Protein AF-A0A1Q5E796-F1 (afdb_monomer)

Nearest PDB structures (foldseek):
  4hss-assembly2_B  TM=2.682E-01  e=1.772E-12  Corynebacterium diphtheriae NCTC 13129
  4hss-assembly1_A  TM=2.476E-01  e=9.350E-13  Corynebacterium diphtheriae NCTC 13129
  5xcc-assembly2_B  TM=2.492E-01  e=1.006E-09  Clostridium perfringens str. 13
  6ixy-assembly3_C  TM=2.506E-01  e=1.444E-08  Clostridium perfringens SM101
  2ww8-assembly1_A  TM=3.774E-01  e=2.028E-05  Streptococcus pneumoniae

Mean predicted aligned error: 14.8 Å

Sequence (402 aa):
MGTYYWRETAAPDGYELPDPNVFGPLVLTEDNADQGVQVEAVNSQTPVPPVTGEVRVRKTDSDTGDPLAGAYFELWRETNGVDGLQTDGTDPDTHVSDCTTPANGVCTATTVPGTYYWRETEAPDGYDLPDPNVFGPLTLTEDNAEDGVQAEAVNTKTPVPPVTGEVRVHKTDAETGDPLAGADFELWRETNNTPGLQTIGINPDTHVSDCTTPANGVCTATTVPGTYYWRETAAPDGYDLPDPNVFGPLTLTEANAEDGVQAEAVNSKTPVPPVTGSLTLDKTDAKNGEPLPGAVFELWRESNDVPGLQTGGANPDTLADAGCSTDQDGQCTFDDLPLGEYYLREIAVPEGYVLPANPVSGPYEVTEENSEEGVTVELANDRGEPCKGKDCKDDTHKAARG

Radius of gyration: 58.86 Å; Cα contacts (8 Å, |Δi|>4): 903; chains: 1; bounding box: 142×46×171 Å

Foldseek 3Di:
DAWDKDADPDDPPQWDQDVVRIDDRWDDDPVCVVPGTDDDDDTHGNDDDAQKAKEKEAEAAPPPRAADFFWKKWKWFADQPDPDAACDDPDGTDTDDMDTQDNRRMDMDIGHFGWMKIFTPGDPPQWDQDVVRIWDRWTGDSVCRHVYTYTYHYTYGHDDPAQKAKEKEAEAAPPPRAGDFFWKKWKWFPDPPDPDAACDDPDGTHTDDIDTQPNRRMDMDIGHFGWMKMFTPGDGPQWDQDVVRIWDRWTDDSVCRHVYTYTYHYTYGDDDDAQFAKEKEFEAAPPPRQAFWFWKKWKWFDDQPDPDAACDDPDGTHGPGDIFTQHNRNMTMDTRHHW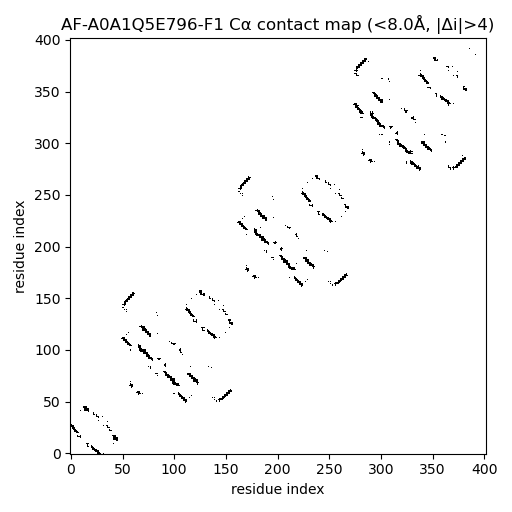GWMKIFTDDGDPQWDQDPGRIDDRDTDDPVCRVVHHYHYDHIYGDDPDPDDPPDPPDDDDDDD

pLDDT: mean 92.55, std 11.53, range [35.56, 98.81]

Secondary structure (DSSP, 8-state):
-EEEEEE---PPTTBPPPSS-EEEEEEE-TTTTTT--------PBPPPPPP-EEEEEEEEETTT--B----EEEEEE--SS-SS---SSSSPPEEEEEEE--TT-EEEEEE-SEEEEEEEEEPPTTBPPPSS-EEEEEEE-STTTTT-EEEEEEEPBPPPPPP-EEEEEEEEETTT--B----EEEEEE--SS-SS---SSSSPPEEEEEEE--TT-EEEEEE-SEEEEEEEEEPPTTBPPPSS-EEEEEEE-GGGTTT-EEEEEEEPBPPPPPPEEEEEEEEEETTT--B-TT-EEEEEE--SS-SS---SSSSPPEEEEEEEE--TTSEEEEEEEESEEEEEEEEE--TTB---SS-EEEEEEE-TTTTTT-EEEEEEEPBPPP--SS------------

Structure (mmCIF, N/CA/C/O backbone):
data_AF-A0A1Q5E796-F1
#
_entry.id   AF-A0A1Q5E796-F1
#
loop_
_atom_site.group_PDB
_atom_site.id
_atom_site.type_symbol
_atom_site.label_atom_id
_atom_site.label_alt_id
_atom_site.label_comp_id
_atom_site.label_asym_id
_atom_site.label_entity_id
_atom_site.label_seq_id
_atom_site.pdbx_PDB_ins_code
_atom_site.Cartn_x
_atom_site.Cartn_y
_atom_site.Cartn_z
_atom_site.occupancy
_atom_site.B_iso_or_equiv
_atom_site.auth_seq_id
_atom_site.auth_comp_id
_atom_site.auth_asym_id
_atom_site.auth_atom_id
_atom_site.pdbx_PDB_model_num
ATOM 1 N N . MET A 1 1 ? 80.281 -8.893 -83.104 1.00 75.94 1 MET A N 1
ATOM 2 C CA . MET A 1 1 ? 79.629 -10.006 -82.379 1.00 75.94 1 MET A CA 1
ATOM 3 C C . MET A 1 1 ? 80.026 -9.962 -80.936 1.00 75.94 1 MET A C 1
ATOM 5 O O . MET A 1 1 ? 81.141 -9.541 -80.646 1.00 75.94 1 MET A O 1
ATOM 9 N N . GLY A 1 2 ? 79.104 -10.323 -80.054 1.00 89.50 2 GLY A N 1
ATOM 10 C CA . GLY A 1 2 ? 79.264 -10.140 -78.619 1.00 89.50 2 GLY A CA 1
ATOM 11 C C . GLY A 1 2 ? 78.002 -10.501 -77.846 1.00 89.50 2 GLY A C 1
ATOM 12 O O . GLY A 1 2 ? 76.974 -10.833 -78.438 1.00 89.50 2 GLY A O 1
ATOM 13 N N . THR A 1 3 ? 78.112 -10.428 -76.522 1.00 93.50 3 THR A N 1
ATOM 14 C CA . THR A 1 3 ? 77.018 -10.668 -75.579 1.00 93.50 3 THR A CA 1
ATOM 15 C C . THR A 1 3 ? 76.477 -9.338 -75.072 1.00 93.50 3 THR A C 1
ATOM 17 O O . THR A 1 3 ? 77.240 -8.512 -74.573 1.00 93.50 3 THR A O 1
ATOM 20 N N . TYR A 1 4 ? 75.167 -9.146 -75.181 1.00 91.50 4 TYR A N 1
ATOM 21 C CA . TYR A 1 4 ? 74.469 -7.914 -74.831 1.00 91.50 4 TYR A CA 1
ATOM 22 C C . TYR A 1 4 ? 73.387 -8.176 -73.782 1.00 91.50 4 TYR A C 1
ATOM 24 O O . TYR A 1 4 ? 72.880 -9.290 -73.655 1.00 91.50 4 TYR A O 1
ATOM 32 N N . TYR A 1 5 ? 73.025 -7.125 -73.054 1.00 92.94 5 TYR A N 1
ATOM 33 C CA . TYR A 1 5 ? 71.915 -7.107 -72.108 1.00 92.94 5 TYR A CA 1
ATOM 34 C C . TYR A 1 5 ? 71.093 -5.845 -72.356 1.00 92.94 5 TYR A C 1
ATOM 36 O O . TYR A 1 5 ? 71.661 -4.783 -72.620 1.00 92.94 5 TYR A O 1
ATOM 44 N N . TRP A 1 6 ? 69.777 -5.958 -72.239 1.00 91.31 6 TRP A N 1
ATOM 45 C CA . TRP A 1 6 ? 68.871 -4.818 -72.166 1.00 91.31 6 TRP A CA 1
ATOM 46 C C . TRP A 1 6 ? 68.541 -4.534 -70.712 1.00 91.31 6 TRP A C 1
ATOM 48 O O . TRP A 1 6 ? 68.345 -5.466 -69.943 1.00 91.31 6 TRP A O 1
ATOM 58 N N . ARG A 1 7 ? 68.475 -3.261 -70.327 1.00 92.81 7 ARG A N 1
ATOM 59 C CA . ARG A 1 7 ? 67.978 -2.862 -69.011 1.00 92.81 7 ARG A CA 1
ATOM 60 C C . ARG A 1 7 ? 66.798 -1.932 -69.193 1.00 92.81 7 ARG A C 1
ATOM 62 O O . ARG A 1 7 ? 66.948 -0.879 -69.808 1.00 92.81 7 ARG A O 1
ATOM 69 N N . GLU A 1 8 ? 65.663 -2.301 -68.628 1.00 92.56 8 GLU A N 1
ATOM 70 C CA . GLU A 1 8 ? 64.517 -1.412 -68.557 1.00 92.56 8 GLU A CA 1
ATOM 71 C C . GLU A 1 8 ? 64.730 -0.402 -67.426 1.00 92.56 8 GLU A C 1
ATOM 73 O O . GLU A 1 8 ? 65.040 -0.753 -66.284 1.00 92.56 8 GLU A O 1
ATOM 78 N N . THR A 1 9 ? 64.649 0.884 -67.763 1.00 92.12 9 THR A N 1
ATOM 79 C CA . THR A 1 9 ? 64.925 1.982 -66.823 1.00 92.12 9 THR A CA 1
ATOM 80 C C . THR A 1 9 ? 63.663 2.662 -66.303 1.00 92.12 9 THR A C 1
ATOM 82 O O . THR A 1 9 ? 63.762 3.425 -65.347 1.00 92.12 9 THR A O 1
ATOM 85 N N . ALA A 1 10 ? 62.507 2.402 -66.919 1.00 90.44 10 ALA A N 1
ATOM 86 C CA . ALA A 1 10 ? 61.193 2.883 -66.503 1.00 90.44 10 ALA A CA 1
ATOM 87 C C . ALA A 1 10 ? 60.102 1.986 -67.108 1.00 90.44 10 ALA A C 1
ATOM 89 O O . ALA A 1 10 ? 60.212 1.625 -68.278 1.00 90.44 10 ALA A O 1
ATOM 90 N N . ALA A 1 11 ? 59.069 1.678 -66.323 1.00 88.75 11 ALA A N 1
ATOM 91 C CA . ALA A 1 11 ? 57.860 1.020 -66.805 1.00 88.75 11 ALA A CA 1
ATOM 92 C C . ALA A 1 11 ? 56.864 2.048 -67.387 1.00 88.75 11 ALA A C 1
ATOM 94 O O . ALA A 1 11 ? 56.947 3.232 -67.043 1.00 88.75 11 ALA A O 1
ATOM 95 N N . PRO A 1 12 ? 55.919 1.626 -68.250 1.00 89.62 12 PRO A N 1
ATOM 96 C CA . PRO A 1 12 ? 54.784 2.453 -68.668 1.00 89.62 12 PRO A CA 1
ATOM 97 C C . PRO A 1 12 ? 53.904 2.899 -67.489 1.00 89.62 12 PRO A C 1
ATOM 99 O O . PRO A 1 12 ? 53.878 2.243 -66.449 1.00 89.62 12 PRO A O 1
ATOM 102 N N . ASP A 1 13 ? 53.131 3.974 -67.672 1.00 83.19 13 ASP A N 1
ATOM 103 C CA . ASP A 1 13 ? 52.173 4.444 -66.663 1.00 83.19 13 ASP A CA 1
ATOM 104 C C . ASP A 1 13 ? 51.210 3.318 -66.245 1.00 83.19 13 ASP A C 1
ATOM 106 O O . ASP A 1 13 ? 50.587 2.669 -67.089 1.00 83.19 13 ASP A O 1
ATOM 110 N N . GLY A 1 14 ? 51.094 3.084 -64.934 1.00 79.69 14 GLY A N 1
ATOM 111 C CA . GLY A 1 14 ? 50.258 2.020 -64.369 1.00 79.69 14 GLY A CA 1
ATOM 112 C C . GLY A 1 14 ? 50.881 0.620 -64.398 1.00 79.69 14 GLY A C 1
ATOM 113 O O . GLY A 1 14 ? 50.163 -0.350 -64.169 1.00 79.69 14 GLY A O 1
ATOM 114 N N . TYR A 1 15 ? 52.184 0.496 -64.671 1.00 89.50 15 TYR A N 1
ATOM 115 C CA . TYR A 1 15 ? 52.931 -0.760 -64.600 1.00 89.50 15 TYR A CA 1
ATOM 116 C C . TYR A 1 15 ? 54.144 -0.644 -63.668 1.00 89.50 15 TYR A C 1
ATOM 118 O O . TYR A 1 15 ? 54.783 0.401 -63.561 1.00 89.50 15 TYR A O 1
ATOM 126 N N . GLU A 1 16 ? 54.486 -1.743 -63.004 1.00 89.75 16 GLU A N 1
ATOM 127 C CA . GLU A 1 16 ? 55.670 -1.863 -62.158 1.00 89.75 16 GLU A CA 1
ATOM 128 C C . GLU A 1 16 ? 56.909 -2.195 -63.001 1.00 89.75 16 GLU A C 1
ATOM 130 O O . GLU A 1 16 ? 56.845 -2.996 -63.937 1.00 89.75 16 GLU A O 1
ATOM 135 N N . LEU A 1 17 ? 58.053 -1.587 -62.662 1.00 90.94 17 LEU A N 1
ATOM 136 C CA . LEU A 1 17 ? 59.339 -1.932 -63.268 1.00 90.94 17 LEU A CA 1
ATOM 137 C C . LEU A 1 17 ? 59.740 -3.350 -62.816 1.00 90.94 17 LEU A C 1
ATOM 139 O O . LEU A 1 17 ? 59.846 -3.564 -61.607 1.00 90.94 17 LEU A O 1
ATOM 143 N N . PRO A 1 18 ? 59.976 -4.306 -63.734 1.00 88.88 18 PRO A N 1
ATOM 144 C CA . PRO A 1 18 ? 60.285 -5.685 -63.363 1.00 88.88 18 PRO A CA 1
ATOM 145 C C . PRO A 1 18 ? 61.603 -5.778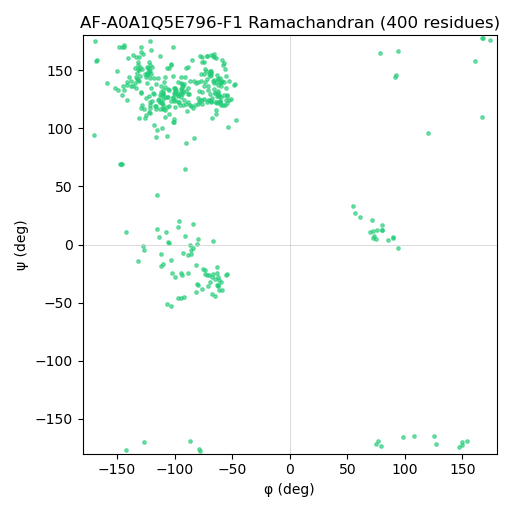 -62.581 1.00 88.88 18 PRO A C 1
ATOM 147 O O . PRO A 1 18 ? 62.543 -5.043 -62.862 1.00 88.88 18 PRO A O 1
ATOM 150 N N . ASP A 1 19 ? 61.706 -6.703 -61.624 1.00 89.06 19 ASP A N 1
ATOM 151 C CA . ASP A 1 19 ? 62.955 -7.027 -60.915 1.00 89.06 19 ASP A CA 1
ATOM 152 C C . ASP A 1 19 ? 63.238 -8.539 -61.050 1.00 89.06 19 ASP A C 1
ATOM 154 O O . ASP A 1 19 ? 62.466 -9.347 -60.526 1.00 89.06 19 ASP A O 1
ATOM 158 N N . PRO A 1 20 ? 64.286 -8.965 -61.785 1.00 89.56 20 PRO A N 1
ATOM 159 C CA . PRO A 1 20 ? 65.337 -8.140 -62.384 1.00 89.56 20 PRO A CA 1
ATOM 160 C C . PRO A 1 20 ? 64.875 -7.361 -63.625 1.00 89.56 20 PRO A C 1
ATOM 162 O O . PRO A 1 20 ? 64.289 -7.926 -64.544 1.00 89.56 20 PRO A O 1
ATOM 165 N N . ASN A 1 21 ? 65.255 -6.081 -63.717 1.00 91.12 21 ASN A N 1
ATOM 166 C CA . ASN A 1 21 ? 65.001 -5.220 -64.886 1.00 91.12 21 ASN A CA 1
ATOM 167 C C . ASN A 1 21 ? 66.042 -5.381 -66.002 1.00 91.12 21 ASN A C 1
ATOM 169 O O . ASN A 1 21 ? 66.209 -4.483 -66.830 1.00 91.12 21 ASN A O 1
ATOM 173 N N . VAL A 1 22 ? 66.807 -6.473 -65.993 1.00 93.31 22 VAL A N 1
ATOM 174 C CA . VAL A 1 22 ? 67.879 -6.740 -66.954 1.00 93.31 22 VAL A CA 1
ATOM 175 C C . VAL A 1 22 ? 67.571 -8.026 -67.706 1.00 93.31 22 VAL A C 1
ATOM 177 O O . VAL A 1 22 ? 67.451 -9.091 -67.110 1.00 93.31 22 VAL A O 1
ATOM 180 N N . PHE A 1 23 ? 67.517 -7.929 -69.029 1.00 92.56 23 PHE A N 1
ATOM 181 C CA . PHE A 1 23 ? 67.139 -9.002 -69.933 1.00 92.56 23 PHE A CA 1
ATOM 182 C C . PHE A 1 23 ? 68.326 -9.418 -70.803 1.00 92.56 23 PHE A C 1
ATOM 184 O O . PHE A 1 23 ? 68.940 -8.602 -71.496 1.00 92.56 23 PHE A O 1
ATOM 191 N N . GLY A 1 24 ? 68.667 -10.702 -70.759 1.00 89.12 24 GLY A N 1
ATOM 192 C CA . GLY A 1 24 ? 69.800 -11.284 -71.470 1.00 89.12 24 GLY A CA 1
ATOM 193 C C . GLY A 1 24 ? 70.389 -12.474 -70.706 1.00 89.12 24 GLY A C 1
ATOM 194 O O . GLY A 1 24 ? 69.832 -12.890 -69.691 1.00 89.12 24 GLY A O 1
ATOM 195 N N . PRO A 1 25 ? 71.529 -13.021 -71.153 1.00 89.50 25 PRO A N 1
ATOM 196 C CA . PRO A 1 25 ? 72.357 -12.538 -72.259 1.00 89.50 25 PRO A CA 1
ATOM 197 C C . PRO A 1 25 ? 71.733 -12.759 -73.644 1.00 89.50 25 PRO A C 1
ATOM 199 O O . PRO A 1 25 ? 71.171 -13.814 -73.922 1.00 89.50 25 PRO A O 1
ATOM 202 N N . LEU A 1 26 ? 71.920 -11.793 -74.542 1.00 90.19 26 LEU A N 1
ATOM 203 C CA . LEU A 1 26 ? 71.644 -11.916 -75.974 1.00 90.19 26 LEU A CA 1
ATOM 204 C C . LEU A 1 26 ? 72.963 -12.012 -76.738 1.00 90.19 26 LEU A C 1
ATOM 206 O O . LEU A 1 26 ? 73.775 -11.087 -76.693 1.00 90.19 26 LEU A O 1
ATOM 210 N N . VAL A 1 27 ? 73.194 -13.127 -77.430 1.00 91.69 27 VAL A N 1
ATOM 211 C CA . VAL A 1 27 ? 74.466 -13.393 -78.117 1.00 91.69 27 VAL A CA 1
ATOM 212 C C . VAL A 1 27 ? 74.299 -13.196 -79.624 1.00 91.69 27 VAL A C 1
ATOM 214 O O . VAL A 1 27 ? 73.608 -13.969 -80.287 1.00 91.69 27 VAL A O 1
ATOM 217 N N . LEU A 1 28 ? 74.949 -12.165 -80.168 1.00 90.81 28 LEU A N 1
ATOM 218 C CA . LEU A 1 28 ? 75.000 -11.896 -81.608 1.00 90.81 28 LEU A CA 1
ATOM 219 C C . LEU A 1 28 ? 76.252 -12.564 -82.197 1.00 90.81 28 LEU A C 1
ATOM 221 O O . LEU A 1 28 ? 77.362 -12.214 -81.781 1.00 90.81 28 LEU A O 1
ATOM 225 N N . THR A 1 29 ? 76.082 -13.481 -83.153 1.00 92.19 29 THR A N 1
ATOM 226 C CA . THR A 1 29 ? 77.112 -14.278 -83.859 1.00 92.19 29 THR A CA 1
ATOM 227 C C . THR A 1 29 ? 77.057 -14.044 -85.381 1.00 92.19 29 THR A C 1
ATOM 229 O O . THR A 1 29 ? 76.194 -13.308 -85.852 1.00 92.19 29 THR A O 1
ATOM 232 N N . GLU A 1 30 ? 77.986 -14.623 -86.165 1.00 91.12 30 GLU A N 1
ATOM 233 C CA . GLU A 1 30 ? 78.006 -14.490 -87.644 1.00 91.12 30 GLU A CA 1
ATOM 234 C C . GLU A 1 30 ? 76.732 -15.069 -88.243 1.00 91.12 30 GLU A C 1
ATOM 236 O O . GLU A 1 30 ? 76.122 -14.452 -89.111 1.00 91.12 30 GLU A O 1
ATOM 241 N N . ASP A 1 31 ? 76.273 -16.180 -87.677 1.00 89.88 31 ASP A N 1
ATOM 242 C CA . ASP A 1 31 ? 75.129 -16.934 -88.173 1.00 89.88 31 ASP A CA 1
ATOM 243 C C . ASP A 1 31 ? 73.781 -16.218 -87.986 1.00 89.88 31 ASP A C 1
ATOM 245 O O . ASP A 1 31 ? 72.847 -16.482 -88.741 1.00 89.88 31 ASP A O 1
ATOM 249 N N . ASN A 1 32 ? 73.649 -15.324 -86.996 1.00 87.94 32 ASN A N 1
ATOM 250 C CA . ASN A 1 32 ? 72.400 -14.598 -86.721 1.00 87.94 32 ASN A CA 1
ATOM 251 C C . ASN A 1 32 ? 72.495 -13.084 -86.976 1.00 87.94 32 ASN A C 1
ATOM 253 O O . ASN A 1 32 ? 71.535 -12.366 -86.705 1.00 87.94 32 ASN A O 1
ATOM 257 N N . ALA A 1 33 ? 73.610 -12.595 -87.533 1.00 86.50 33 ALA A N 1
ATOM 258 C CA . ALA A 1 33 ? 73.842 -11.167 -87.763 1.00 86.50 33 ALA A CA 1
ATOM 259 C C . ALA A 1 33 ? 72.771 -10.519 -88.656 1.00 86.50 33 ALA A C 1
ATOM 261 O O . ALA A 1 33 ? 72.332 -9.408 -88.363 1.00 86.50 33 ALA A O 1
ATOM 262 N N . ASP A 1 34 ? 72.320 -11.232 -89.693 1.00 89.81 34 ASP A N 1
ATOM 263 C CA . ASP A 1 34 ? 71.304 -10.744 -90.634 1.00 89.81 34 ASP A CA 1
ATOM 264 C C . ASP A 1 34 ? 69.883 -10.724 -90.034 1.00 89.81 34 ASP A C 1
ATOM 266 O O . ASP A 1 34 ? 69.021 -9.992 -90.519 1.00 89.81 34 ASP A O 1
ATOM 270 N N . GLN A 1 35 ? 69.623 -11.512 -88.982 1.00 90.75 35 GLN A N 1
ATOM 271 C CA . GLN A 1 35 ? 68.314 -11.611 -88.311 1.00 90.75 35 GLN A CA 1
ATOM 272 C C . GLN A 1 35 ? 68.243 -10.781 -87.020 1.00 90.75 35 GLN A C 1
ATOM 274 O O . GLN A 1 35 ? 67.168 -10.328 -86.631 1.00 90.75 35 GLN A O 1
ATOM 279 N N . GLY A 1 36 ? 69.385 -10.565 -86.363 1.00 89.25 36 GLY A N 1
ATOM 280 C CA . GLY A 1 36 ? 69.481 -9.913 -85.063 1.00 89.25 36 GLY A CA 1
ATOM 281 C C . GLY A 1 36 ? 69.134 -10.832 -83.887 1.00 89.25 36 GLY A C 1
ATOM 282 O O . GLY A 1 36 ? 68.944 -12.040 -84.021 1.00 89.25 36 GLY A O 1
ATOM 283 N N . VAL A 1 37 ? 69.075 -10.236 -82.696 1.00 90.56 37 VAL A N 1
ATOM 284 C CA . VAL A 1 37 ? 68.665 -10.881 -81.441 1.00 90.56 37 VAL A CA 1
ATOM 285 C C . VAL A 1 37 ? 67.521 -10.083 -80.828 1.00 90.56 37 VAL A C 1
ATOM 287 O O . VAL A 1 37 ? 67.515 -8.855 -80.907 1.00 90.56 37 VAL A O 1
ATOM 290 N N . GLN A 1 38 ? 66.570 -10.769 -80.202 1.00 90.19 38 GLN A N 1
ATOM 291 C CA . GLN A 1 38 ? 65.394 -10.156 -79.584 1.00 90.19 38 GLN A CA 1
ATOM 292 C C . GLN A 1 38 ? 65.213 -10.651 -78.151 1.00 90.19 38 GLN A C 1
ATOM 294 O O . GLN A 1 38 ? 65.618 -11.766 -77.820 1.00 90.19 38 GLN A O 1
ATOM 299 N N . VAL A 1 39 ? 64.593 -9.823 -77.314 1.00 89.75 39 VAL A N 1
ATOM 300 C CA . VAL A 1 39 ? 64.176 -10.189 -75.961 1.00 89.75 39 VAL A CA 1
ATOM 301 C C . VAL A 1 39 ? 62.813 -9.590 -75.667 1.00 89.75 39 VAL A C 1
ATOM 303 O O . VAL A 1 39 ? 62.515 -8.489 -76.124 1.00 89.75 39 VAL A O 1
ATOM 306 N N . GLU A 1 40 ? 62.000 -10.324 -74.920 1.00 88.38 40 GLU A N 1
ATOM 307 C CA . GLU A 1 40 ? 60.696 -9.868 -74.452 1.00 88.38 40 GLU A CA 1
ATOM 308 C C . GLU A 1 40 ? 60.820 -9.426 -72.990 1.00 88.38 40 GLU A C 1
ATOM 310 O O . GLU A 1 40 ? 61.384 -10.145 -72.163 1.00 88.38 40 GLU A O 1
ATOM 315 N N . ALA A 1 41 ? 60.309 -8.233 -72.695 1.00 87.56 41 ALA A N 1
ATOM 316 C CA . ALA A 1 41 ? 60.148 -7.704 -71.347 1.00 87.56 41 ALA A CA 1
ATOM 317 C C . ALA A 1 41 ? 58.652 -7.699 -71.009 1.00 87.56 41 ALA A C 1
ATOM 319 O O . ALA A 1 41 ? 57.830 -7.334 -71.852 1.00 87.56 41 ALA A O 1
ATOM 320 N N . VAL A 1 42 ? 58.299 -8.135 -69.799 1.00 87.44 42 VAL A N 1
ATOM 321 C CA . VAL A 1 42 ? 56.912 -8.200 -69.321 1.00 87.44 42 VAL A CA 1
ATOM 322 C C . VAL A 1 42 ? 56.820 -7.422 -68.018 1.00 87.44 42 VAL A C 1
ATOM 324 O O . VAL A 1 42 ? 57.542 -7.732 -67.071 1.00 87.44 42 VAL A O 1
ATOM 327 N N . ASN A 1 43 ? 55.896 -6.462 -67.966 1.00 86.88 43 ASN A N 1
ATOM 328 C CA . ASN A 1 43 ? 55.631 -5.665 -66.772 1.00 86.88 43 ASN A CA 1
ATOM 329 C C . ASN A 1 43 ? 54.288 -6.072 -66.171 1.00 86.88 43 ASN A C 1
ATOM 331 O O . ASN A 1 43 ? 53.330 -6.358 -66.894 1.00 86.88 43 ASN A O 1
ATOM 335 N N . SER A 1 44 ? 54.207 -6.049 -64.845 1.00 86.75 44 SER A N 1
ATOM 336 C CA . SER A 1 44 ? 52.955 -6.247 -64.112 1.00 86.75 44 SER A CA 1
ATOM 337 C C . SER A 1 44 ? 52.231 -4.913 -63.967 1.00 86.75 44 SER A C 1
ATOM 339 O O . SER A 1 44 ? 52.880 -3.897 -63.735 1.00 86.75 44 SER A O 1
ATOM 341 N N . GLN A 1 45 ? 50.903 -4.887 -64.095 1.00 83.12 45 GLN A N 1
ATOM 342 C CA . GLN A 1 45 ? 50.139 -3.676 -63.774 1.00 83.12 45 GLN A CA 1
ATOM 343 C C . GLN A 1 45 ? 50.276 -3.347 -62.286 1.00 83.12 45 GLN A C 1
ATOM 345 O O . GLN A 1 45 ? 50.230 -4.245 -61.446 1.00 83.12 45 GLN A O 1
ATOM 350 N N . THR A 1 46 ? 50.404 -2.062 -61.969 1.00 78.38 46 THR A N 1
ATOM 351 C CA . THR A 1 46 ? 50.334 -1.558 -60.599 1.00 78.38 46 THR A CA 1
ATOM 352 C C . THR A 1 46 ? 48.921 -1.808 -60.060 1.00 78.38 46 THR A C 1
ATOM 354 O O . THR A 1 46 ? 47.959 -1.337 -60.672 1.00 78.38 46 THR A O 1
ATOM 357 N N . PRO A 1 47 ? 48.752 -2.531 -58.937 1.00 74.75 47 PRO A N 1
ATOM 358 C CA . PRO A 1 47 ? 47.432 -2.768 -58.364 1.00 74.75 47 PRO A CA 1
ATOM 359 C C . PRO A 1 47 ? 46.759 -1.442 -57.987 1.00 74.75 47 PRO A C 1
ATOM 361 O O . PRO A 1 47 ? 47.307 -0.667 -57.202 1.00 74.75 47 PRO A O 1
ATOM 364 N N . VAL A 1 48 ? 45.564 -1.179 -58.524 1.00 72.06 48 VAL A N 1
ATOM 365 C CA . VAL A 1 48 ? 44.729 -0.063 -58.058 1.00 72.06 48 VAL A CA 1
ATOM 366 C C . VAL A 1 48 ? 44.055 -0.514 -56.760 1.00 72.06 48 VAL A C 1
ATOM 368 O O . VAL A 1 48 ? 43.395 -1.557 -56.769 1.00 72.06 48 VAL A O 1
ATOM 371 N N . PRO A 1 49 ? 44.229 0.206 -55.636 1.00 73.75 49 PRO A N 1
ATOM 372 C CA . PRO A 1 49 ? 43.540 -0.146 -54.404 1.00 73.75 49 PRO A CA 1
ATOM 373 C C . PRO A 1 49 ? 42.021 -0.086 -54.631 1.00 73.75 49 PRO A C 1
ATOM 375 O O . PRO A 1 49 ? 41.550 0.815 -55.330 1.00 73.75 49 PRO A O 1
ATOM 378 N N . PRO A 1 50 ? 41.246 -1.033 -54.076 1.00 79.50 50 PRO A N 1
ATOM 379 C CA . PRO A 1 50 ? 39.798 -1.006 -54.221 1.00 79.50 50 PRO A CA 1
ATOM 380 C C . PRO A 1 50 ? 39.228 0.266 -53.584 1.00 79.50 50 PRO A C 1
ATOM 382 O O . PRO A 1 50 ? 39.698 0.698 -52.531 1.00 79.50 50 PRO A O 1
ATOM 385 N N . VAL A 1 51 ? 38.199 0.846 -54.207 1.00 89.50 51 VAL A N 1
ATOM 386 C CA . VAL A 1 51 ? 37.414 1.921 -53.587 1.00 89.50 51 VAL A CA 1
ATOM 387 C C . VAL A 1 51 ? 36.745 1.356 -52.333 1.00 89.50 51 VAL A C 1
ATOM 389 O O . VAL A 1 51 ? 36.122 0.293 -52.378 1.00 89.50 51 VAL A O 1
ATOM 392 N N . THR A 1 52 ? 36.886 2.058 -51.213 1.00 94.38 52 THR A N 1
ATOM 393 C CA . THR A 1 52 ? 36.266 1.705 -49.931 1.00 94.38 52 THR A CA 1
ATOM 394 C C . THR A 1 52 ? 35.581 2.919 -49.326 1.00 94.38 52 THR A C 1
ATOM 396 O O . THR A 1 52 ? 36.060 4.034 -49.515 1.00 94.38 52 THR A O 1
ATOM 399 N N . GLY A 1 53 ? 34.527 2.696 -48.547 1.00 96.88 53 GLY A N 1
ATOM 400 C CA . GLY A 1 53 ? 33.833 3.733 -47.787 1.00 96.88 53 GLY A CA 1
ATOM 401 C C . GLY A 1 53 ? 33.341 3.226 -46.434 1.00 96.88 53 GLY A C 1
ATOM 402 O O . GLY A 1 53 ? 33.442 2.036 -46.125 1.00 96.88 53 GLY A O 1
ATOM 403 N N . GLU A 1 54 ? 32.846 4.142 -45.604 1.00 98.25 54 GLU A N 1
ATOM 404 C CA . GLU A 1 54 ? 32.391 3.829 -44.247 1.00 98.25 54 GLU A CA 1
ATOM 405 C C . GLU A 1 54 ? 30.905 3.450 -44.209 1.00 98.25 54 GLU A C 1
ATOM 407 O O . GLU A 1 54 ? 30.052 4.157 -44.742 1.00 98.25 54 GLU A O 1
ATOM 412 N N . VAL A 1 55 ? 30.587 2.355 -43.521 1.00 98.56 55 VAL A N 1
ATOM 413 C CA . VAL A 1 55 ? 29.225 1.951 -43.157 1.00 98.56 55 VAL A CA 1
ATOM 414 C C . VAL A 1 55 ? 29.092 2.107 -41.647 1.00 98.56 55 VAL A C 1
ATOM 416 O O . VAL A 1 55 ? 29.880 1.537 -40.888 1.00 98.56 55 VAL A O 1
ATOM 419 N N . ARG A 1 56 ? 28.125 2.914 -41.206 1.00 98.69 56 ARG A N 1
ATOM 420 C CA . ARG A 1 56 ? 27.977 3.334 -39.807 1.00 98.69 56 ARG A CA 1
ATOM 421 C C . ARG A 1 56 ? 26.608 2.964 -39.242 1.00 98.69 56 ARG A C 1
ATOM 423 O O . ARG A 1 56 ? 25.621 2.926 -39.976 1.00 98.69 56 ARG A O 1
ATOM 430 N N . VAL A 1 57 ? 26.538 2.750 -37.934 1.00 98.69 57 VAL A N 1
ATOM 431 C CA . VAL A 1 57 ? 25.280 2.760 -37.175 1.00 98.69 57 VAL A CA 1
ATOM 432 C C . VAL A 1 57 ? 25.436 3.672 -35.972 1.00 98.69 57 VAL A C 1
ATOM 434 O O . VAL A 1 57 ? 26.427 3.589 -35.241 1.00 98.69 57 VAL A O 1
ATOM 437 N N . ARG A 1 58 ? 24.470 4.571 -35.791 1.00 98.50 58 ARG A N 1
ATOM 438 C CA . ARG A 1 58 ? 24.395 5.481 -34.654 1.00 98.50 58 ARG A CA 1
ATOM 439 C C . ARG A 1 58 ? 23.320 5.000 -33.690 1.00 98.50 58 ARG A C 1
ATOM 441 O O . ARG A 1 58 ? 22.153 4.902 -34.054 1.00 98.50 58 ARG A O 1
ATOM 448 N N . LYS A 1 59 ? 23.734 4.702 -32.463 1.00 98.56 59 LYS A N 1
ATOM 449 C CA . LYS A 1 59 ? 22.900 4.191 -31.384 1.00 98.56 59 LYS A CA 1
ATOM 450 C C . LYS A 1 59 ? 22.506 5.305 -30.424 1.00 98.56 59 LYS A C 1
ATOM 452 O O . LYS A 1 59 ? 23.385 5.951 -29.848 1.00 98.56 59 LYS A O 1
ATOM 457 N N . THR A 1 60 ? 21.208 5.486 -30.202 1.00 98.25 60 THR A N 1
ATOM 458 C CA . THR A 1 60 ? 20.681 6.499 -29.277 1.00 98.25 60 THR A CA 1
ATOM 459 C C . THR A 1 60 ? 19.558 5.981 -28.375 1.00 98.25 60 THR A C 1
ATOM 461 O O . THR A 1 60 ? 18.975 4.918 -28.618 1.00 98.25 60 THR A O 1
ATOM 464 N N . ASP A 1 61 ? 19.295 6.730 -27.305 1.00 97.75 61 ASP A N 1
ATOM 465 C CA . ASP A 1 61 ? 18.115 6.611 -26.442 1.00 97.75 61 ASP A CA 1
ATOM 466 C C . ASP A 1 61 ? 16.867 7.114 -27.191 1.00 97.75 61 ASP A C 1
ATOM 468 O O . ASP A 1 61 ? 16.926 8.142 -27.874 1.00 97.75 61 ASP A O 1
ATOM 472 N N . SER A 1 62 ? 15.748 6.386 -27.100 1.00 96.62 62 SER A N 1
ATOM 473 C CA . SER A 1 62 ? 14.506 6.733 -27.808 1.00 96.62 62 SER A CA 1
ATOM 474 C C . SER A 1 62 ? 13.841 8.020 -27.315 1.00 96.62 62 SER A C 1
ATOM 476 O O . SER A 1 62 ? 13.148 8.674 -28.095 1.00 96.62 62 SER A O 1
ATOM 478 N N . ASP A 1 63 ? 14.039 8.376 -26.047 1.00 94.50 63 ASP A N 1
ATOM 479 C CA . ASP A 1 63 ? 13.366 9.484 -25.372 1.00 94.50 63 ASP A CA 1
ATOM 480 C C . ASP A 1 63 ? 14.227 10.752 -25.383 1.00 94.50 63 ASP A C 1
ATOM 482 O O . ASP A 1 63 ? 13.731 11.842 -25.680 1.00 94.50 63 ASP A O 1
ATOM 486 N N . THR A 1 64 ? 15.520 10.631 -25.065 1.00 96.31 64 THR A N 1
ATOM 487 C CA . THR A 1 64 ? 16.433 11.782 -24.966 1.00 96.31 64 THR A CA 1
ATOM 488 C C . THR A 1 64 ? 17.204 12.052 -26.255 1.00 96.31 64 THR A C 1
ATOM 490 O O . THR A 1 64 ? 17.627 13.185 -26.489 1.00 96.31 64 THR A O 1
ATOM 493 N N . GLY A 1 65 ? 17.384 11.038 -27.110 1.00 95.94 65 GLY A N 1
ATOM 494 C CA . GLY A 1 65 ? 18.237 11.115 -28.298 1.00 95.94 65 GLY A CA 1
ATOM 495 C C . GLY A 1 65 ? 19.741 11.105 -27.995 1.00 95.94 65 GLY A C 1
ATOM 496 O O . GLY A 1 65 ? 20.548 11.308 -28.909 1.00 95.94 65 GLY A O 1
ATOM 497 N N . ASP A 1 66 ? 20.133 10.875 -26.738 1.00 97.50 66 ASP A N 1
ATOM 498 C CA . ASP A 1 66 ? 21.536 10.809 -26.330 1.00 97.50 66 ASP A CA 1
ATOM 499 C C . ASP A 1 66 ? 22.225 9.556 -26.895 1.00 97.50 66 ASP A C 1
ATOM 501 O O . ASP A 1 66 ? 21.582 8.515 -27.047 1.00 97.50 66 ASP A O 1
ATOM 505 N N . PRO A 1 67 ? 23.533 9.618 -27.214 1.00 98.06 67 PRO A N 1
ATOM 506 C CA . PRO A 1 67 ? 24.276 8.459 -27.699 1.00 98.06 67 PRO A CA 1
ATOM 507 C C . PRO A 1 67 ? 24.398 7.365 -26.631 1.00 98.06 67 PRO A C 1
ATOM 509 O O . PRO A 1 67 ? 24.692 7.654 -25.470 1.00 98.06 67 PRO A O 1
ATOM 512 N N . LEU A 1 68 ? 24.249 6.102 -27.042 1.00 98.12 68 LEU A N 1
ATOM 513 C CA . LEU A 1 68 ? 24.364 4.942 -26.153 1.00 98.12 68 LEU A CA 1
ATOM 514 C C . LEU A 1 68 ? 25.617 4.114 -26.445 1.00 98.12 68 LEU A C 1
ATOM 516 O O . LEU A 1 68 ? 25.814 3.629 -27.561 1.00 98.12 68 LEU A O 1
ATOM 520 N N . ALA A 1 69 ? 26.431 3.907 -25.411 1.00 98.19 69 ALA A N 1
ATOM 521 C CA . ALA A 1 69 ? 27.555 2.975 -25.421 1.00 98.19 69 ALA A CA 1
ATOM 522 C C . ALA A 1 69 ? 27.119 1.578 -24.960 1.00 98.19 69 ALA A C 1
ATOM 524 O O . ALA A 1 69 ? 26.216 1.464 -24.136 1.00 98.19 69 ALA A O 1
ATOM 525 N N . GLY A 1 70 ? 27.806 0.536 -25.426 1.00 97.94 70 GLY A N 1
ATOM 526 C CA . GLY A 1 70 ? 27.611 -0.839 -24.958 1.00 97.94 70 GLY A CA 1
ATOM 527 C C . GLY A 1 70 ? 26.633 -1.690 -25.771 1.00 97.94 70 GLY A C 1
ATOM 528 O O . GLY A 1 70 ? 26.522 -2.871 -25.478 1.00 97.94 70 GLY A O 1
ATOM 529 N N . ALA A 1 71 ? 25.978 -1.153 -26.805 1.00 98.44 71 ALA A N 1
ATOM 530 C CA . ALA A 1 71 ? 25.178 -1.972 -27.721 1.00 98.44 71 ALA A CA 1
ATOM 531 C C . ALA A 1 71 ? 26.109 -2.822 -28.593 1.00 98.44 71 ALA A C 1
ATOM 533 O O . ALA A 1 71 ? 27.069 -2.281 -29.146 1.00 98.44 71 ALA A O 1
ATOM 534 N N . TYR A 1 72 ? 25.837 -4.116 -28.744 1.00 98.62 72 TYR A N 1
ATOM 535 C CA . TYR A 1 72 ? 26.616 -5.018 -29.592 1.00 98.62 72 TYR A CA 1
ATOM 536 C C . TYR A 1 72 ? 25.905 -5.253 -30.926 1.00 98.62 72 TYR A C 1
ATOM 538 O O . TYR A 1 72 ? 24.752 -5.692 -30.976 1.00 98.62 72 TYR A O 1
ATOM 546 N N . PHE A 1 73 ? 26.622 -4.953 -32.003 1.00 98.69 73 PHE A N 1
ATOM 547 C CA . PHE A 1 73 ? 26.163 -5.031 -33.377 1.00 98.69 73 PHE A CA 1
ATOM 548 C C . PHE A 1 73 ? 27.020 -5.971 -34.218 1.00 98.69 73 PHE A C 1
ATOM 550 O O . PHE A 1 73 ? 28.248 -5.935 -34.150 1.00 98.69 73 PHE A O 1
ATOM 557 N N . GLU A 1 74 ? 26.363 -6.689 -35.119 1.00 98.56 74 GLU A N 1
ATOM 558 C CA . GLU A 1 74 ? 26.975 -7.403 -36.235 1.00 98.56 74 GLU A CA 1
ATOM 559 C C . GLU A 1 74 ? 26.717 -6.623 -37.536 1.00 98.56 74 GLU A C 1
ATOM 561 O O . GLU A 1 74 ? 25.583 -6.222 -37.817 1.00 98.56 74 GLU A O 1
ATOM 566 N N . LEU A 1 75 ? 27.749 -6.418 -38.354 1.00 98.56 75 LEU A N 1
ATOM 567 C CA . LEU A 1 75 ? 27.626 -5.892 -39.714 1.00 98.56 75 LEU A CA 1
ATOM 568 C C . LEU A 1 75 ? 27.617 -7.045 -40.713 1.00 98.56 75 LEU A C 1
ATOM 570 O O . LEU A 1 75 ? 28.544 -7.853 -40.749 1.00 98.56 75 LEU A O 1
ATOM 574 N N . TRP A 1 76 ? 26.619 -7.055 -41.585 1.00 98.50 76 TRP A N 1
ATOM 575 C CA . TRP A 1 76 ? 26.431 -8.065 -42.617 1.00 98.50 76 TRP A CA 1
ATOM 576 C C . TRP A 1 76 ? 26.361 -7.423 -43.998 1.00 98.50 76 TRP A C 1
ATOM 578 O O . TRP A 1 76 ? 25.843 -6.316 -44.153 1.00 98.50 76 TRP A O 1
ATOM 588 N N . ARG A 1 77 ? 26.875 -8.124 -45.008 1.00 98.12 77 ARG A N 1
ATOM 589 C CA . ARG A 1 77 ? 26.796 -7.752 -46.420 1.00 98.12 77 ARG A CA 1
ATOM 590 C C . ARG A 1 77 ? 25.869 -8.710 -47.152 1.00 98.12 77 ARG A C 1
ATOM 592 O O . ARG A 1 77 ? 26.092 -9.916 -47.095 1.00 98.12 77 ARG A O 1
ATOM 599 N N . GLU A 1 78 ? 24.922 -8.162 -47.903 1.00 97.38 78 GLU A N 1
ATOM 600 C CA . GLU A 1 78 ? 24.047 -8.944 -48.776 1.00 97.38 78 GLU A CA 1
ATOM 601 C C . GLU A 1 78 ? 24.873 -9.616 -49.882 1.00 97.38 78 GLU A C 1
ATOM 603 O O . GLU A 1 78 ? 25.513 -8.934 -50.695 1.00 97.38 78 GLU A O 1
ATOM 608 N N . THR A 1 79 ? 24.910 -10.949 -49.895 1.00 95.31 79 THR A N 1
ATOM 609 C CA . THR A 1 79 ? 25.734 -11.718 -50.851 1.00 95.31 79 THR A CA 1
ATOM 610 C C . THR A 1 79 ? 25.003 -12.854 -51.551 1.00 95.31 79 THR A C 1
ATOM 612 O O . THR A 1 79 ? 25.505 -13.346 -52.561 1.00 95.31 79 THR A O 1
ATOM 615 N N . ASN A 1 80 ? 23.823 -13.241 -51.067 1.00 92.31 80 ASN A N 1
ATOM 616 C CA . ASN A 1 80 ? 23.014 -14.321 -51.645 1.00 92.31 80 ASN A CA 1
ATOM 617 C C . ASN A 1 80 ? 21.975 -13.832 -52.681 1.00 92.31 80 ASN A C 1
ATOM 619 O O . ASN A 1 80 ? 21.335 -14.642 -53.353 1.00 92.31 80 ASN A O 1
ATOM 623 N N . GLY A 1 81 ? 21.814 -12.511 -52.838 1.00 88.94 81 GLY A N 1
ATOM 624 C CA . GLY A 1 81 ? 20.865 -11.901 -53.776 1.00 88.94 81 GLY A CA 1
ATOM 625 C C . GLY A 1 81 ? 19.393 -12.035 -53.370 1.00 88.94 81 GLY A C 1
ATOM 626 O O . GLY A 1 81 ? 18.520 -11.964 -54.238 1.00 88.94 81 GLY A O 1
ATOM 627 N N . VAL A 1 82 ? 19.120 -12.271 -52.084 1.00 92.31 82 VAL A N 1
ATOM 628 C CA . VAL A 1 82 ? 17.783 -12.271 -51.484 1.00 92.31 82 VAL A CA 1
ATOM 629 C C . VAL A 1 82 ? 17.616 -10.996 -50.660 1.00 92.31 82 VAL A C 1
ATOM 631 O O . VAL A 1 82 ? 18.426 -10.720 -49.783 1.00 92.31 82 VAL A O 1
ATOM 634 N N . ASP A 1 83 ? 16.545 -10.242 -50.919 1.00 91.56 83 ASP A N 1
ATOM 635 C CA . ASP A 1 83 ? 16.265 -9.003 -50.190 1.00 91.56 83 ASP A CA 1
ATOM 636 C C . ASP A 1 83 ? 16.097 -9.259 -48.679 1.00 91.56 83 ASP A C 1
ATOM 638 O O . ASP A 1 83 ? 15.233 -10.034 -48.253 1.00 91.56 83 ASP A O 1
ATOM 642 N N . GLY A 1 84 ? 16.855 -8.513 -47.871 1.00 92.69 84 GLY A N 1
ATOM 643 C CA . GLY A 1 84 ? 16.791 -8.556 -46.410 1.00 92.69 84 GLY A CA 1
ATOM 644 C C . GLY A 1 84 ? 17.782 -9.538 -45.788 1.00 92.69 84 GLY A C 1
ATOM 645 O O . GLY A 1 84 ? 18.029 -10.617 -46.312 1.00 92.69 84 GLY A O 1
ATOM 646 N N . LEU A 1 85 ? 18.298 -9.175 -44.612 1.00 96.19 85 LEU A N 1
ATOM 647 C CA . LEU A 1 85 ? 19.349 -9.927 -43.928 1.00 96.19 85 LEU A CA 1
ATOM 648 C C . LEU A 1 85 ? 18.979 -11.402 -43.678 1.00 96.19 85 LEU A C 1
ATOM 650 O O . LEU A 1 85 ? 18.044 -11.687 -42.927 1.00 96.19 85 LEU A O 1
ATOM 654 N N . GLN A 1 86 ? 19.770 -12.326 -44.230 1.00 96.12 86 GLN A N 1
ATOM 655 C CA . GLN A 1 86 ? 19.722 -13.765 -43.952 1.00 96.12 86 GLN A CA 1
ATOM 656 C C . GLN A 1 86 ? 20.980 -14.196 -43.181 1.00 96.12 86 GLN A C 1
ATOM 658 O O . GLN A 1 86 ? 22.041 -14.394 -43.767 1.00 96.12 86 GLN A O 1
ATOM 663 N N . THR A 1 87 ? 20.887 -14.364 -41.858 1.00 93.75 87 THR A N 1
ATOM 664 C CA . THR A 1 87 ? 22.047 -14.751 -41.023 1.00 93.75 87 THR A CA 1
ATOM 665 C C . THR A 1 87 ? 22.292 -16.262 -40.943 1.00 93.75 87 THR A C 1
ATOM 667 O O . THR A 1 87 ? 23.287 -16.696 -40.366 1.00 93.75 87 THR A O 1
ATOM 670 N N . ASP A 1 88 ? 21.377 -17.083 -41.461 1.00 91.69 88 ASP A N 1
ATOM 671 C CA . ASP A 1 88 ? 21.439 -18.545 -41.427 1.00 91.69 88 ASP A CA 1
ATOM 672 C C . ASP A 1 88 ? 20.916 -19.183 -42.734 1.00 91.69 88 ASP A C 1
ATOM 674 O O . ASP A 1 88 ? 20.623 -18.502 -43.716 1.00 91.69 88 ASP A O 1
ATOM 678 N N . GLY A 1 89 ? 20.870 -20.519 -42.786 1.00 90.75 89 GLY A N 1
ATOM 679 C CA . GLY A 1 89 ? 20.426 -21.274 -43.963 1.00 90.75 89 GLY A CA 1
ATOM 680 C C . GLY A 1 89 ? 21.563 -21.805 -44.843 1.00 90.75 89 GLY A C 1
ATOM 681 O O . GLY A 1 89 ? 22.711 -21.921 -44.417 1.00 90.75 89 GLY A O 1
ATOM 682 N N . THR A 1 90 ? 21.224 -22.228 -46.067 1.00 90.06 90 THR A N 1
ATOM 683 C CA . THR A 1 90 ? 22.175 -22.866 -47.001 1.00 90.06 90 THR A CA 1
ATOM 684 C C . THR A 1 90 ? 23.049 -21.877 -47.770 1.00 90.06 90 THR A C 1
ATOM 686 O O . THR A 1 90 ? 24.053 -22.301 -48.335 1.00 90.06 90 THR A O 1
ATOM 689 N N . ASP A 1 91 ? 22.650 -20.605 -47.814 1.00 92.44 91 ASP A N 1
ATOM 690 C CA . ASP A 1 91 ? 23.356 -19.512 -48.494 1.00 92.44 91 ASP A CA 1
ATOM 691 C C . ASP A 1 91 ? 23.136 -18.191 -47.722 1.00 92.44 91 ASP A C 1
ATOM 693 O O . ASP A 1 91 ? 22.345 -17.345 -48.148 1.00 92.44 91 ASP A O 1
ATOM 697 N N . PRO A 1 92 ? 23.713 -18.057 -46.509 1.00 94.88 92 PRO A N 1
ATOM 698 C CA . PRO A 1 92 ? 23.558 -16.858 -45.693 1.00 94.88 92 PRO A CA 1
ATOM 699 C C . PRO A 1 92 ? 24.340 -15.678 -46.278 1.00 94.88 92 PRO A C 1
ATOM 701 O O . PRO A 1 92 ? 25.279 -15.838 -47.062 1.00 94.88 92 PRO A O 1
ATOM 704 N N . ASP A 1 93 ? 23.981 -14.482 -45.835 1.00 97.88 93 ASP A N 1
ATOM 705 C CA . ASP A 1 93 ? 24.756 -13.277 -46.089 1.00 97.88 93 ASP A CA 1
ATOM 706 C C . ASP A 1 93 ? 26.136 -13.336 -45.429 1.00 97.88 93 ASP A C 1
ATOM 708 O O . ASP A 1 93 ? 26.398 -14.114 -44.509 1.00 97.88 93 ASP A O 1
ATOM 712 N N . THR A 1 94 ? 27.059 -12.506 -45.910 1.00 97.44 94 THR A N 1
ATOM 713 C CA . THR A 1 94 ? 28.436 -12.508 -45.412 1.00 97.44 94 THR A CA 1
ATOM 714 C C . THR A 1 94 ? 28.558 -11.614 -44.185 1.00 97.44 94 THR A C 1
ATOM 716 O O . THR A 1 94 ? 28.360 -10.402 -44.271 1.00 97.44 94 THR A O 1
ATOM 719 N N . HIS A 1 95 ? 28.951 -12.192 -43.051 1.00 97.38 95 HIS A N 1
ATOM 720 C CA . HIS A 1 95 ? 29.367 -11.430 -41.873 1.00 97.38 95 HIS A CA 1
ATOM 721 C C . HIS A 1 95 ? 30.650 -10.640 -42.171 1.00 97.38 95 HIS A C 1
ATOM 723 O O . HIS A 1 95 ? 31.610 -11.183 -42.722 1.00 97.38 95 HIS A O 1
ATOM 729 N N . VAL A 1 96 ? 30.651 -9.349 -41.844 1.00 97.38 96 VAL A N 1
ATOM 730 C CA . VAL A 1 96 ? 31.752 -8.420 -42.135 1.00 97.38 96 VAL A CA 1
ATOM 731 C C . VAL A 1 96 ? 32.574 -8.141 -40.883 1.00 97.38 96 VAL A C 1
ATOM 733 O O . VAL A 1 96 ? 33.801 -8.243 -40.912 1.00 97.38 96 VAL A O 1
ATOM 736 N N . SER A 1 97 ? 31.916 -7.737 -39.796 1.00 97.25 97 SER A N 1
ATOM 737 C CA . SER A 1 97 ? 32.575 -7.327 -38.554 1.00 97.25 97 SER A CA 1
ATOM 738 C C . SER A 1 97 ? 31.582 -7.198 -37.408 1.00 97.25 97 SER A C 1
ATOM 740 O O . SER A 1 97 ? 30.417 -6.893 -37.645 1.00 97.25 97 SER A O 1
ATOM 742 N N . ASP A 1 98 ? 32.083 -7.274 -36.180 1.00 98.00 98 ASP A N 1
ATOM 743 C CA . ASP A 1 98 ? 31.326 -6.928 -34.976 1.00 98.00 98 ASP A CA 1
ATOM 744 C C . ASP A 1 98 ? 31.744 -5.566 -34.432 1.00 98.00 98 ASP A C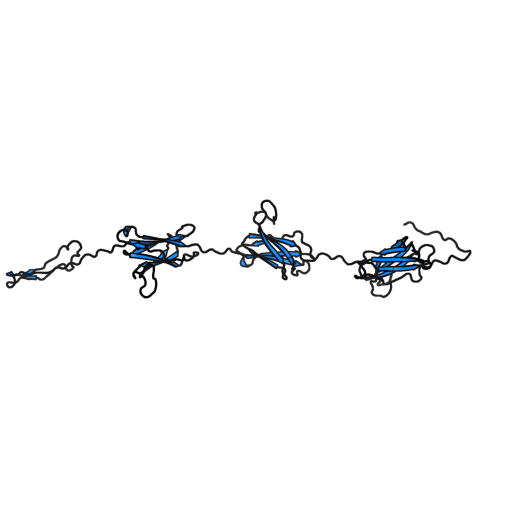 1
ATOM 746 O O . ASP A 1 98 ? 32.887 -5.130 -34.610 1.00 98.00 98 ASP A O 1
ATOM 750 N N . CYS A 1 99 ? 30.842 -4.910 -33.710 1.00 96.69 99 CYS A N 1
ATOM 751 C CA . CYS A 1 99 ? 31.136 -3.669 -33.017 1.00 96.69 99 CYS A CA 1
ATOM 752 C C . CYS A 1 99 ? 30.307 -3.514 -31.741 1.00 96.69 99 CYS A C 1
ATOM 754 O O . CYS A 1 99 ? 29.091 -3.665 -31.761 1.00 96.69 99 CYS A O 1
ATOM 756 N N . THR A 1 100 ? 30.960 -3.133 -30.642 1.00 98.44 100 THR A N 1
ATOM 757 C CA . THR A 1 100 ? 30.280 -2.599 -29.456 1.00 98.44 100 THR A CA 1
ATOM 758 C C . THR A 1 100 ? 30.320 -1.077 -29.510 1.00 98.44 100 THR A C 1
ATOM 760 O O . THR A 1 100 ? 31.402 -0.502 -29.669 1.00 98.44 100 THR A O 1
ATOM 763 N N . THR A 1 101 ? 29.176 -0.407 -29.365 1.00 98.25 101 THR A N 1
ATOM 764 C CA . THR A 1 101 ? 29.118 1.052 -29.494 1.00 98.25 101 THR A CA 1
ATOM 765 C C . THR A 1 101 ? 29.989 1.739 -28.433 1.00 98.25 101 THR A C 1
ATOM 767 O O . THR A 1 101 ? 29.855 1.457 -27.237 1.00 98.25 101 THR A O 1
ATOM 770 N N . PRO A 1 102 ? 30.900 2.649 -28.828 1.00 97.81 102 PRO A N 1
ATOM 771 C CA . PRO A 1 102 ? 31.690 3.427 -27.881 1.00 97.81 102 PRO A CA 1
ATOM 772 C C . PRO A 1 102 ? 30.872 4.586 -27.285 1.00 97.81 102 PRO A C 1
ATOM 774 O O . PRO A 1 102 ? 29.699 4.767 -27.595 1.00 97.81 102 PRO A O 1
ATOM 777 N N . ALA A 1 103 ? 31.494 5.415 -26.438 1.00 97.69 103 ALA A N 1
ATOM 778 C CA . ALA A 1 103 ? 30.842 6.538 -25.744 1.00 97.69 103 ALA A CA 1
ATOM 779 C C . ALA A 1 103 ? 30.114 7.546 -26.659 1.00 97.69 103 ALA A C 1
ATOM 781 O O . ALA A 1 103 ? 29.195 8.224 -26.214 1.00 97.69 103 ALA A O 1
ATOM 782 N N . ASN A 1 104 ? 30.520 7.668 -27.927 1.00 97.62 104 ASN A N 1
ATOM 783 C CA . ASN A 1 104 ? 29.853 8.532 -28.907 1.00 97.62 104 ASN A CA 1
ATOM 784 C C . ASN A 1 104 ? 28.635 7.866 -29.582 1.00 97.62 104 ASN A C 1
ATOM 786 O O . ASN A 1 104 ? 27.977 8.514 -30.394 1.00 97.62 104 ASN A O 1
ATOM 790 N N . GLY A 1 105 ? 28.357 6.595 -29.276 1.00 97.62 105 GLY A N 1
ATOM 791 C CA . GLY A 1 105 ? 27.246 5.816 -29.811 1.00 97.62 105 GLY A CA 1
ATOM 792 C C . GLY A 1 105 ? 27.395 5.395 -31.272 1.00 97.62 105 GLY A C 1
ATOM 793 O O . GLY A 1 105 ? 26.410 4.960 -31.852 1.00 97.62 105 GLY A O 1
ATOM 794 N N . VAL A 1 106 ? 28.567 5.535 -31.904 1.00 98.50 106 VAL A N 1
ATOM 795 C CA . VAL A 1 106 ? 28.723 5.252 -33.343 1.00 98.50 106 VAL A CA 1
ATOM 796 C C . VAL A 1 106 ? 29.680 4.093 -33.580 1.00 98.50 106 VAL A C 1
ATOM 798 O O . VAL A 1 106 ? 30.864 4.175 -33.253 1.00 98.50 106 VAL A O 1
ATOM 801 N N . CYS A 1 107 ? 29.158 3.040 -34.200 1.00 98.25 107 CYS A N 1
ATOM 802 C CA . CYS A 1 107 ? 29.937 1.957 -34.783 1.00 98.25 107 CYS A CA 1
ATOM 803 C C . CYS A 1 107 ? 30.227 2.258 -36.256 1.00 98.25 107 CYS A C 1
ATOM 805 O O . CYS A 1 107 ? 29.341 2.716 -36.977 1.00 98.25 107 CYS A O 1
ATOM 807 N N . THR A 1 108 ? 31.452 1.976 -36.701 1.00 97.94 108 THR A N 1
ATOM 808 C CA . THR A 1 108 ? 31.927 2.254 -38.064 1.00 97.94 108 THR A CA 1
ATOM 809 C C . THR A 1 108 ? 32.745 1.077 -38.584 1.00 97.94 108 THR A C 1
ATOM 811 O O . THR A 1 108 ? 33.622 0.584 -37.878 1.00 97.94 108 THR A O 1
ATOM 814 N N . ALA A 1 109 ? 32.517 0.688 -39.838 1.00 97.88 109 ALA A N 1
ATOM 815 C CA . ALA A 1 109 ? 33.372 -0.237 -40.578 1.00 97.88 109 ALA A CA 1
ATOM 816 C C . ALA A 1 109 ? 33.711 0.329 -41.964 1.00 97.88 109 ALA A C 1
ATOM 818 O O . ALA A 1 109 ? 32.853 0.910 -42.627 1.00 97.88 109 ALA A O 1
ATOM 819 N N . THR A 1 110 ? 34.950 0.140 -42.421 1.00 97.19 110 THR A N 1
ATOM 820 C CA . THR A 1 110 ? 35.383 0.512 -43.777 1.00 97.19 110 THR A CA 1
ATOM 821 C C . THR A 1 110 ? 35.327 -0.713 -44.682 1.00 97.19 110 THR A C 1
ATOM 823 O O . THR A 1 110 ? 35.972 -1.721 -44.399 1.00 97.19 110 THR A O 1
ATOM 826 N N . THR A 1 111 ? 34.567 -0.638 -45.772 1.00 96.38 111 THR A N 1
ATOM 827 C CA . THR A 1 111 ? 34.310 -1.776 -46.666 1.00 96.38 111 THR A CA 1
ATOM 828 C C . THR A 1 111 ? 34.180 -1.333 -48.128 1.00 96.38 111 THR A C 1
ATOM 830 O O . THR A 1 111 ? 34.150 -0.142 -48.430 1.00 96.38 111 THR A O 1
ATOM 833 N N . VAL A 1 112 ? 34.145 -2.289 -49.055 1.00 95.62 112 VAL A N 1
ATOM 834 C CA . VAL A 1 112 ? 33.944 -2.050 -50.497 1.00 95.62 112 VAL A CA 1
ATOM 835 C C . VAL A 1 112 ? 32.464 -1.782 -50.825 1.00 95.62 112 VAL A C 1
ATOM 837 O O . VAL A 1 112 ? 31.595 -2.159 -50.035 1.00 95.62 112 VAL A O 1
ATOM 840 N N . PRO A 1 113 ? 32.130 -1.195 -51.990 1.00 96.88 113 PRO A N 1
ATOM 841 C CA . PRO A 1 113 ? 30.745 -1.027 -52.433 1.00 96.88 113 PRO A CA 1
ATOM 842 C C . PRO A 1 113 ? 29.880 -2.300 -52.327 1.00 96.88 113 PRO A C 1
ATOM 844 O O . PRO A 1 113 ? 30.317 -3.406 -52.663 1.00 96.88 113 PRO A O 1
ATOM 847 N N . GLY A 1 114 ? 28.643 -2.151 -51.851 1.00 96.75 114 GLY A N 1
ATOM 848 C CA . GLY A 1 114 ? 27.694 -3.236 -51.597 1.00 96.75 114 GLY A CA 1
ATOM 849 C C . GLY A 1 114 ? 26.477 -2.795 -50.776 1.00 96.75 114 GLY A C 1
ATOM 850 O O . GLY A 1 114 ? 26.394 -1.645 -50.346 1.00 96.75 114 GLY A O 1
ATOM 851 N N . THR A 1 115 ? 25.552 -3.727 -50.547 1.00 98.31 115 THR A N 1
ATOM 852 C CA . THR A 1 115 ? 24.395 -3.549 -49.657 1.00 98.31 115 THR A CA 1
ATOM 853 C C . THR A 1 115 ? 24.686 -4.181 -48.300 1.00 98.31 115 THR A C 1
ATOM 855 O O . THR A 1 115 ? 25.185 -5.306 -48.238 1.00 98.31 115 THR A O 1
ATOM 858 N N . TYR A 1 116 ? 24.398 -3.453 -47.222 1.00 98.44 116 TYR A N 1
ATOM 859 C CA . TYR A 1 116 ? 24.752 -3.829 -45.856 1.00 98.44 116 TYR A CA 1
ATOM 860 C C . TYR A 1 116 ? 23.580 -3.710 -44.882 1.00 98.44 116 TYR A C 1
ATOM 862 O O . TYR A 1 116 ? 22.689 -2.878 -45.060 1.00 98.44 116 TYR A O 1
ATOM 870 N N . TYR A 1 117 ? 23.645 -4.493 -43.809 1.00 98.50 117 TYR A N 1
ATOM 871 C CA . TYR A 1 117 ? 22.716 -4.468 -42.685 1.00 98.50 117 TYR A CA 1
ATOM 872 C C . TYR A 1 117 ? 23.490 -4.476 -41.371 1.00 98.50 117 TYR A C 1
ATOM 874 O O . TYR A 1 117 ? 24.410 -5.272 -41.192 1.00 98.50 117 TYR A O 1
ATOM 882 N N . TRP A 1 118 ? 23.086 -3.624 -40.437 1.00 98.62 118 TRP A N 1
ATOM 883 C CA . TRP A 1 118 ? 23.490 -3.745 -39.041 1.00 98.62 118 TRP A CA 1
ATOM 884 C C . TRP A 1 118 ? 22.438 -4.540 -38.280 1.00 98.62 118 TRP A C 1
ATOM 886 O O . TRP A 1 118 ? 21.247 -4.277 -38.430 1.00 98.62 118 TRP A O 1
ATOM 896 N N . ARG A 1 119 ? 22.858 -5.486 -37.447 1.00 98.56 119 ARG A N 1
ATOM 897 C CA . ARG A 1 119 ? 21.975 -6.248 -36.564 1.00 98.56 119 ARG A CA 1
ATOM 898 C C . ARG A 1 119 ? 22.412 -6.060 -35.123 1.00 98.56 119 ARG A C 1
ATOM 900 O O . ARG A 1 119 ? 23.540 -6.400 -34.791 1.00 98.56 119 ARG A O 1
ATOM 907 N N . GLU A 1 120 ? 21.536 -5.532 -34.278 1.00 98.56 120 GLU A N 1
ATOM 908 C CA . GLU A 1 120 ? 21.790 -5.431 -32.839 1.00 98.56 120 GLU A CA 1
ATOM 909 C C . GLU A 1 120 ? 21.467 -6.769 -32.176 1.00 98.56 120 GLU A C 1
ATOM 911 O O . GLU A 1 120 ? 20.345 -7.270 -32.263 1.00 98.56 120 GLU A O 1
ATOM 916 N N . THR A 1 121 ? 22.451 -7.381 -31.533 1.00 97.88 121 THR A N 1
ATOM 917 C CA . THR A 1 121 ? 22.290 -8.684 -30.868 1.00 97.88 121 THR A CA 1
ATOM 918 C C . THR A 1 121 ? 22.336 -8.575 -29.347 1.00 97.88 121 THR A C 1
ATOM 920 O O . THR A 1 121 ? 21.867 -9.485 -28.669 1.00 97.88 121 THR A O 1
ATOM 923 N N . GLU A 1 122 ? 22.841 -7.460 -28.809 1.00 98.12 122 GLU A N 1
ATOM 924 C CA . GLU A 1 122 ? 22.806 -7.136 -27.379 1.00 98.12 122 GLU A CA 1
ATOM 925 C C . GLU A 1 122 ? 22.543 -5.636 -27.201 1.00 98.12 122 GLU A C 1
ATOM 927 O O . GLU A 1 122 ? 23.267 -4.805 -27.754 1.00 98.12 122 GLU A O 1
ATOM 932 N N . ALA A 1 123 ? 21.503 -5.291 -26.445 1.00 97.56 123 ALA A N 1
ATOM 933 C CA . ALA A 1 123 ? 21.220 -3.909 -26.074 1.00 97.56 123 ALA A CA 1
ATOM 934 C C . ALA A 1 123 ? 22.177 -3.428 -24.967 1.00 97.56 123 ALA A C 1
ATOM 936 O O . ALA A 1 123 ? 22.683 -4.249 -24.204 1.00 97.56 123 ALA A O 1
ATOM 937 N N . PRO A 1 124 ? 22.393 -2.107 -24.815 1.00 97.56 124 PRO A N 1
ATOM 938 C CA . PRO A 1 124 ? 23.087 -1.562 -23.653 1.00 97.56 124 PRO A CA 1
ATOM 939 C C . PRO A 1 124 ? 22.402 -1.940 -22.332 1.00 97.56 124 PRO A C 1
ATOM 941 O O . PRO A 1 124 ? 21.181 -2.101 -22.282 1.00 97.56 124 PRO A O 1
ATOM 944 N N . ASP A 1 125 ? 23.167 -1.974 -21.239 1.00 94.19 125 ASP A N 1
ATOM 945 C CA . ASP A 1 125 ? 22.636 -2.227 -19.894 1.00 94.19 125 ASP A CA 1
ATOM 946 C C . ASP A 1 125 ? 21.447 -1.308 -19.555 1.00 94.19 125 ASP A C 1
ATOM 948 O O . ASP A 1 125 ? 21.549 -0.077 -19.591 1.00 94.19 125 ASP A O 1
ATOM 952 N N . GLY A 1 126 ? 20.320 -1.916 -19.173 1.00 93.06 126 GLY A N 1
ATOM 953 C CA . GLY A 1 126 ? 19.094 -1.202 -18.808 1.00 93.06 126 GLY A CA 1
ATOM 954 C C . GLY A 1 126 ? 18.251 -0.725 -19.993 1.00 93.06 126 GLY A C 1
ATOM 955 O O . GLY A 1 126 ? 17.398 0.140 -19.796 1.00 93.06 126 GLY A O 1
ATOM 956 N N . TYR A 1 127 ? 18.483 -1.259 -21.193 1.00 96.50 127 TYR A N 1
ATOM 957 C CA . TYR A 1 127 ? 17.675 -1.019 -22.387 1.00 96.50 127 TYR A CA 1
ATOM 958 C C . TYR A 1 127 ? 17.126 -2.322 -22.963 1.00 96.50 127 TYR A C 1
ATOM 960 O O . TYR A 1 127 ? 17.762 -3.373 -22.890 1.00 96.50 127 TYR A O 1
ATOM 968 N N . ASP A 1 128 ? 15.961 -2.227 -23.597 1.00 96.69 128 ASP A N 1
ATOM 969 C CA . ASP A 1 128 ? 15.349 -3.354 -24.288 1.00 96.69 128 ASP A CA 1
ATOM 970 C C . ASP A 1 128 ? 15.997 -3.548 -25.670 1.00 96.69 128 ASP A C 1
ATOM 972 O O . ASP A 1 128 ? 16.283 -2.574 -26.376 1.00 96.69 128 ASP A O 1
ATOM 976 N N . LEU A 1 129 ? 16.220 -4.808 -26.068 1.00 96.94 129 LEU A N 1
ATOM 977 C CA . LEU A 1 129 ? 16.637 -5.142 -27.432 1.00 96.94 129 LEU A CA 1
ATOM 978 C C . LEU A 1 129 ? 15.482 -4.826 -28.398 1.00 96.94 129 LEU A C 1
ATOM 980 O O . LEU A 1 129 ? 14.371 -5.316 -28.171 1.00 96.94 129 LEU A O 1
ATOM 984 N N . PRO A 1 130 ? 15.707 -4.026 -29.455 1.00 96.38 130 PRO A N 1
ATOM 985 C CA . PRO A 1 130 ? 14.634 -3.618 -30.349 1.00 96.38 130 PRO A CA 1
ATOM 986 C C . PRO A 1 130 ? 14.113 -4.801 -31.173 1.00 96.38 130 PRO A C 1
ATOM 988 O O . PRO A 1 130 ? 14.856 -5.713 -31.516 1.00 96.38 130 PRO A O 1
ATOM 991 N N . ASP A 1 131 ? 12.831 -4.771 -31.532 1.00 95.50 131 ASP A N 1
ATOM 992 C CA . ASP A 1 131 ? 12.227 -5.682 -32.510 1.00 95.50 131 ASP A CA 1
ATOM 993 C C . ASP A 1 131 ? 11.431 -4.837 -33.526 1.00 95.50 131 ASP A C 1
ATOM 995 O O . ASP A 1 131 ? 10.417 -4.235 -33.153 1.00 95.50 131 ASP A O 1
ATOM 999 N N . PRO A 1 132 ? 11.893 -4.702 -34.785 1.00 95.69 132 PRO A N 1
ATOM 1000 C CA . PRO A 1 132 ? 13.032 -5.403 -35.383 1.00 95.69 132 PRO A CA 1
ATOM 1001 C C . PRO A 1 132 ? 14.398 -4.882 -34.901 1.00 95.69 132 PRO A C 1
ATOM 1003 O O . PRO A 1 132 ? 14.581 -3.682 -34.708 1.00 95.69 132 PRO A O 1
ATOM 1006 N N . ASN A 1 133 ? 15.385 -5.781 -34.802 1.00 97.56 133 ASN A N 1
ATOM 1007 C CA . ASN A 1 133 ? 16.781 -5.464 -34.458 1.00 97.56 133 ASN A CA 1
ATOM 1008 C C . ASN A 1 133 ? 17.718 -5.330 -35.670 1.00 97.56 133 ASN A C 1
ATOM 1010 O O . ASN A 1 133 ? 18.939 -5.384 -35.517 1.00 97.56 133 ASN A O 1
ATOM 1014 N N . VAL A 1 134 ? 17.169 -5.200 -36.878 1.00 98.00 134 VAL A N 1
ATOM 1015 C CA . VAL A 1 134 ? 17.936 -5.083 -38.125 1.00 98.00 134 VAL A CA 1
ATOM 1016 C C . VAL A 1 134 ? 17.745 -3.690 -38.716 1.00 98.00 134 VAL A C 1
ATOM 1018 O O . VAL A 1 134 ? 16.619 -3.240 -38.918 1.00 98.00 134 VAL A O 1
ATOM 1021 N N . PHE A 1 135 ? 18.855 -3.031 -39.039 1.00 98.12 135 PHE A N 1
ATOM 1022 C CA . PHE A 1 135 ? 18.920 -1.661 -39.530 1.00 98.12 135 PHE A CA 1
ATOM 1023 C C . PHE A 1 135 ? 19.595 -1.629 -40.905 1.00 98.12 135 PHE A C 1
ATOM 1025 O O . PHE A 1 135 ? 20.784 -1.921 -41.051 1.00 98.12 135 PHE A O 1
ATOM 1032 N N . GLY A 1 136 ? 18.818 -1.284 -41.927 1.00 95.69 136 GLY A N 1
ATOM 1033 C CA . GLY A 1 136 ? 19.231 -1.282 -43.327 1.00 95.69 136 GLY A CA 1
ATOM 1034 C C . GLY A 1 136 ? 18.027 -1.464 -44.259 1.00 95.69 136 GLY A C 1
ATOM 1035 O O . GLY A 1 136 ? 16.885 -1.404 -43.797 1.00 95.69 136 GLY A O 1
ATOM 1036 N N . PRO A 1 137 ? 18.253 -1.701 -45.560 1.00 97.31 137 PRO A N 1
ATOM 1037 C CA . PRO A 1 137 ? 19.559 -1.803 -46.215 1.00 97.31 137 PRO A CA 1
ATOM 1038 C C . PRO A 1 137 ? 20.318 -0.468 -46.265 1.00 97.31 137 PRO A C 1
ATOM 1040 O O . PRO A 1 137 ? 19.725 0.601 -46.400 1.00 97.31 137 PRO A O 1
ATOM 1043 N N . LEU A 1 138 ? 21.646 -0.541 -46.200 1.00 98.00 138 LEU A N 1
ATOM 1044 C CA . LEU A 1 138 ? 22.573 0.561 -46.455 1.00 98.00 138 LEU A CA 1
ATOM 1045 C C . LEU A 1 138 ? 23.362 0.266 -47.735 1.00 98.00 138 LEU A C 1
ATOM 1047 O O . LEU A 1 138 ? 24.124 -0.698 -47.777 1.00 98.00 138 LEU A O 1
ATOM 1051 N N . THR A 1 139 ? 23.209 1.085 -48.777 1.00 97.75 139 THR A N 1
ATOM 1052 C CA . THR A 1 139 ? 23.875 0.862 -50.073 1.00 97.75 139 THR A CA 1
ATOM 1053 C C . THR A 1 139 ? 25.095 1.771 -50.230 1.00 97.75 139 THR A C 1
ATOM 1055 O O . THR A 1 139 ? 24.970 2.971 -50.490 1.00 97.75 139 THR A O 1
ATOM 1058 N N . LEU A 1 140 ? 26.284 1.184 -50.103 1.00 97.75 140 LEU A N 1
ATOM 1059 C CA . LEU A 1 140 ? 27.562 1.831 -50.386 1.00 97.75 140 LEU A CA 1
ATOM 1060 C C . LEU A 1 140 ? 27.922 1.643 -51.868 1.00 97.75 140 LEU A C 1
ATOM 1062 O O . LEU A 1 140 ? 27.917 0.529 -52.387 1.00 97.75 140 LEU A O 1
ATOM 1066 N N . THR A 1 141 ? 28.259 2.727 -52.549 1.00 96.94 141 THR A N 1
ATOM 1067 C CA . THR A 1 141 ? 28.606 2.808 -53.975 1.00 96.94 141 THR A CA 1
ATOM 1068 C C . THR A 1 141 ? 29.927 3.557 -54.134 1.00 96.94 141 THR A C 1
ATOM 1070 O O . THR A 1 141 ? 30.414 4.150 -53.176 1.00 96.94 141 THR A O 1
ATOM 1073 N N . GLU A 1 142 ? 30.522 3.559 -55.328 1.00 94.25 142 GLU A N 1
ATOM 1074 C CA . GLU A 1 142 ? 31.727 4.368 -55.576 1.00 94.25 142 GLU A CA 1
ATOM 1075 C C . GLU A 1 142 ? 31.454 5.873 -55.407 1.00 94.25 142 GLU A C 1
ATOM 1077 O O . GLU A 1 142 ? 32.293 6.584 -54.861 1.00 94.25 142 GLU A O 1
ATOM 1082 N N . ASP A 1 143 ? 30.259 6.338 -55.786 1.00 95.25 143 ASP A N 1
ATOM 1083 C CA . ASP A 1 143 ? 29.881 7.757 -55.749 1.00 95.25 143 ASP A CA 1
ATOM 1084 C C . ASP A 1 143 ? 29.728 8.311 -54.325 1.00 95.25 143 ASP A C 1
ATOM 1086 O O . ASP A 1 143 ? 29.991 9.488 -54.093 1.00 95.25 143 ASP A O 1
ATOM 1090 N N . ASN A 1 144 ? 29.298 7.482 -53.367 1.00 95.94 144 ASN A N 1
ATOM 1091 C CA . ASN A 1 144 ? 29.122 7.875 -51.963 1.00 95.94 144 ASN A CA 1
ATOM 1092 C C . ASN A 1 144 ? 30.193 7.280 -51.035 1.00 95.94 144 ASN A C 1
ATOM 1094 O O . ASN A 1 144 ? 30.051 7.364 -49.818 1.00 95.94 144 ASN A O 1
ATOM 1098 N N . ALA A 1 145 ? 31.261 6.689 -51.584 1.00 94.44 145 ALA A N 1
ATOM 1099 C CA . ALA A 1 145 ? 32.316 6.060 -50.791 1.00 94.44 145 ALA A CA 1
ATOM 1100 C C . ALA A 1 145 ? 33.045 7.060 -49.876 1.00 94.44 145 ALA A C 1
ATOM 1102 O O . ALA A 1 145 ? 33.418 6.699 -48.761 1.00 94.44 145 ALA A O 1
ATOM 1103 N N . GLU A 1 146 ? 33.213 8.308 -50.329 1.00 94.88 146 GLU A N 1
ATOM 1104 C CA . GLU A 1 146 ? 33.858 9.377 -49.554 1.00 94.88 146 GLU A CA 1
ATOM 1105 C C . GLU A 1 146 ? 33.022 9.791 -48.329 1.00 94.88 146 GLU A C 1
ATOM 1107 O O . GLU A 1 146 ? 33.563 9.920 -47.231 1.00 94.88 146 GLU A O 1
ATOM 1112 N N . ASP A 1 147 ? 31.702 9.927 -48.488 1.00 96.56 147 ASP A N 1
ATOM 1113 C CA . ASP A 1 147 ? 30.785 10.311 -47.403 1.00 96.56 147 ASP A CA 1
ATOM 1114 C C . ASP A 1 147 ? 30.422 9.120 -46.491 1.00 96.56 147 ASP A C 1
ATOM 1116 O O . ASP A 1 147 ? 30.246 9.259 -45.271 1.00 96.56 147 ASP A O 1
ATOM 1120 N N . GLY A 1 148 ? 30.334 7.926 -47.076 1.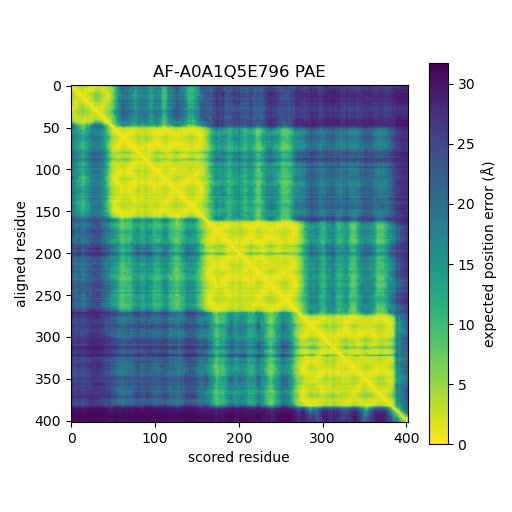00 97.19 148 GLY A N 1
ATOM 1121 C CA . GLY A 1 148 ? 29.826 6.718 -46.440 1.00 97.19 148 GLY A CA 1
ATOM 1122 C C . GLY A 1 148 ? 28.300 6.700 -46.296 1.00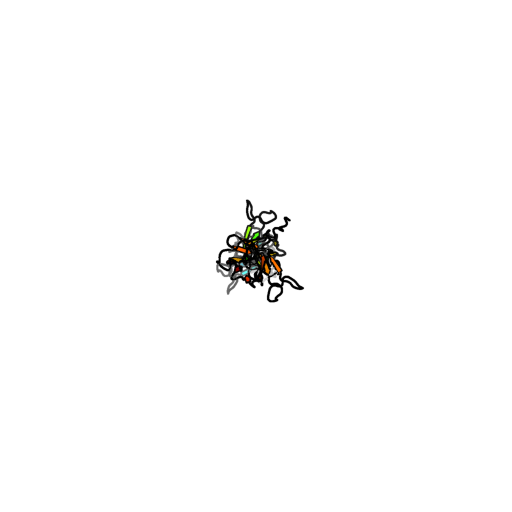 97.19 148 GLY A C 1
ATOM 1123 O O . GLY A 1 148 ? 27.573 7.552 -46.805 1.00 97.19 148 GLY A O 1
ATOM 1124 N N . VAL A 1 149 ? 27.802 5.702 -45.571 1.00 98.38 149 VAL A N 1
ATOM 1125 C CA . VAL A 1 149 ? 26.375 5.499 -45.278 1.00 98.38 149 VAL A CA 1
ATOM 1126 C C . VAL A 1 149 ? 26.163 5.250 -43.786 1.00 98.38 149 VAL A C 1
ATOM 1128 O O . VAL A 1 149 ? 27.047 4.726 -43.109 1.00 98.38 149 VAL A O 1
ATOM 1131 N N . GLN A 1 150 ? 24.999 5.632 -43.255 1.00 98.50 150 GLN A N 1
ATOM 1132 C CA . GLN A 1 150 ? 24.685 5.513 -41.829 1.00 98.50 150 GLN A CA 1
ATOM 1133 C C . GLN A 1 150 ? 23.230 5.091 -41.599 1.00 98.50 150 GLN A C 1
ATOM 1135 O O . GLN A 1 150 ? 22.325 5.631 -42.233 1.00 98.50 150 GLN A O 1
ATOM 1140 N N . ALA A 1 151 ? 23.018 4.171 -40.656 1.00 98.00 151 ALA A N 1
ATOM 1141 C CA . ALA A 1 151 ? 21.714 3.880 -40.059 1.00 98.00 151 ALA A CA 1
ATOM 1142 C C . ALA A 1 151 ? 21.587 4.503 -38.657 1.00 98.00 151 ALA A C 1
ATOM 1144 O O . ALA A 1 151 ? 22.585 4.689 -37.960 1.00 98.00 151 ALA A O 1
ATOM 1145 N N . GLU A 1 152 ? 20.353 4.766 -38.228 1.00 98.12 152 GLU A N 1
ATOM 1146 C CA . GLU A 1 152 ? 20.021 5.152 -36.852 1.00 98.12 152 GLU A CA 1
ATOM 1147 C C . GLU A 1 152 ? 19.347 3.968 -36.144 1.00 98.12 152 GLU A C 1
ATOM 1149 O O . GLU A 1 152 ? 18.446 3.341 -36.705 1.00 98.12 152 GLU A O 1
ATOM 1154 N N . ALA A 1 153 ? 19.773 3.680 -34.916 1.00 97.88 153 ALA A N 1
ATOM 1155 C CA . ALA A 1 153 ? 19.268 2.596 -34.084 1.00 97.88 153 ALA A CA 1
ATOM 1156 C C . ALA A 1 153 ? 18.899 3.120 -32.689 1.00 97.88 153 ALA A C 1
ATOM 1158 O O . ALA A 1 153 ? 19.749 3.572 -31.919 1.00 97.88 153 ALA A O 1
ATOM 1159 N N . VAL A 1 154 ? 17.626 3.031 -32.317 1.00 97.69 154 VAL A N 1
ATOM 1160 C CA . VAL A 1 154 ? 17.107 3.546 -31.038 1.00 97.69 154 VAL A CA 1
ATOM 1161 C C . VAL A 1 154 ? 16.731 2.400 -30.109 1.00 97.69 154 VAL A C 1
ATOM 1163 O O . VAL A 1 154 ? 16.175 1.415 -30.575 1.00 97.69 154 VAL A O 1
ATOM 1166 N N . ASN A 1 155 ? 17.036 2.523 -28.812 1.00 97.44 155 ASN A N 1
ATOM 1167 C CA . ASN A 1 155 ? 16.536 1.594 -27.792 1.00 97.44 155 ASN A CA 1
ATOM 1168 C C . ASN A 1 155 ? 15.728 2.376 -26.781 1.00 97.44 155 ASN A C 1
ATOM 1170 O O . ASN A 1 155 ? 16.056 3.517 -26.448 1.00 97.44 155 ASN A O 1
ATOM 1174 N N . THR A 1 156 ? 14.708 1.712 -26.271 1.00 96.12 156 THR A N 1
ATOM 1175 C CA . THR A 1 156 ? 13.913 2.204 -25.162 1.00 96.12 156 THR A CA 1
ATOM 1176 C C . THR A 1 156 ? 14.495 1.662 -23.870 1.00 96.12 156 THR A C 1
ATOM 1178 O O . THR A 1 156 ? 14.911 0.504 -23.789 1.00 96.12 156 THR A O 1
ATOM 1181 N N . LYS A 1 157 ? 14.587 2.532 -22.869 1.00 93.75 157 LYS A N 1
ATOM 1182 C CA . LYS A 1 157 ? 15.086 2.163 -21.552 1.00 93.75 157 LYS A CA 1
ATOM 1183 C C . LYS A 1 157 ? 14.129 1.164 -20.906 1.00 93.75 157 LYS A C 1
ATOM 1185 O O . LYS A 1 157 ? 12.929 1.428 -20.840 1.00 93.75 157 LYS A O 1
ATOM 1190 N N . THR A 1 158 ? 14.657 0.059 -20.392 1.00 90.06 158 THR A N 1
ATOM 1191 C CA . THR A 1 158 ? 13.870 -0.948 -19.681 1.00 90.06 158 THR A CA 1
ATOM 1192 C C . THR A 1 158 ? 13.231 -0.293 -18.450 1.00 90.06 158 THR A C 1
ATOM 1194 O O . THR A 1 158 ? 13.953 0.240 -17.596 1.00 90.06 158 THR A O 1
ATOM 1197 N N . PRO A 1 159 ? 11.893 -0.303 -18.315 1.00 83.44 159 PRO A N 1
ATOM 1198 C CA . PRO A 1 159 ? 11.232 0.261 -17.148 1.00 83.44 159 PRO A CA 1
ATOM 1199 C C . PRO A 1 159 ? 11.644 -0.505 -15.889 1.00 83.44 159 PRO A C 1
ATOM 1201 O O . PRO A 1 159 ? 11.433 -1.713 -15.787 1.00 83.44 159 PRO A O 1
ATOM 1204 N N . VAL A 1 160 ? 12.201 0.196 -14.902 1.00 76.94 160 VAL A N 1
ATOM 1205 C CA . VAL A 1 160 ? 12.420 -0.389 -13.576 1.00 76.94 160 VAL A CA 1
ATOM 1206 C C . VAL A 1 160 ? 11.082 -0.337 -12.834 1.00 76.94 160 VAL A C 1
ATOM 1208 O O . VAL A 1 160 ? 10.535 0.761 -12.681 1.00 76.94 160 VAL A O 1
ATOM 1211 N N . PRO A 1 161 ? 10.514 -1.477 -12.395 1.00 76.38 161 PRO A N 1
ATOM 1212 C CA . PRO A 1 161 ? 9.289 -1.454 -11.610 1.00 76.38 161 PRO A CA 1
ATOM 1213 C C . PRO A 1 161 ? 9.516 -0.628 -10.336 1.00 76.38 161 PRO A C 1
ATOM 1215 O O . PRO A 1 161 ? 10.595 -0.706 -9.741 1.00 76.38 161 PRO A O 1
ATOM 1218 N N . PRO A 1 162 ? 8.533 0.184 -9.911 1.00 81.75 162 PRO A N 1
ATOM 1219 C CA . PRO A 1 162 ? 8.684 0.982 -8.706 1.00 81.75 162 PRO A CA 1
ATOM 1220 C C . PRO A 1 162 ? 8.899 0.064 -7.502 1.00 81.75 162 PRO A C 1
ATOM 1222 O O . PRO A 1 162 ? 8.234 -0.964 -7.372 1.00 81.75 162 PRO A O 1
ATOM 1225 N N . VAL A 1 163 ? 9.805 0.453 -6.603 1.00 89.62 163 VAL A N 1
ATOM 1226 C CA . VAL A 1 163 ? 9.944 -0.216 -5.307 1.00 89.62 163 VAL A CA 1
ATOM 1227 C C . VAL A 1 163 ? 8.626 -0.052 -4.550 1.00 89.62 163 VAL A C 1
ATOM 1229 O O . VAL A 1 163 ? 8.114 1.062 -4.411 1.00 89.62 163 VAL A O 1
ATOM 1232 N N . THR A 1 164 ? 8.074 -1.159 -4.063 1.00 95.44 164 THR A N 1
ATOM 1233 C CA . THR A 1 164 ? 6.858 -1.185 -3.243 1.00 95.44 164 THR A CA 1
ATOM 1234 C C . THR A 1 164 ? 7.101 -1.972 -1.966 1.00 95.44 164 THR A C 1
ATOM 1236 O O . THR A 1 164 ? 7.881 -2.920 -1.979 1.00 95.44 164 THR A O 1
ATOM 1239 N N . GLY A 1 165 ? 6.397 -1.624 -0.893 1.00 97.50 165 GLY A N 1
ATOM 1240 C CA . GLY A 1 165 ? 6.410 -2.354 0.372 1.00 97.50 165 GLY A CA 1
ATOM 1241 C C . GLY A 1 165 ? 5.043 -2.350 1.049 1.00 97.50 165 GLY A C 1
ATOM 1242 O O . GLY A 1 165 ? 4.120 -1.653 0.617 1.00 97.50 165 GLY A O 1
ATOM 1243 N N . GLU A 1 166 ? 4.898 -3.158 2.094 1.00 98.38 166 GLU A N 1
ATOM 1244 C CA . GLU A 1 166 ? 3.631 -3.312 2.813 1.00 98.38 166 GLU A CA 1
ATOM 1245 C C . GLU A 1 166 ? 3.485 -2.289 3.949 1.00 98.38 166 GLU A C 1
ATOM 1247 O O . GLU A 1 166 ? 4.393 -2.095 4.756 1.00 98.38 166 GLU A O 1
ATOM 1252 N N . VAL A 1 167 ? 2.312 -1.666 4.041 1.00 98.69 167 VAL A N 1
ATOM 1253 C CA . VAL A 1 167 ? 1.883 -0.839 5.174 1.00 98.69 167 VAL A CA 1
ATOM 1254 C C . VAL A 1 167 ? 0.738 -1.567 5.866 1.00 98.69 167 VAL A C 1
ATOM 1256 O O . VAL A 1 167 ? -0.264 -1.898 5.229 1.00 98.69 167 VAL A O 1
ATOM 1259 N N . ARG A 1 168 ? 0.896 -1.846 7.161 1.00 98.81 168 ARG A N 1
ATOM 1260 C CA . ARG A 1 168 ? 0.001 -2.721 7.928 1.00 98.81 168 ARG A CA 1
ATOM 1261 C C . ARG A 1 168 ? -0.580 -2.018 9.149 1.00 98.81 168 ARG A C 1
ATOM 1263 O O . ARG A 1 168 ? 0.055 -1.127 9.717 1.00 98.81 168 ARG A O 1
ATOM 1270 N N . VAL A 1 169 ? -1.761 -2.445 9.573 1.00 98.81 169 VAL A N 1
ATOM 1271 C CA . VAL A 1 169 ? -2.300 -2.165 10.907 1.00 98.81 169 VAL A CA 1
ATOM 1272 C C . VAL A 1 169 ? -2.753 -3.472 11.534 1.00 98.81 169 VAL A C 1
ATOM 1274 O O . VAL A 1 169 ? -3.437 -4.267 10.889 1.00 98.81 169 VAL A O 1
ATOM 1277 N N . HIS A 1 170 ? -2.334 -3.703 12.774 1.00 98.75 170 HIS A N 1
ATOM 1278 C CA . HIS A 1 170 ? -2.715 -4.866 13.558 1.00 98.75 170 HIS A CA 1
ATOM 1279 C C . HIS A 1 170 ? -3.678 -4.439 14.663 1.00 98.75 170 HIS A C 1
ATOM 1281 O O . HIS A 1 170 ? -3.344 -3.635 15.534 1.00 98.75 1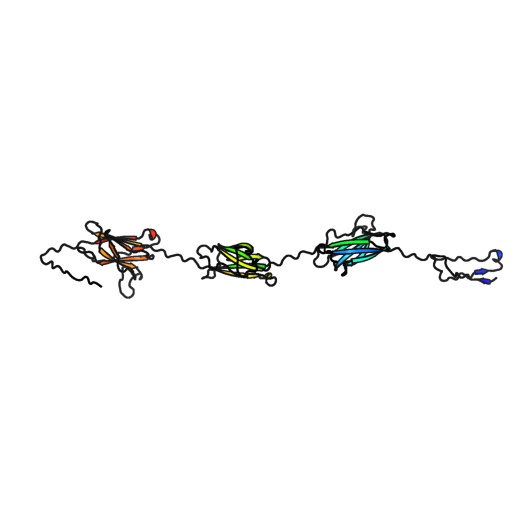70 HIS A O 1
ATOM 1287 N N . LYS A 1 171 ? -4.905 -4.946 14.573 1.00 98.69 171 LYS A N 1
ATOM 1288 C CA . LYS A 1 171 ? -6.013 -4.624 15.458 1.00 98.69 171 LYS A CA 1
ATOM 1289 C C . LYS A 1 171 ? -6.131 -5.665 16.560 1.00 98.69 171 LYS A C 1
ATOM 1291 O O . LYS A 1 171 ? -6.360 -6.839 16.273 1.00 98.69 171 LYS A O 1
ATOM 1296 N N . THR A 1 172 ? -6.061 -5.218 17.808 1.00 98.56 172 THR A N 1
ATOM 1297 C CA . THR A 1 172 ? -6.145 -6.089 18.984 1.00 98.56 172 THR A CA 1
ATOM 1298 C C . THR A 1 172 ? -7.099 -5.558 20.052 1.00 98.56 172 THR A C 1
ATOM 1300 O O . THR A 1 172 ? -7.503 -4.387 20.056 1.00 98.56 172 THR A O 1
ATOM 1303 N N . ASP A 1 173 ? -7.499 -6.464 20.937 1.00 98.19 173 ASP A N 1
ATOM 1304 C CA . ASP A 1 173 ? -8.222 -6.190 22.174 1.00 98.19 173 ASP A CA 1
ATOM 1305 C C . ASP A 1 173 ? -7.263 -5.617 23.227 1.00 98.19 173 ASP A C 1
ATOM 1307 O O . ASP A 1 173 ? -6.176 -6.151 23.451 1.00 98.19 173 ASP A O 1
ATOM 1311 N N . ALA A 1 174 ? -7.657 -4.516 23.870 1.00 97.19 174 ALA A N 1
ATOM 1312 C CA . ALA A 1 174 ? -6.797 -3.784 24.797 1.00 97.19 174 ALA A CA 1
ATOM 1313 C C . ALA A 1 174 ? -6.447 -4.560 26.082 1.00 97.19 174 ALA A C 1
ATOM 1315 O O . ALA A 1 174 ? -5.420 -4.269 26.697 1.00 97.19 174 ALA A O 1
ATOM 1316 N N . GLU A 1 175 ? -7.276 -5.520 26.503 1.00 96.06 175 GLU A N 1
ATOM 1317 C CA . GLU A 1 175 ? -7.069 -6.280 27.742 1.00 96.06 175 GLU A CA 1
ATOM 1318 C C . GLU A 1 175 ? -6.330 -7.596 27.494 1.00 96.06 175 GLU A C 1
ATOM 1320 O O . GLU A 1 175 ? -5.407 -7.953 28.227 1.00 96.06 175 GLU A O 1
ATOM 1325 N N . THR A 1 176 ? -6.751 -8.329 26.468 1.00 97.00 176 THR A N 1
ATOM 1326 C CA . THR A 1 176 ? -6.268 -9.684 26.171 1.00 97.00 176 THR A CA 1
ATOM 1327 C C . THR A 1 176 ? -5.106 -9.693 25.183 1.00 97.00 176 THR A C 1
ATOM 1329 O O . THR A 1 176 ? -4.285 -10.609 25.217 1.00 97.00 176 THR A O 1
ATOM 1332 N N . GLY A 1 177 ? -5.002 -8.673 24.324 1.00 96.94 177 GLY A N 1
ATOM 1333 C CA . GLY A 1 177 ? -4.066 -8.642 23.201 1.00 96.94 177 GLY A CA 1
ATOM 1334 C C . GLY A 1 177 ? -4.475 -9.541 22.029 1.00 96.94 177 GLY A C 1
ATOM 1335 O O . GLY A 1 177 ? -3.711 -9.658 21.070 1.00 96.94 177 GLY A O 1
ATOM 1336 N N . ASP A 1 178 ? -5.653 -10.168 22.088 1.00 97.81 178 ASP A N 1
ATOM 1337 C C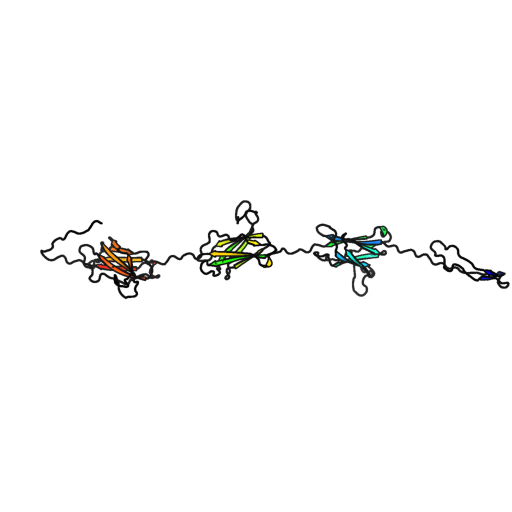A . ASP A 1 178 ? -6.151 -11.038 21.026 1.00 97.81 178 ASP A CA 1
ATOM 1338 C C . ASP A 1 178 ? -6.494 -10.227 19.761 1.00 97.81 178 ASP A C 1
ATOM 1340 O O . ASP A 1 178 ? -6.950 -9.081 19.864 1.00 97.81 178 ASP A O 1
ATOM 1344 N N . PRO A 1 179 ? -6.291 -10.791 18.555 1.00 98.38 179 PRO A N 1
ATOM 1345 C CA . PRO A 1 179 ? -6.611 -10.111 17.305 1.00 98.38 179 PRO A CA 1
ATOM 1346 C C . PRO A 1 179 ? -8.121 -9.909 17.135 1.00 98.38 179 PRO A C 1
ATOM 1348 O O . PRO A 1 179 ? -8.916 -10.806 17.421 1.00 98.38 179 PRO A O 1
ATOM 1351 N N . LEU A 1 180 ? -8.512 -8.749 16.601 1.00 98.38 180 LEU A N 1
ATOM 1352 C CA . LEU A 1 180 ? -9.914 -8.392 16.372 1.00 98.38 180 LEU A CA 1
ATOM 1353 C C . LEU A 1 180 ? -10.254 -8.303 14.885 1.00 98.38 180 LEU A C 1
ATOM 1355 O O . LEU A 1 180 ? -9.685 -7.497 14.145 1.00 98.38 180 LEU A O 1
ATOM 1359 N N . ALA A 1 181 ? -11.241 -9.094 14.469 1.00 98.50 181 ALA A N 1
ATOM 1360 C CA . ALA A 1 181 ? -11.853 -9.024 13.147 1.00 98.50 181 ALA A CA 1
ATOM 1361 C C . ALA A 1 181 ? -13.020 -8.026 13.120 1.00 98.50 181 ALA A C 1
ATOM 1363 O O . ALA A 1 181 ? -13.693 -7.844 14.131 1.00 98.50 181 ALA A O 1
ATOM 1364 N N . GLY A 1 182 ? -13.303 -7.446 11.953 1.00 98.25 182 GLY A N 1
ATOM 1365 C CA . GLY A 1 182 ? -14.472 -6.591 11.732 1.00 98.25 182 GLY A CA 1
ATOM 1366 C C . GLY A 1 182 ? -14.275 -5.099 12.014 1.00 98.25 182 GLY A C 1
ATOM 1367 O O . GLY A 1 182 ? -15.253 -4.368 11.950 1.00 98.25 182 GLY A O 1
ATOM 1368 N N . ALA A 1 183 ? -13.058 -4.633 12.309 1.00 98.62 183 ALA A N 1
ATOM 1369 C CA . ALA A 1 183 ? -12.768 -3.198 12.374 1.00 98.62 183 ALA A CA 1
ATOM 1370 C C . ALA A 1 183 ? -12.602 -2.640 10.957 1.00 98.62 183 ALA A C 1
ATOM 1372 O O . ALA A 1 183 ? -11.834 -3.209 10.179 1.00 98.62 183 ALA A O 1
ATOM 1373 N N . ASP A 1 184 ? -13.247 -1.521 10.639 1.00 98.75 184 ASP A N 1
ATOM 1374 C CA . ASP A 1 184 ? -13.078 -0.838 9.358 1.00 98.75 184 ASP A CA 1
ATOM 1375 C C . ASP A 1 184 ? -11.989 0.228 9.449 1.00 98.75 184 ASP A C 1
ATOM 1377 O O . ASP A 1 184 ? -11.978 1.072 10.348 1.00 98.75 184 ASP A O 1
ATOM 1381 N N . PHE A 1 185 ? -11.084 0.207 8.479 1.00 98.81 185 PHE A N 1
ATOM 1382 C CA . PHE A 1 185 ? -9.952 1.106 8.364 1.00 98.81 185 PHE A CA 1
ATOM 1383 C C . PHE A 1 185 ? -9.854 1.727 6.975 1.00 98.81 185 PHE A C 1
ATOM 1385 O O . PHE A 1 185 ? -10.050 1.066 5.958 1.00 98.81 185 PHE A O 1
ATOM 1392 N N . GLU A 1 186 ? -9.410 2.978 6.941 1.00 98.69 186 GLU A N 1
ATOM 1393 C CA . GLU A 1 186 ? -8.939 3.660 5.740 1.00 98.69 186 GLU A CA 1
ATOM 1394 C C . GLU A 1 186 ? -7.421 3.875 5.837 1.00 98.69 186 GLU A C 1
ATOM 1396 O O . GLU A 1 186 ? -6.920 4.363 6.856 1.00 98.69 186 GLU A O 1
ATOM 1401 N N . LEU A 1 187 ? -6.684 3.564 4.772 1.00 98.75 187 LEU A N 1
ATOM 1402 C CA . LEU A 1 187 ? -5.275 3.919 4.621 1.00 98.75 187 LEU A CA 1
ATOM 1403 C C . LEU A 1 187 ? -5.150 5.229 3.846 1.00 98.75 187 LEU A C 1
ATOM 1405 O O . LEU A 1 187 ? -5.680 5.369 2.743 1.00 98.75 187 LEU A O 1
ATOM 1409 N N . TRP A 1 188 ? -4.373 6.157 4.389 1.00 98.62 188 TRP A N 1
ATOM 1410 C CA . TRP A 1 188 ? -4.106 7.466 3.807 1.00 98.62 188 TRP A CA 1
ATOM 1411 C C . TRP A 1 188 ? -2.606 7.706 3.668 1.00 98.62 188 TRP A C 1
ATOM 1413 O O . TRP A 1 188 ? -1.818 7.267 4.506 1.00 98.62 188 TRP A O 1
ATOM 1423 N N . ARG A 1 189 ? -2.209 8.432 2.623 1.00 98.38 189 ARG A N 1
ATOM 1424 C CA . ARG A 1 189 ? -0.833 8.867 2.368 1.00 98.38 189 ARG A CA 1
ATOM 1425 C C . ARG A 1 189 ? -0.714 10.373 2.564 1.00 98.38 189 ARG A C 1
ATOM 1427 O O . ARG A 1 189 ? -1.466 11.117 1.936 1.00 98.38 189 ARG A O 1
ATOM 1434 N N . GLU A 1 190 ? 0.277 10.808 3.340 1.00 97.81 190 GLU A N 1
ATOM 1435 C CA . GLU A 1 190 ? 0.607 12.228 3.494 1.00 97.81 190 GLU A CA 1
ATOM 1436 C C . GLU A 1 190 ? 1.078 12.798 2.149 1.00 97.81 190 GLU A C 1
ATOM 1438 O O . GLU A 1 190 ? 2.134 12.417 1.633 1.00 97.81 190 GLU A O 1
ATOM 1443 N N . THR A 1 191 ? 0.287 13.689 1.551 1.00 96.50 191 THR A N 1
ATOM 1444 C CA . THR A 1 191 ? 0.587 14.272 0.225 1.00 96.50 191 THR A CA 1
ATOM 1445 C C . THR A 1 191 ? 0.585 15.794 0.212 1.00 96.50 191 THR A C 1
ATOM 1447 O O . THR A 1 191 ? 0.929 16.408 -0.799 1.00 96.50 191 THR A O 1
ATOM 1450 N N . ASN A 1 192 ? 0.234 16.422 1.332 1.00 93.69 192 ASN A N 1
ATOM 1451 C CA . ASN A 1 192 ? 0.129 17.873 1.454 1.00 93.69 192 ASN A CA 1
ATOM 1452 C C . ASN A 1 192 ? 1.293 18.524 2.234 1.00 93.69 192 ASN A C 1
ATOM 1454 O O . ASN A 1 192 ? 1.302 19.748 2.381 1.00 93.69 192 ASN A O 1
ATOM 1458 N N . ASN A 1 193 ? 2.274 17.731 2.691 1.00 91.00 193 ASN A N 1
ATOM 1459 C CA . ASN A 1 193 ? 3.417 18.148 3.521 1.00 91.00 193 ASN A CA 1
ATOM 1460 C C . ASN A 1 193 ? 3.025 18.831 4.847 1.00 91.00 193 ASN A C 1
ATOM 1462 O O . ASN A 1 193 ? 3.763 19.682 5.354 1.00 91.00 193 ASN A O 1
ATOM 1466 N N . THR A 1 194 ? 1.852 18.511 5.386 1.00 93.38 194 THR A N 1
ATOM 1467 C CA . THR A 1 194 ? 1.373 18.996 6.680 1.00 93.38 194 THR A CA 1
ATOM 1468 C C . THR A 1 194 ? 1.343 17.821 7.657 1.00 93.38 194 THR A C 1
ATOM 1470 O O . THR A 1 194 ? 0.645 16.852 7.396 1.00 93.38 194 THR A O 1
ATOM 1473 N N . PRO A 1 195 ? 2.064 17.882 8.793 1.00 92.56 195 PRO A N 1
ATOM 1474 C CA . PRO A 1 195 ? 2.102 16.763 9.729 1.00 92.56 195 PRO A CA 1
ATOM 1475 C C . PRO A 1 195 ? 0.723 16.379 10.279 1.00 92.56 195 PRO A C 1
ATOM 1477 O O . PRO A 1 195 ? -0.041 17.239 10.728 1.00 92.56 195 PRO A O 1
ATOM 1480 N N . GLY A 1 196 ? 0.465 15.072 10.339 1.00 93.69 196 GLY A N 1
ATOM 1481 C CA . GLY A 1 196 ? -0.802 14.494 10.789 1.00 93.69 196 GLY A CA 1
ATOM 1482 C C . GLY A 1 196 ? -1.744 14.220 9.621 1.00 93.69 196 GLY A C 1
ATOM 1483 O O . GLY A 1 196 ? -1.532 14.714 8.526 1.00 93.69 196 GLY A O 1
ATOM 1484 N N . LEU A 1 197 ? -2.802 13.448 9.858 1.00 97.00 197 LEU A N 1
ATOM 1485 C CA . LEU A 1 197 ? -3.772 13.121 8.814 1.00 97.00 197 LEU A CA 1
ATOM 1486 C C . LEU A 1 197 ? -4.762 14.277 8.579 1.00 97.00 197 LEU A C 1
ATOM 1488 O O . LEU A 1 197 ? -5.456 14.694 9.510 1.00 97.00 197 LEU A O 1
ATOM 1492 N N . GLN A 1 198 ? -4.906 14.743 7.335 1.00 96.69 198 GLN A N 1
ATOM 1493 C CA . GLN A 1 198 ? -5.981 15.650 6.912 1.00 96.69 198 GLN A CA 1
ATOM 1494 C C . GLN A 1 198 ? -6.868 15.007 5.843 1.00 96.69 198 GLN A C 1
ATOM 1496 O O . GLN A 1 198 ? -6.539 14.985 4.664 1.00 96.69 198 GLN A O 1
ATOM 1501 N N . THR A 1 199 ? -8.056 14.547 6.236 1.00 94.94 199 THR A N 1
ATOM 1502 C CA . THR A 1 199 ? -8.996 13.872 5.314 1.00 94.94 199 THR A CA 1
ATOM 1503 C C . THR A 1 199 ? -9.948 14.817 4.572 1.00 94.94 199 THR A C 1
ATOM 1505 O O . THR A 1 199 ? -10.647 14.403 3.652 1.00 94.94 199 THR A O 1
ATOM 1508 N N . ILE A 1 200 ? -9.978 16.102 4.945 1.00 92.12 200 ILE A N 1
ATOM 1509 C CA . ILE A 1 200 ? -10.818 17.145 4.338 1.00 92.12 200 ILE A CA 1
ATOM 1510 C C . ILE A 1 200 ? -10.047 18.467 4.223 1.00 92.12 200 ILE A C 1
ATOM 1512 O O . ILE A 1 200 ? -9.074 18.693 4.940 1.00 92.12 200 ILE A O 1
ATOM 1516 N N . GLY A 1 201 ? -10.510 19.378 3.361 1.00 90.38 201 GLY A N 1
ATOM 1517 C CA . GLY A 1 201 ? -9.959 20.731 3.219 1.00 90.38 201 GLY A CA 1
ATOM 1518 C C . GLY A 1 201 ? -9.535 21.070 1.790 1.00 90.38 201 GLY A C 1
ATOM 1519 O O . GLY A 1 201 ? -9.939 20.409 0.841 1.00 90.38 201 GLY A O 1
ATOM 1520 N N . ILE A 1 202 ? -8.740 22.136 1.637 1.00 86.94 202 ILE A N 1
ATOM 1521 C CA . ILE A 1 202 ? -8.272 22.633 0.325 1.00 86.94 202 ILE A CA 1
ATOM 1522 C C . ILE A 1 202 ? -7.186 21.722 -0.275 1.00 86.94 202 ILE A C 1
ATOM 1524 O O . ILE A 1 202 ? -7.026 21.687 -1.491 1.00 86.94 202 ILE A O 1
ATOM 1528 N N . ASN A 1 203 ? -6.456 20.985 0.566 1.00 91.69 203 ASN A N 1
ATOM 1529 C CA . ASN A 1 203 ? -5.404 20.061 0.148 1.00 91.69 203 ASN A CA 1
ATOM 1530 C C . ASN A 1 203 ? -5.358 18.844 1.096 1.00 91.69 203 ASN A C 1
ATOM 1532 O O . ASN A 1 203 ? -4.455 18.768 1.932 1.00 91.69 203 ASN A O 1
ATOM 1536 N N . PRO A 1 204 ? -6.378 17.965 1.066 1.00 95.56 204 PRO A N 1
ATOM 1537 C CA . PRO A 1 204 ? -6.386 16.771 1.899 1.00 95.56 204 PRO A CA 1
ATOM 1538 C C . PRO A 1 204 ? -5.283 15.800 1.464 1.00 95.56 204 PRO A C 1
ATOM 1540 O O . PRO A 1 204 ? -4.754 15.874 0.352 1.00 95.56 204 PRO A O 1
ATOM 1543 N N . ASP A 1 205 ? -4.958 14.880 2.355 1.00 98.19 205 ASP A N 1
ATOM 1544 C CA . ASP A 1 205 ? -4.129 13.726 2.056 1.00 98.19 205 ASP A CA 1
ATOM 1545 C C . ASP A 1 205 ? -4.811 12.781 1.068 1.00 98.19 205 ASP A C 1
ATOM 1547 O O . ASP A 1 205 ? -6.015 12.860 0.813 1.00 98.19 205 ASP A O 1
ATOM 1551 N N . THR A 1 206 ? -4.027 11.885 0.478 1.00 98.00 206 THR A N 1
ATOM 1552 C CA . THR A 1 206 ? -4.525 10.965 -0.545 1.00 98.00 206 THR A CA 1
ATOM 1553 C C . THR A 1 206 ? -5.023 9.683 0.105 1.00 98.00 206 THR A C 1
ATOM 1555 O O . THR A 1 206 ? -4.254 8.980 0.760 1.00 98.00 206 THR A O 1
ATOM 1558 N N . HIS A 1 207 ? -6.297 9.354 -0.104 1.00 98.00 207 HIS A N 1
ATOM 1559 C CA . HIS A 1 207 ? -6.845 8.040 0.237 1.00 98.00 207 HIS A CA 1
ATOM 1560 C C . HIS A 1 207 ? -6.207 6.960 -0.645 1.00 98.00 207 HIS A C 1
ATOM 1562 O O . HIS A 1 207 ? -6.065 7.148 -1.855 1.00 98.00 207 HIS A O 1
ATOM 1568 N N . VAL A 1 208 ? -5.785 5.856 -0.032 1.00 98.06 208 VAL A N 1
ATOM 1569 C CA . VAL A 1 208 ? -5.087 4.752 -0.705 1.00 98.06 208 VAL A CA 1
ATOM 1570 C C . VAL A 1 208 ? -6.003 3.543 -0.857 1.00 98.06 208 VAL A C 1
ATOM 1572 O O . VAL A 1 208 ? -6.116 2.996 -1.953 1.00 98.06 208 VAL A O 1
ATOM 1575 N N . SER A 1 209 ? -6.630 3.102 0.234 1.00 98.25 209 SER A N 1
ATOM 1576 C CA . SER A 1 209 ? -7.456 1.891 0.258 1.00 98.25 209 SER A CA 1
ATOM 1577 C C . SER A 1 209 ? -8.295 1.798 1.527 1.00 98.25 209 SER A C 1
ATOM 1579 O O . SER A 1 209 ? -7.905 2.337 2.561 1.00 98.25 209 SER A O 1
ATOM 1581 N N . ASP A 1 210 ? -9.365 1.011 1.467 1.00 98.50 210 ASP A N 1
ATOM 1582 C CA . ASP A 1 210 ? -10.163 0.602 2.625 1.00 98.50 210 ASP A CA 1
ATOM 1583 C C . ASP A 1 210 ? -9.861 -0.854 2.996 1.00 98.50 210 ASP A C 1
ATOM 1585 O O . ASP A 1 210 ? -9.498 -1.661 2.135 1.00 98.50 210 ASP A O 1
ATOM 1589 N N . CYS A 1 211 ? -10.023 -1.205 4.269 1.00 97.88 211 CYS A N 1
ATOM 1590 C CA . CYS A 1 211 ? -9.871 -2.571 4.750 1.00 97.88 211 CYS A CA 1
ATOM 1591 C C . CYS A 1 211 ? -10.735 -2.834 5.984 1.00 97.88 211 CYS A C 1
ATOM 1593 O O . CYS A 1 211 ? -10.706 -2.056 6.930 1.00 97.88 211 CYS A O 1
ATOM 1595 N N . THR A 1 212 ? -11.428 -3.971 6.003 1.00 98.62 212 THR A N 1
ATOM 1596 C CA . THR A 1 212 ? -12.044 -4.524 7.216 1.00 98.62 212 THR A CA 1
ATOM 1597 C C . THR A 1 212 ? -11.135 -5.617 7.767 1.00 98.62 212 THR A C 1
ATOM 1599 O O . THR A 1 212 ? -10.736 -6.515 7.016 1.00 98.62 212 THR A O 1
ATOM 1602 N N . THR A 1 213 ? -10.794 -5.576 9.057 1.00 98.50 213 THR A N 1
ATOM 1603 C CA . THR A 1 213 ? -9.828 -6.521 9.628 1.00 98.50 213 THR A CA 1
ATOM 1604 C C . THR A 1 213 ? -10.328 -7.968 9.522 1.00 98.50 213 THR A C 1
ATOM 1606 O O . THR A 1 213 ? -11.451 -8.276 9.936 1.00 98.50 213 THR A O 1
ATOM 1609 N N . PRO A 1 214 ? -9.521 -8.894 8.971 1.00 98.44 214 PRO A N 1
ATOM 1610 C CA . PRO A 1 214 ? -9.871 -10.308 8.929 1.00 98.44 214 PRO A CA 1
ATOM 1611 C C . PRO A 1 214 ? -9.620 -10.988 10.286 1.00 98.44 214 PRO A C 1
ATOM 1613 O O . PRO A 1 214 ? -9.231 -10.353 11.261 1.00 98.44 214 PRO A O 1
ATOM 1616 N N . ALA A 1 215 ? -9.821 -12.309 10.359 1.00 98.19 215 ALA A N 1
ATOM 1617 C CA . ALA A 1 215 ? -9.706 -13.100 11.594 1.00 98.19 215 ALA A CA 1
ATOM 1618 C C . ALA A 1 215 ? -8.357 -12.977 12.333 1.00 98.19 215 ALA A C 1
ATOM 1620 O O . ALA A 1 215 ? -8.301 -13.198 13.536 1.00 98.19 215 ALA A O 1
ATOM 1621 N N . ASN A 1 216 ? -7.271 -12.652 11.626 1.00 98.19 216 ASN A N 1
ATOM 1622 C CA . ASN A 1 216 ? -5.952 -12.435 12.229 1.00 98.19 216 ASN A CA 1
ATOM 1623 C C . ASN A 1 216 ? -5.735 -10.992 12.722 1.00 98.19 216 ASN A C 1
ATOM 1625 O O . ASN A 1 216 ? -4.648 -10.692 13.197 1.00 98.19 216 ASN A O 1
ATOM 1629 N N . GLY A 1 217 ? -6.718 -10.101 12.563 1.00 98.12 217 GLY A N 1
ATOM 1630 C CA . GLY A 1 217 ? -6.647 -8.702 12.977 1.00 98.12 217 GLY A CA 1
ATOM 1631 C C . GLY A 1 217 ? -5.742 -7.814 12.121 1.00 98.12 217 GLY A C 1
ATOM 1632 O O . GLY A 1 217 ? -5.541 -6.663 12.488 1.00 98.12 217 GLY A O 1
ATOM 1633 N N . VAL A 1 218 ? -5.175 -8.293 11.006 1.00 98.69 218 VAL A N 1
ATOM 1634 C CA . VAL A 1 218 ? -4.189 -7.523 10.224 1.00 98.69 218 VAL A CA 1
ATOM 1635 C C . VAL A 1 218 ? -4.761 -7.064 8.888 1.00 98.69 218 VAL A C 1
ATOM 1637 O O . VAL A 1 218 ? -5.062 -7.877 8.014 1.00 98.69 218 VAL A O 1
ATOM 1640 N N . CYS A 1 219 ? -4.833 -5.748 8.715 1.00 98.50 219 CYS A N 1
ATOM 1641 C CA . CYS A 1 219 ? -5.040 -5.099 7.425 1.00 98.50 219 CYS A CA 1
ATOM 1642 C C . CYS A 1 219 ? -3.690 -4.741 6.795 1.00 98.50 219 CYS A C 1
ATOM 1644 O O . CYS A 1 219 ? -2.797 -4.242 7.481 1.00 98.50 219 CYS A O 1
ATOM 1646 N N . THR A 1 220 ? -3.555 -4.958 5.485 1.00 98.25 220 THR A N 1
ATOM 1647 C CA . THR A 1 220 ? -2.312 -4.738 4.729 1.00 98.25 220 THR A CA 1
ATOM 1648 C C . THR A 1 220 ? -2.612 -4.081 3.387 1.00 98.25 220 THR A C 1
ATOM 1650 O O . THR A 1 220 ? -3.556 -4.476 2.706 1.00 98.25 220 THR A O 1
ATOM 1653 N N . ALA A 1 221 ? -1.763 -3.140 2.968 1.00 98.25 221 ALA A N 1
ATOM 1654 C CA . ALA A 1 221 ? -1.735 -2.619 1.605 1.00 98.25 221 ALA A CA 1
ATOM 1655 C C . ALA A 1 221 ? -0.294 -2.529 1.080 1.00 98.25 221 ALA A C 1
ATOM 1657 O O . ALA A 1 221 ? 0.609 -2.099 1.798 1.00 98.25 221 ALA A O 1
ATOM 1658 N N . THR A 1 222 ? -0.080 -2.898 -0.183 1.00 97.81 222 THR A N 1
ATOM 1659 C CA . THR A 1 222 ? 1.208 -2.734 -0.873 1.00 97.81 222 THR A CA 1
ATOM 1660 C C . THR A 1 222 ? 1.234 -1.393 -1.597 1.00 97.81 222 THR A C 1
ATOM 1662 O O . THR A 1 222 ? 0.367 -1.111 -2.421 1.00 97.81 222 THR A O 1
ATOM 1665 N N . THR A 1 223 ? 2.229 -0.559 -1.304 1.00 97.19 223 THR A N 1
ATOM 1666 C CA . THR A 1 223 ? 2.323 0.806 -1.837 1.00 97.19 223 THR A CA 1
ATOM 1667 C C . THR A 1 223 ? 3.779 1.240 -2.027 1.00 97.19 223 THR A C 1
ATOM 1669 O O . THR A 1 223 ? 4.711 0.558 -1.607 1.00 97.19 223 THR A O 1
ATOM 1672 N N . VAL A 1 224 ? 3.994 2.371 -2.694 1.00 96.31 224 VAL A N 1
ATOM 1673 C CA . VAL A 1 224 ? 5.319 2.980 -2.897 1.00 96.31 224 VAL A CA 1
ATOM 1674 C C . VAL A 1 224 ? 5.823 3.686 -1.625 1.00 96.31 224 VAL A C 1
ATOM 1676 O O . VAL A 1 224 ? 5.011 4.039 -0.765 1.00 96.31 224 VAL A O 1
ATOM 1679 N N . PRO A 1 225 ? 7.131 3.972 -1.492 1.00 97.25 225 PRO A N 1
ATOM 1680 C CA . PRO A 1 225 ? 7.667 4.779 -0.398 1.00 97.25 225 PRO A CA 1
ATOM 1681 C C . PRO A 1 225 ? 6.900 6.089 -0.134 1.00 97.25 225 PRO A C 1
ATOM 1683 O O . PRO A 1 225 ? 6.490 6.810 -1.052 1.00 97.25 225 PRO A O 1
ATOM 1686 N N . GLY A 1 226 ? 6.694 6.405 1.141 1.00 97.31 226 GLY A N 1
ATOM 1687 C CA . GLY A 1 226 ? 5.913 7.550 1.601 1.00 97.31 226 GLY A CA 1
ATOM 1688 C C . GLY A 1 226 ? 5.577 7.481 3.091 1.00 97.31 226 GLY A C 1
ATOM 1689 O O . GLY A 1 226 ? 5.903 6.509 3.769 1.00 97.31 226 GLY A O 1
ATOM 1690 N N . THR A 1 227 ? 4.906 8.519 3.584 1.00 98.44 227 THR A N 1
ATOM 1691 C CA . THR A 1 227 ? 4.359 8.572 4.946 1.00 98.44 227 THR A CA 1
ATOM 1692 C C . THR A 1 227 ? 2.869 8.253 4.912 1.00 98.44 227 THR A C 1
ATOM 1694 O O . THR A 1 227 ? 2.148 8.789 4.070 1.00 98.44 227 THR A O 1
ATOM 1697 N N . TYR A 1 228 ? 2.417 7.385 5.813 1.00 98.56 228 TYR A N 1
ATOM 1698 C CA . TYR A 1 228 ? 1.063 6.841 5.825 1.00 98.56 228 TYR A CA 1
ATOM 1699 C C . TYR A 1 228 ? 0.401 6.912 7.201 1.00 98.56 228 TYR A C 1
ATOM 1701 O O . TYR A 1 228 ? 1.076 6.922 8.232 1.00 98.56 228 TYR A O 1
ATOM 1709 N N . TYR A 1 229 ? -0.929 6.895 7.196 1.00 98.62 229 TYR A N 1
ATOM 1710 C CA . TYR A 1 229 ? -1.786 6.838 8.374 1.00 98.62 229 TYR A CA 1
ATOM 1711 C C . TYR A 1 229 ? -2.914 5.837 8.147 1.00 98.62 229 TYR A C 1
ATOM 1713 O O . TYR A 1 229 ? -3.558 5.860 7.100 1.00 98.62 229 TYR A O 1
ATOM 1721 N N . TRP A 1 230 ? -3.193 5.013 9.148 1.00 98.75 230 TRP A N 1
ATOM 1722 C CA . TRP A 1 230 ? -4.433 4.248 9.214 1.00 98.75 230 TRP A CA 1
ATOM 1723 C C . TRP A 1 230 ? -5.454 5.018 10.049 1.00 98.75 230 TRP A C 1
ATOM 1725 O O . TRP A 1 230 ? -5.116 5.505 11.126 1.00 98.75 230 TRP A O 1
ATOM 1735 N N . ARG A 1 231 ? -6.696 5.137 9.577 1.00 98.69 231 ARG A N 1
ATOM 1736 C CA . ARG A 1 231 ? -7.817 5.698 10.343 1.00 98.69 231 ARG A CA 1
ATOM 1737 C C . ARG A 1 231 ? -8.880 4.630 10.539 1.00 98.69 231 ARG A C 1
ATOM 1739 O O . ARG A 1 231 ? -9.434 4.164 9.550 1.00 98.69 231 ARG A O 1
ATOM 1746 N N . GLU A 1 232 ? -9.186 4.284 11.782 1.00 98.69 232 GLU A N 1
ATOM 1747 C CA . GLU A 1 232 ? -10.303 3.390 12.097 1.00 98.69 232 GLU A CA 1
ATOM 1748 C C . GLU A 1 232 ? -11.617 4.164 11.968 1.00 98.69 232 GLU A C 1
ATOM 1750 O O . GLU A 1 232 ? -11.813 5.207 12.597 1.00 98.69 232 GLU A O 1
ATOM 1755 N N . THR A 1 233 ? -12.505 3.708 11.096 1.00 98.44 233 THR A N 1
ATOM 1756 C CA . THR A 1 233 ? -13.792 4.353 10.808 1.00 98.44 233 THR A CA 1
ATOM 1757 C C . THR A 1 233 ? -14.962 3.655 11.480 1.00 98.44 233 THR A C 1
ATOM 1759 O O . THR A 1 233 ? -15.956 4.321 11.772 1.00 98.44 233 THR A O 1
ATOM 1762 N N . ALA A 1 234 ? -14.827 2.364 11.784 1.00 98.31 234 ALA A N 1
ATOM 1763 C CA . ALA A 1 234 ? -15.757 1.614 12.615 1.00 98.31 234 ALA A CA 1
ATOM 1764 C C . ALA A 1 234 ? -14.995 0.599 13.476 1.00 98.31 234 ALA A C 1
ATOM 1766 O O . ALA A 1 234 ? -14.139 -0.129 12.976 1.00 98.31 234 ALA A O 1
ATOM 1767 N N . ALA A 1 235 ? -15.320 0.554 14.767 1.00 97.88 235 ALA A N 1
ATOM 1768 C CA . ALA A 1 235 ? -14.822 -0.481 15.662 1.00 97.88 235 ALA A CA 1
ATOM 1769 C C . ALA A 1 235 ? -15.530 -1.824 15.403 1.00 97.88 235 ALA A C 1
ATOM 1771 O O . ALA A 1 235 ? -16.662 -1.822 14.915 1.00 97.88 235 ALA A O 1
ATOM 1772 N N . PRO A 1 236 ? -14.912 -2.960 15.778 1.00 97.88 236 PRO A N 1
ATOM 1773 C CA . PRO A 1 236 ? -15.590 -4.252 15.806 1.00 97.88 236 PRO A CA 1
ATOM 1774 C C . PRO A 1 236 ? -16.834 -4.243 16.703 1.00 97.88 236 PRO A C 1
ATOM 1776 O O . PRO A 1 236 ? -16.911 -3.484 17.671 1.00 97.88 236 PRO A O 1
ATOM 1779 N N . ASP A 1 237 ? -17.770 -5.156 16.447 1.00 95.31 237 ASP A N 1
ATOM 1780 C CA . ASP A 1 237 ? -18.964 -5.328 17.279 1.00 95.31 237 ASP A CA 1
ATOM 1781 C C . ASP A 1 237 ? -18.607 -5.552 18.760 1.00 95.31 237 ASP A C 1
ATOM 1783 O O . ASP A 1 237 ? -17.817 -6.434 19.106 1.00 95.31 237 ASP A O 1
ATOM 1787 N N . GLY A 1 238 ? -19.225 -4.766 19.648 1.00 94.69 238 GLY A N 1
ATOM 1788 C CA . GLY A 1 238 ? -18.987 -4.830 21.094 1.00 94.69 238 GLY A CA 1
ATOM 1789 C C . GLY A 1 238 ? -17.721 -4.109 21.569 1.00 94.69 238 GLY A C 1
ATOM 1790 O O . GLY A 1 238 ? -17.323 -4.301 22.718 1.00 94.69 238 GLY A O 1
ATOM 1791 N N . TYR A 1 239 ? -17.095 -3.298 20.713 1.00 97.38 239 TYR A N 1
ATOM 1792 C CA . TYR A 1 239 ? -15.941 -2.464 21.042 1.00 97.38 239 TYR A CA 1
ATOM 1793 C C . TYR A 1 239 ? -16.222 -0.983 20.788 1.00 97.38 239 TYR A C 1
ATOM 1795 O O . TYR A 1 239 ? -16.935 -0.613 19.857 1.00 97.38 239 TYR A O 1
ATOM 1803 N N . ASP A 1 240 ? -15.589 -0.128 21.587 1.00 97.31 240 ASP A N 1
ATOM 1804 C CA . ASP A 1 240 ? -15.664 1.319 21.405 1.00 97.31 240 ASP A CA 1
ATOM 1805 C C . ASP A 1 240 ? -14.681 1.779 20.315 1.00 97.31 240 ASP A C 1
ATOM 1807 O O . ASP A 1 240 ? -13.534 1.322 20.267 1.00 97.31 240 ASP A O 1
ATOM 1811 N N . LEU A 1 241 ? -15.110 2.715 19.456 1.00 97.56 241 LEU A N 1
ATOM 1812 C CA . LEU A 1 241 ? -14.217 3.392 18.509 1.00 97.56 241 LEU A CA 1
ATOM 1813 C C . LEU A 1 241 ? -13.250 4.301 19.288 1.00 97.56 241 LEU A C 1
ATOM 1815 O O . LEU A 1 241 ? -13.721 5.168 20.031 1.00 97.56 241 LEU A O 1
ATOM 1819 N N . PRO A 1 242 ? -11.923 4.137 19.138 1.00 96.88 242 PRO A N 1
ATOM 1820 C CA . PRO A 1 242 ? -10.961 4.907 19.914 1.00 96.88 242 PRO A CA 1
ATOM 1821 C C . PRO A 1 242 ? -10.967 6.386 19.511 1.00 96.88 242 PRO A C 1
ATOM 1823 O O . PRO A 1 242 ? -11.182 6.732 18.354 1.00 96.88 242 PRO A O 1
ATOM 1826 N N . ASP A 1 243 ? -10.674 7.273 20.462 1.00 95.38 243 ASP A N 1
ATOM 1827 C CA . ASP A 1 243 ? -10.375 8.685 20.205 1.00 95.38 243 ASP A CA 1
ATOM 1828 C C . ASP A 1 243 ? -9.013 9.019 20.847 1.00 95.38 243 ASP A C 1
ATOM 1830 O O . ASP A 1 243 ? -8.906 9.023 22.079 1.00 95.38 243 ASP A O 1
ATOM 1834 N N . PRO A 1 244 ? -7.941 9.235 20.057 1.00 96.00 244 PRO A N 1
ATOM 1835 C CA . PRO A 1 244 ? -7.932 9.351 18.595 1.00 96.00 244 PRO A CA 1
ATOM 1836 C C . PRO A 1 244 ? -8.052 8.002 17.862 1.00 96.00 244 PRO A C 1
ATOM 1838 O O . PRO A 1 244 ? -7.472 7.004 18.281 1.00 96.00 244 PRO A O 1
ATOM 1841 N N . ASN A 1 245 ? -8.715 8.008 16.701 1.00 97.69 245 ASN A N 1
ATOM 1842 C CA . ASN A 1 245 ? -8.861 6.856 15.794 1.00 97.69 245 ASN A CA 1
ATOM 1843 C C . ASN A 1 245 ? -7.829 6.824 14.650 1.00 97.69 245 ASN A C 1
ATOM 1845 O O . ASN A 1 245 ? -8.075 6.219 13.606 1.00 97.69 245 ASN A O 1
ATOM 1849 N N . VAL A 1 246 ? -6.701 7.521 14.796 1.00 98.19 246 VAL A N 1
ATOM 1850 C CA . VAL A 1 246 ? -5.660 7.636 13.762 1.00 98.19 246 VAL A CA 1
ATOM 1851 C C . VAL A 1 246 ? -4.353 7.039 14.270 1.00 98.19 246 VAL A C 1
ATOM 1853 O O . VAL A 1 246 ? -3.864 7.416 15.334 1.00 98.19 246 VAL A O 1
ATOM 1856 N N . PHE A 1 247 ? -3.753 6.161 13.468 1.00 98.31 247 PHE A N 1
ATOM 1857 C CA . PHE A 1 247 ? -2.548 5.403 13.787 1.00 98.31 247 PHE A CA 1
ATOM 1858 C C . PHE A 1 247 ? -1.451 5.695 12.758 1.00 98.31 247 PHE A C 1
ATOM 1860 O O . PHE A 1 247 ? -1.598 5.433 11.563 1.00 98.31 247 PHE A O 1
ATOM 1867 N N . GLY A 1 248 ? -0.343 6.268 13.226 1.00 96.31 248 GLY A N 1
ATOM 1868 C CA . GLY A 1 248 ? 0.783 6.705 12.404 1.00 96.31 248 GLY A CA 1
ATOM 1869 C C . GLY A 1 248 ? 1.498 7.914 13.023 1.00 96.31 248 GLY A C 1
ATOM 1870 O O . GLY A 1 248 ? 1.205 8.282 14.162 1.00 96.31 248 GLY A O 1
ATOM 1871 N N . PRO A 1 249 ? 2.422 8.560 12.293 1.00 97.81 249 PRO A N 1
ATOM 1872 C CA . PRO A 1 249 ? 2.818 8.254 10.917 1.00 97.81 249 PRO A CA 1
ATOM 1873 C C . PRO A 1 249 ? 3.593 6.937 10.785 1.00 97.81 249 PRO A C 1
ATOM 1875 O O . PRO A 1 249 ? 4.388 6.578 11.651 1.00 97.81 249 PRO A O 1
ATOM 1878 N N . LEU A 1 250 ? 3.404 6.253 9.658 1.00 98.38 250 LEU A N 1
ATOM 1879 C CA . LEU A 1 250 ? 4.199 5.111 9.212 1.00 98.38 250 LEU A CA 1
ATOM 1880 C C . LEU A 1 250 ? 5.043 5.529 8.003 1.00 98.38 250 LEU A C 1
ATOM 1882 O O . LEU A 1 250 ? 4.490 5.875 6.962 1.00 98.38 250 LEU A O 1
ATOM 1886 N N . THR A 1 251 ? 6.371 5.500 8.114 1.00 98.12 251 THR A N 1
ATOM 1887 C CA . THR A 1 251 ? 7.273 5.898 7.017 1.00 98.12 251 THR A CA 1
ATOM 1888 C C . THR A 1 251 ? 7.824 4.675 6.286 1.00 98.12 251 THR A C 1
ATOM 1890 O O . THR A 1 251 ? 8.728 3.994 6.777 1.00 98.12 251 THR A O 1
ATOM 1893 N N . LEU A 1 252 ? 7.306 4.424 5.085 1.00 98.31 252 LEU A N 1
ATOM 1894 C CA . LEU A 1 252 ? 7.832 3.432 4.153 1.00 98.31 252 LEU A CA 1
ATOM 1895 C C . LEU A 1 252 ? 8.918 4.074 3.276 1.00 98.31 252 LEU A C 1
ATOM 1897 O O . LEU A 1 252 ? 8.710 5.122 2.668 1.00 98.31 252 LEU A O 1
ATOM 1901 N N . THR A 1 253 ? 10.076 3.438 3.193 1.00 97.62 253 THR A N 1
ATOM 1902 C CA . THR A 1 253 ? 11.263 3.863 2.439 1.00 97.62 253 THR A CA 1
ATOM 1903 C C . THR A 1 253 ? 11.743 2.707 1.566 1.00 97.62 253 THR A C 1
ATOM 1905 O O . THR A 1 253 ? 11.366 1.564 1.799 1.00 97.62 253 THR A O 1
ATOM 1908 N N . GLU A 1 254 ? 12.617 2.958 0.591 1.00 94.94 254 GLU A N 1
ATOM 1909 C CA . GLU A 1 254 ? 13.215 1.860 -0.189 1.00 94.94 254 GLU A CA 1
ATOM 1910 C C . GLU A 1 254 ? 13.993 0.871 0.696 1.00 94.94 254 GLU A C 1
ATOM 1912 O O . GLU A 1 254 ? 13.991 -0.325 0.432 1.00 94.94 254 GLU A O 1
ATOM 1917 N N . ALA A 1 255 ? 14.605 1.354 1.784 1.00 96.06 255 ALA A N 1
ATOM 1918 C CA . ALA A 1 255 ? 15.436 0.544 2.674 1.00 96.06 255 ALA A CA 1
ATOM 1919 C C . ALA A 1 255 ? 14.645 -0.448 3.543 1.00 96.06 255 ALA A C 1
ATOM 1921 O O . ALA A 1 255 ? 15.206 -1.456 3.957 1.00 96.06 255 ALA A O 1
ATOM 1922 N N . ASN A 1 256 ? 13.374 -0.161 3.838 1.00 97.19 256 ASN A N 1
ATOM 1923 C CA . ASN A 1 256 ? 12.495 -1.038 4.619 1.00 97.19 256 ASN A CA 1
ATOM 1924 C C . ASN A 1 256 ? 11.312 -1.564 3.793 1.00 97.19 256 ASN A C 1
ATOM 1926 O O . ASN A 1 256 ? 10.366 -2.092 4.366 1.00 97.19 256 ASN A O 1
ATOM 1930 N N . ALA A 1 257 ? 11.342 -1.421 2.463 1.00 96.25 257 ALA A N 1
ATOM 1931 C CA . ALA A 1 257 ? 10.254 -1.862 1.595 1.00 96.25 257 ALA A CA 1
ATOM 1932 C C . ALA A 1 257 ? 10.039 -3.384 1.646 1.00 96.25 257 ALA A C 1
ATOM 1934 O O . ALA A 1 257 ? 8.897 -3.833 1.593 1.00 96.25 257 ALA A O 1
ATOM 1935 N N . GLU A 1 258 ? 11.123 -4.154 1.797 1.00 96.31 258 GLU A N 1
ATOM 1936 C CA . GLU A 1 258 ? 11.076 -5.617 1.915 1.00 96.31 258 GLU A CA 1
ATOM 1937 C C . GLU A 1 258 ? 10.355 -6.071 3.198 1.00 96.31 258 GLU A C 1
ATOM 1939 O O . GLU A 1 258 ? 9.489 -6.940 3.141 1.00 96.31 258 GLU A O 1
ATOM 1944 N N . ASP A 1 259 ? 10.645 -5.435 4.337 1.00 97.75 259 ASP A N 1
ATOM 1945 C CA . ASP A 1 259 ? 10.008 -5.753 5.624 1.00 97.75 259 ASP A CA 1
ATOM 1946 C C . ASP A 1 259 ? 8.601 -5.129 5.751 1.00 97.75 259 ASP A C 1
ATOM 1948 O O . ASP A 1 259 ? 7.672 -5.702 6.338 1.00 97.75 259 ASP A O 1
ATOM 1952 N N . GLY A 1 260 ? 8.422 -3.938 5.183 1.00 97.88 260 GLY A N 1
ATOM 1953 C CA . GLY A 1 260 ? 7.253 -3.088 5.365 1.00 97.88 260 GLY A CA 1
ATOM 1954 C C . GLY A 1 260 ? 7.231 -2.360 6.715 1.00 97.88 260 GLY A C 1
ATOM 1955 O O . GLY A 1 260 ? 8.203 -2.330 7.470 1.00 97.88 260 GLY A O 1
ATOM 1956 N N . VAL A 1 261 ? 6.091 -1.747 7.025 1.00 98.62 261 VAL A N 1
ATOM 1957 C CA . VAL A 1 261 ? 5.842 -1.002 8.270 1.00 98.62 261 VAL A CA 1
ATOM 1958 C C . VAL A 1 261 ? 4.487 -1.382 8.863 1.00 98.62 261 VAL A C 1
ATOM 1960 O O . VAL A 1 261 ? 3.572 -1.760 8.133 1.00 98.62 261 VAL A O 1
ATOM 1963 N N . GLN A 1 262 ? 4.348 -1.284 10.186 1.00 98.62 262 GLN A N 1
ATOM 1964 C CA . GLN A 1 262 ? 3.131 -1.673 10.902 1.00 98.62 262 GLN A CA 1
ATOM 1965 C C . GLN A 1 262 ? 2.809 -0.702 12.042 1.00 98.62 262 GLN A C 1
ATOM 1967 O O . GLN A 1 262 ? 3.711 -0.274 12.762 1.00 98.62 262 GLN A O 1
ATOM 1972 N N . ALA A 1 263 ? 1.522 -0.391 12.214 1.00 98.25 263 ALA A N 1
ATOM 1973 C CA . ALA A 1 263 ? 0.971 0.223 13.422 1.00 98.25 263 ALA A CA 1
ATOM 1974 C C . ALA A 1 263 ? 0.167 -0.800 14.241 1.00 98.25 263 ALA A C 1
ATOM 1976 O O . ALA A 1 263 ? -0.429 -1.717 13.678 1.00 98.25 263 ALA A O 1
ATOM 1977 N N . GLU A 1 264 ? 0.097 -0.595 15.555 1.00 98.19 264 GLU A N 1
ATOM 1978 C CA . GLU A 1 264 ? -0.813 -1.322 16.448 1.00 98.19 264 GLU A CA 1
ATOM 1979 C C . GLU A 1 264 ? -2.035 -0.447 16.752 1.00 98.19 264 GLU A C 1
ATOM 1981 O O . GLU A 1 264 ? -1.887 0.737 17.067 1.00 98.19 264 GLU A O 1
ATOM 1986 N N . ALA A 1 265 ? -3.228 -1.034 16.681 1.00 98.25 265 ALA A N 1
ATOM 1987 C CA . ALA A 1 265 ? -4.496 -0.376 16.970 1.00 98.25 265 ALA A CA 1
ATOM 1988 C C . ALA A 1 265 ? -5.296 -1.180 18.004 1.00 98.25 265 ALA A C 1
ATOM 1990 O O . ALA A 1 265 ? -5.729 -2.305 17.754 1.00 98.25 265 ALA A O 1
ATOM 1991 N N . VAL A 1 266 ? -5.547 -0.598 19.175 1.00 97.94 266 VAL A N 1
ATOM 1992 C CA . VAL A 1 266 ? -6.189 -1.280 20.313 1.00 97.94 266 VAL A CA 1
ATOM 1993 C C . VAL A 1 266 ? -7.584 -0.719 20.575 1.00 97.94 266 VAL A C 1
ATOM 1995 O O . VAL A 1 266 ? -7.752 0.494 20.550 1.00 97.94 266 VAL A O 1
ATOM 1998 N N . ASN A 1 267 ? -8.573 -1.588 20.826 1.00 97.88 267 ASN A N 1
ATOM 1999 C CA . ASN A 1 267 ? -9.919 -1.172 21.253 1.00 97.88 267 ASN A CA 1
ATOM 2000 C C . ASN A 1 267 ? -10.260 -1.816 22.585 1.00 97.88 267 ASN A C 1
ATOM 2002 O O . ASN A 1 267 ? -9.876 -2.955 22.861 1.00 97.88 267 ASN A O 1
ATOM 2006 N N . SER A 1 268 ? -11.043 -1.089 23.368 1.00 97.00 268 SER A N 1
ATOM 2007 C CA . SER A 1 268 ? -11.645 -1.581 24.599 1.00 97.00 268 SER A CA 1
ATOM 2008 C C . SER A 1 268 ? -13.052 -2.087 24.311 1.00 97.00 268 SER A C 1
ATOM 2010 O O . SER A 1 268 ? -13.756 -1.521 23.472 1.00 97.00 268 SER A O 1
ATOM 2012 N N . LYS A 1 269 ? -13.464 -3.153 25.001 1.00 94.88 269 LYS A N 1
ATOM 2013 C CA . LYS A 1 269 ? -14.845 -3.631 24.926 1.00 94.88 269 LYS A CA 1
ATOM 2014 C C . LYS A 1 269 ? -15.796 -2.568 25.455 1.00 94.88 269 LYS A C 1
ATOM 2016 O O . LYS A 1 269 ? -15.543 -1.992 26.513 1.00 94.88 269 LYS A O 1
ATOM 2021 N N . THR A 1 270 ? -16.909 -2.386 24.760 1.00 91.44 270 THR A N 1
ATOM 2022 C CA . THR A 1 270 ? -18.026 -1.585 25.244 1.00 91.44 270 THR A CA 1
ATOM 2023 C C . THR A 1 270 ? -18.581 -2.253 26.506 1.00 91.44 270 THR A C 1
ATOM 2025 O O . THR A 1 270 ? -18.970 -3.427 26.454 1.00 91.44 270 THR A O 1
ATOM 2028 N N . PRO A 1 271 ? -18.626 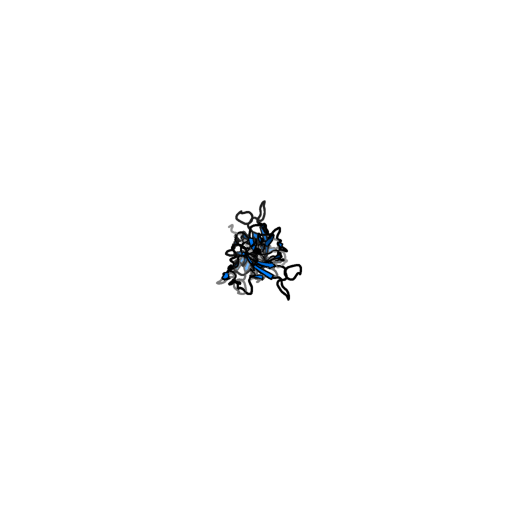-1.559 27.657 1.00 86.44 271 PRO A N 1
ATOM 2029 C CA . PRO A 1 271 ? -19.194 -2.121 28.872 1.00 86.44 271 PRO A CA 1
ATOM 2030 C C . PRO A 1 271 ? -20.667 -2.478 28.657 1.00 86.44 271 PRO A C 1
ATOM 2032 O O . PRO A 1 271 ? -21.476 -1.619 28.307 1.00 86.44 271 PRO A O 1
ATOM 2035 N N . VAL A 1 272 ? -21.026 -3.739 28.896 1.00 79.44 272 VAL A N 1
ATOM 2036 C CA . VAL A 1 272 ? -22.431 -4.154 28.938 1.00 79.44 272 VAL A CA 1
ATOM 2037 C C . VAL A 1 272 ? -22.951 -3.848 30.345 1.00 79.44 272 VAL A C 1
ATOM 2039 O O . VAL A 1 272 ? -22.397 -4.389 31.309 1.00 79.44 272 VAL A O 1
ATOM 2042 N N . PRO A 1 273 ? -23.954 -2.964 30.513 1.00 77.44 273 PRO A N 1
ATOM 2043 C CA . PRO A 1 273 ? -24.537 -2.720 31.825 1.00 77.44 273 PRO A CA 1
ATOM 2044 C C . PRO A 1 273 ? -25.132 -4.024 32.381 1.00 77.44 273 PRO A C 1
ATOM 2046 O O . PRO A 1 273 ? -25.664 -4.829 31.612 1.00 77.44 273 PRO A O 1
ATOM 2049 N N . PRO A 1 274 ? -25.028 -4.268 33.699 1.00 81.19 274 PRO A N 1
ATOM 2050 C CA . PRO A 1 274 ? -25.599 -5.464 34.300 1.00 81.19 274 PRO A CA 1
ATOM 2051 C C . PRO A 1 274 ? -27.119 -5.465 34.124 1.00 81.19 274 PRO A C 1
ATOM 2053 O O . PRO A 1 274 ? -27.760 -4.423 34.246 1.00 81.19 274 PRO A O 1
ATOM 2056 N N . VAL A 1 275 ? -27.689 -6.644 33.873 1.00 87.56 275 VAL A N 1
ATOM 2057 C CA . VAL A 1 275 ? -29.143 -6.829 33.900 1.00 87.56 275 VAL A CA 1
ATOM 2058 C C . VAL A 1 275 ? -29.613 -6.700 35.350 1.00 87.56 275 VAL A C 1
ATOM 2060 O O . VAL A 1 275 ? -29.113 -7.399 36.237 1.00 87.56 275 VAL A O 1
ATOM 2063 N N . THR A 1 276 ? -30.554 -5.793 35.583 1.00 93.44 276 THR A N 1
ATOM 2064 C CA . THR A 1 276 ? -31.229 -5.578 36.865 1.00 93.44 276 THR A CA 1
ATOM 2065 C C . THR A 1 276 ? -32.733 -5.774 36.696 1.00 93.44 276 THR A C 1
ATOM 2067 O O . THR A 1 276 ? -33.254 -5.632 35.592 1.00 93.44 276 THR A O 1
ATOM 2070 N N . GLY A 1 277 ? -33.428 -6.124 37.778 1.00 95.31 277 GLY A N 1
ATOM 2071 C CA . GLY A 1 277 ? -34.890 -6.196 37.832 1.00 95.31 277 GLY A CA 1
ATOM 2072 C C . GLY A 1 277 ? -35.460 -5.376 38.986 1.00 95.31 277 GLY A C 1
ATOM 2073 O O . GLY A 1 277 ? -34.739 -4.626 39.645 1.00 95.31 277 GLY A O 1
ATOM 2074 N N . SER A 1 278 ? -36.752 -5.534 39.254 1.00 96.69 278 SER A N 1
ATOM 2075 C CA . SER A 1 278 ? -37.436 -4.876 40.370 1.00 96.69 278 SER A CA 1
ATOM 2076 C C . SER A 1 278 ? -38.264 -5.863 41.193 1.00 96.69 278 SER A C 1
ATOM 2078 O O . SER A 1 278 ? -38.587 -6.964 40.742 1.00 96.69 278 SER A O 1
ATOM 2080 N N . LEU A 1 279 ? -38.599 -5.474 42.421 1.00 98.00 279 LEU A N 1
ATOM 2081 C CA . LEU A 1 279 ? -39.546 -6.183 43.275 1.00 98.00 279 LEU A CA 1
ATOM 2082 C C . LEU A 1 279 ? -40.592 -5.194 43.787 1.00 98.00 279 LEU A C 1
ATOM 2084 O O . LEU A 1 279 ? -40.255 -4.243 44.492 1.00 98.00 279 LEU A O 1
ATOM 2088 N N . THR A 1 280 ? -41.860 -5.438 43.470 1.00 97.62 280 THR A N 1
ATOM 2089 C CA . THR A 1 280 ? -43.004 -4.658 43.949 1.00 97.62 280 THR A CA 1
ATOM 2090 C C . THR A 1 280 ? -43.794 -5.469 44.961 1.00 97.62 280 THR A C 1
ATOM 2092 O O . THR A 1 280 ? -44.200 -6.602 44.711 1.00 97.62 280 THR A O 1
ATOM 2095 N N . LEU A 1 281 ? -44.016 -4.878 46.127 1.00 97.56 281 LEU A N 1
ATOM 2096 C CA . LEU A 1 281 ? -44.895 -5.406 47.155 1.00 97.56 281 LEU A CA 1
ATOM 2097 C C . LEU A 1 281 ? -46.283 -4.780 47.017 1.00 97.56 281 LEU A C 1
ATOM 2099 O O . LEU A 1 281 ? -46.399 -3.562 47.094 1.00 97.56 281 LEU A O 1
ATOM 2103 N N . ASP A 1 282 ? -47.316 -5.615 46.941 1.00 97.75 282 ASP A N 1
ATOM 2104 C CA . ASP A 1 282 ? -48.724 -5.261 47.102 1.00 97.75 282 ASP A CA 1
ATOM 2105 C C . ASP A 1 282 ? -49.194 -5.640 48.512 1.00 97.75 282 ASP A C 1
ATOM 2107 O O . ASP A 1 282 ? -49.353 -6.815 48.872 1.00 97.75 282 ASP A O 1
ATOM 2111 N N . LYS A 1 283 ? -49.416 -4.626 49.348 1.00 97.75 283 LYS A N 1
ATOM 2112 C CA . LYS A 1 283 ? -49.822 -4.797 50.740 1.00 97.75 283 LYS A CA 1
ATOM 2113 C C . LYS A 1 283 ? -51.312 -4.563 50.917 1.00 97.75 283 LYS A C 1
ATOM 2115 O O . LYS A 1 283 ? -51.823 -3.487 50.615 1.00 97.75 283 LYS A O 1
ATOM 2120 N N . THR A 1 284 ? -52.001 -5.532 51.514 1.00 97.81 284 THR A N 1
ATOM 2121 C CA . THR A 1 284 ? -53.449 -5.447 51.754 1.00 97.81 284 THR A CA 1
ATOM 2122 C C . THR A 1 284 ? -53.849 -5.717 53.207 1.00 97.81 284 THR A C 1
ATOM 2124 O O . THR A 1 284 ? -53.086 -6.227 54.037 1.00 97.81 284 THR A O 1
ATOM 2127 N N . ASP A 1 285 ? -55.074 -5.335 53.545 1.00 96.62 285 ASP A N 1
ATOM 2128 C CA . ASP A 1 285 ? -55.779 -5.771 54.747 1.00 96.62 285 ASP A CA 1
ATOM 2129 C C . ASP A 1 285 ? -56.302 -7.204 54.550 1.00 96.62 285 ASP A C 1
ATOM 2131 O O . ASP A 1 285 ? -57.067 -7.486 53.626 1.00 96.62 285 ASP A O 1
ATOM 2135 N N . ALA A 1 286 ? -55.933 -8.117 55.455 1.00 95.19 286 ALA A N 1
ATOM 2136 C CA . ALA A 1 286 ? -56.251 -9.543 55.341 1.00 95.19 286 ALA A CA 1
ATOM 2137 C C . ALA A 1 286 ? -57.758 -9.867 55.367 1.00 95.19 286 ALA A C 1
ATOM 2139 O O . ALA A 1 286 ? -58.175 -10.950 54.953 1.00 95.19 286 ALA A O 1
ATOM 2140 N N . LYS A 1 287 ? -58.597 -8.954 55.868 1.00 94.38 287 LYS A N 1
ATOM 2141 C CA . LYS A 1 287 ? -60.040 -9.150 56.018 1.00 94.38 287 LYS A CA 1
ATOM 2142 C C . LYS A 1 287 ? -60.836 -8.664 54.813 1.00 94.38 287 LYS A C 1
ATOM 2144 O O . LYS A 1 287 ? -61.802 -9.332 54.441 1.00 94.38 287 LYS A O 1
ATOM 2149 N N . ASN A 1 288 ? -60.539 -7.474 54.290 1.00 94.75 288 ASN A N 1
ATOM 2150 C CA . ASN A 1 288 ? -61.317 -6.872 53.197 1.00 94.75 288 ASN A CA 1
ATOM 2151 C C . ASN A 1 288 ? -60.554 -6.786 51.866 1.00 94.75 288 ASN A C 1
ATOM 2153 O O . ASN A 1 288 ? -61.190 -6.480 50.860 1.00 94.75 288 ASN A O 1
ATOM 2157 N N . GLY A 1 289 ? -59.252 -7.086 51.849 1.00 95.19 289 GLY A N 1
ATOM 2158 C CA . GLY A 1 289 ? -58.408 -7.017 50.657 1.00 95.19 289 GLY A CA 1
ATOM 2159 C C . GLY A 1 289 ? -58.144 -5.593 50.168 1.00 95.19 289 GLY A C 1
ATOM 2160 O O . GLY A 1 289 ? -57.658 -5.426 49.056 1.00 95.19 289 GLY A O 1
ATOM 2161 N N . GLU A 1 290 ? -58.488 -4.567 50.954 1.00 96.44 290 GLU A N 1
ATOM 2162 C CA . GLU A 1 290 ? -58.196 -3.185 50.577 1.00 96.44 290 GLU A CA 1
ATOM 2163 C C . GLU A 1 290 ? -56.695 -2.889 50.722 1.00 96.44 290 GLU A C 1
ATOM 2165 O O . GLU A 1 290 ? -56.047 -3.468 51.604 1.00 96.44 290 GLU A O 1
ATOM 2170 N N . PRO A 1 291 ? -56.146 -1.984 49.892 1.00 97.88 291 PRO A N 1
ATOM 2171 C CA . PRO A 1 291 ? -54.768 -1.529 50.011 1.00 97.88 291 PRO A CA 1
ATOM 2172 C C . PRO A 1 291 ? -54.409 -1.021 51.405 1.00 97.88 291 PRO A C 1
ATOM 2174 O O . PRO A 1 291 ? -55.205 -0.336 52.056 1.00 97.88 291 PRO A O 1
ATOM 2177 N N . LEU A 1 292 ? -53.197 -1.340 51.857 1.00 97.31 292 LEU A N 1
ATOM 2178 C CA . LEU A 1 292 ? -52.723 -1.009 53.194 1.00 97.31 292 LEU A CA 1
ATOM 2179 C C . LEU A 1 292 ? -51.533 -0.034 53.161 1.00 97.31 292 LEU A C 1
ATOM 2181 O O . LEU A 1 292 ? -50.392 -0.491 53.141 1.00 97.31 292 LEU A O 1
ATOM 2185 N N . PRO A 1 293 ? -51.774 1.290 53.232 1.00 97.44 293 PRO A N 1
ATOM 2186 C CA . PRO A 1 293 ? -50.712 2.288 53.348 1.00 97.44 293 PRO A CA 1
ATOM 2187 C C . PRO A 1 293 ? -49.994 2.259 54.701 1.00 97.44 293 PRO A C 1
ATOM 2189 O O . PRO A 1 293 ? -50.620 2.126 55.756 1.00 97.44 293 PRO A O 1
ATOM 2192 N N . GLY A 1 294 ? -48.689 2.535 54.682 1.00 95.50 294 GLY A N 1
ATOM 2193 C CA . GLY A 1 294 ? -47.878 2.837 55.866 1.00 95.50 294 GLY A CA 1
ATOM 2194 C C . GLY A 1 294 ? -47.221 1.640 56.559 1.00 95.50 294 GLY A C 1
ATOM 2195 O O . GLY A 1 294 ? -46.613 1.820 57.615 1.00 95.50 294 GLY A O 1
ATOM 2196 N N . ALA A 1 295 ? -47.318 0.433 56.000 1.00 96.62 295 ALA A N 1
ATOM 2197 C CA . ALA A 1 295 ? -46.456 -0.686 56.384 1.00 96.62 295 ALA A CA 1
ATOM 2198 C C . ALA A 1 295 ? -45.040 -0.483 55.818 1.00 96.62 295 ALA A C 1
ATOM 2200 O O . ALA A 1 295 ? -44.909 -0.031 54.680 1.00 96.62 295 ALA A O 1
ATOM 2201 N N . VAL A 1 296 ? -44.003 -0.809 56.596 1.00 97.56 296 VAL A N 1
ATOM 2202 C CA . VAL A 1 296 ? -42.591 -0.562 56.250 1.00 97.56 296 VAL A CA 1
ATOM 2203 C C . VAL A 1 296 ? -41.820 -1.875 56.169 1.00 97.56 296 VAL A C 1
ATOM 2205 O O . VAL A 1 296 ? -41.866 -2.675 57.108 1.00 97.56 296 VAL A O 1
ATOM 2208 N N . PHE A 1 297 ? -41.078 -2.060 55.078 1.00 97.88 297 PHE A N 1
ATOM 2209 C CA . PHE A 1 297 ? -40.331 -3.273 54.759 1.00 97.88 297 PHE A CA 1
ATOM 2210 C C . PHE A 1 297 ? -38.848 -2.998 54.528 1.00 97.88 297 PHE A C 1
ATOM 2212 O O . PHE A 1 297 ? -38.496 -2.043 53.848 1.00 97.88 297 PHE A O 1
ATOM 2219 N N . GLU A 1 298 ? -37.990 -3.874 55.041 1.00 97.62 298 GLU A N 1
ATOM 2220 C CA . GLU A 1 298 ? -36.600 -4.011 54.595 1.00 97.62 298 GLU A CA 1
ATOM 2221 C C . GLU A 1 298 ? -36.529 -5.060 53.478 1.00 97.62 298 GLU A C 1
ATOM 2223 O O . GLU A 1 298 ? -37.220 -6.085 53.548 1.00 97.62 298 GLU A O 1
ATOM 2228 N N . LEU A 1 299 ? -35.648 -4.843 52.501 1.00 98.06 299 LEU A N 1
ATOM 2229 C CA . LEU A 1 299 ? -35.294 -5.842 51.496 1.00 98.06 299 LEU A CA 1
ATOM 2230 C C . LEU A 1 299 ? -33.895 -6.381 51.790 1.00 98.06 299 LEU A C 1
ATOM 2232 O O . LEU A 1 299 ? -32.931 -5.624 51.912 1.00 98.06 299 LEU A O 1
ATOM 2236 N N . TRP A 1 300 ? -33.774 -7.698 51.871 1.00 97.94 300 TRP A N 1
ATOM 2237 C CA . TRP A 1 300 ? -32.520 -8.392 52.136 1.00 97.94 300 TRP A CA 1
ATOM 2238 C C . TRP A 1 300 ? -32.191 -9.325 50.979 1.00 97.94 300 TRP A C 1
ATOM 2240 O O . TRP A 1 300 ? -33.062 -10.055 50.523 1.00 97.94 300 TRP A O 1
ATOM 2250 N N . ARG A 1 301 ? -30.946 -9.323 50.514 1.00 97.56 301 ARG A N 1
ATOM 2251 C CA . ARG A 1 301 ? -30.446 -10.241 49.490 1.00 97.56 301 ARG A CA 1
ATOM 2252 C C . ARG A 1 301 ? -29.809 -11.452 50.157 1.00 97.56 301 ARG A C 1
ATOM 2254 O O . ARG A 1 301 ? -28.940 -11.273 51.013 1.00 97.56 301 ARG A O 1
ATOM 2261 N N . GLU A 1 302 ? -30.205 -12.646 49.726 1.00 97.06 302 GLU A N 1
ATOM 2262 C CA . GLU A 1 302 ? -29.534 -13.892 50.096 1.00 97.06 302 GLU A CA 1
ATOM 2263 C C . GLU A 1 302 ? -28.066 -13.815 49.662 1.00 97.06 302 GLU A C 1
ATOM 2265 O O . GLU A 1 302 ? -27.755 -13.590 48.488 1.00 97.06 302 GLU A O 1
ATOM 2270 N N . SER A 1 303 ? -27.149 -13.926 50.620 1.00 95.00 303 SER A N 1
ATOM 2271 C CA . SER A 1 303 ? -25.715 -13.785 50.345 1.00 95.00 303 SER A CA 1
ATOM 2272 C C . SER A 1 303 ? -24.836 -14.743 51.139 1.00 95.00 303 SER A C 1
ATOM 2274 O O . SER A 1 303 ? -23.617 -14.557 51.173 1.00 95.00 303 SER A O 1
ATOM 2276 N N . ASN A 1 304 ? -25.427 -15.732 51.814 1.00 93.31 304 ASN A N 1
ATOM 2277 C CA . ASN A 1 304 ? -24.693 -16.651 52.680 1.00 93.31 304 ASN A CA 1
ATOM 2278 C C . ASN A 1 304 ? -24.949 -18.142 52.386 1.00 93.31 304 ASN A C 1
ATOM 2280 O O . ASN A 1 304 ? -24.302 -18.978 53.026 1.00 93.31 304 ASN A O 1
ATOM 2284 N N . ASP A 1 305 ? -25.817 -18.458 51.419 1.00 91.62 305 ASP A N 1
ATOM 2285 C CA . ASP A 1 305 ? -26.197 -19.813 50.994 1.00 91.62 305 ASP A CA 1
ATOM 2286 C C . ASP A 1 305 ? -26.860 -20.641 52.119 1.00 91.62 305 ASP A C 1
ATOM 2288 O O . ASP A 1 305 ? -26.830 -21.880 52.111 1.00 91.62 305 ASP A O 1
ATOM 2292 N N . VAL A 1 306 ? -27.453 -19.982 53.121 1.00 92.31 306 VAL A N 1
ATOM 2293 C CA . VAL A 1 306 ? -28.178 -20.620 54.226 1.00 92.31 306 VAL A CA 1
ATOM 2294 C C . VAL A 1 306 ? -29.669 -20.325 54.082 1.00 92.31 306 VAL A C 1
ATOM 2296 O O . VAL A 1 306 ? -30.071 -19.174 54.175 1.00 92.31 306 VAL A O 1
ATOM 2299 N N . PRO A 1 307 ? -30.533 -21.351 53.951 1.00 91.50 307 PRO A N 1
ATOM 2300 C CA . PRO A 1 307 ? -31.963 -21.127 53.778 1.00 91.50 307 PRO A CA 1
ATOM 2301 C C . PRO A 1 307 ? -32.599 -20.272 54.886 1.00 91.50 307 PRO A C 1
ATOM 2303 O O . PRO A 1 307 ? -32.590 -20.649 56.064 1.00 91.50 307 PRO A O 1
ATOM 2306 N N . GLY A 1 308 ? -33.250 -19.185 54.466 1.00 92.44 308 GLY A N 1
ATOM 2307 C CA . GLY A 1 308 ? -33.998 -18.259 55.309 1.00 92.44 308 GLY A CA 1
ATOM 2308 C C . GLY A 1 308 ? -33.160 -17.089 55.827 1.00 92.44 308 GLY A C 1
ATOM 2309 O O . GLY A 1 308 ? -32.014 -17.257 56.230 1.00 92.44 308 GLY A O 1
ATOM 2310 N N . LEU A 1 309 ? -33.793 -15.917 55.919 1.00 95.94 309 LEU A N 1
ATOM 2311 C CA . LEU A 1 309 ? -33.131 -14.656 56.253 1.00 95.94 309 LEU A CA 1
ATOM 2312 C C . LEU A 1 309 ? -32.316 -14.691 57.562 1.00 95.94 309 LEU A C 1
ATOM 2314 O O . LEU A 1 309 ? -32.868 -14.860 58.655 1.00 95.94 309 LEU A O 1
ATOM 2318 N N . GLN A 1 310 ? -31.020 -14.398 57.459 1.00 95.62 310 GLN A N 1
ATOM 2319 C CA . GLN A 1 310 ? -30.088 -14.198 58.566 1.00 95.62 310 GLN A CA 1
ATOM 2320 C C . GLN A 1 310 ? -29.732 -12.711 58.723 1.00 95.62 310 GLN A C 1
ATOM 2322 O O . GLN A 1 310 ? -28.768 -12.216 58.150 1.00 95.62 310 GLN A O 1
ATOM 2327 N N . THR A 1 311 ? -30.444 -11.973 59.580 1.00 92.38 311 THR A N 1
ATOM 2328 C CA . THR A 1 311 ? -30.173 -10.530 59.794 1.00 92.38 311 THR A CA 1
ATOM 2329 C C . THR A 1 311 ? -28.980 -10.241 60.724 1.00 92.38 311 THR A C 1
ATOM 2331 O O . THR A 1 311 ? -28.759 -9.098 61.123 1.00 92.38 311 THR A O 1
ATOM 2334 N N . GLY A 1 312 ? -28.250 -11.265 61.177 1.00 89.69 312 GLY A N 1
ATOM 2335 C CA . GLY A 1 312 ? -27.137 -11.137 62.122 1.00 89.69 312 GLY A CA 1
ATOM 2336 C C . GLY A 1 312 ? -26.329 -12.430 62.255 1.00 89.69 312 GLY A C 1
ATOM 2337 O O . GLY A 1 312 ? -26.689 -13.458 61.697 1.00 89.69 312 GLY A O 1
ATOM 2338 N N . GLY A 1 313 ? -25.233 -12.391 63.017 1.00 89.06 313 GLY A N 1
ATOM 2339 C CA . GLY A 1 313 ? -24.324 -13.532 63.185 1.00 89.06 313 GLY A CA 1
ATOM 2340 C C . GLY A 1 313 ? -22.991 -13.337 62.463 1.00 89.06 313 GLY A C 1
ATOM 2341 O O . GLY A 1 313 ? -22.621 -12.217 62.125 1.00 89.06 313 GLY A O 1
ATOM 2342 N N . ALA A 1 314 ? -22.237 -14.425 62.286 1.00 87.50 314 ALA A N 1
ATOM 2343 C CA . ALA A 1 314 ? -20.908 -14.374 61.670 1.00 87.50 314 ALA A CA 1
ATOM 2344 C C . ALA A 1 314 ? -20.949 -14.191 60.142 1.00 87.50 314 ALA A C 1
ATOM 2346 O O . ALA A 1 314 ? -19.949 -13.763 59.574 1.00 87.50 314 ALA A O 1
ATOM 2347 N N . ASN A 1 315 ? -22.077 -14.520 59.503 1.00 90.50 315 ASN A N 1
ATOM 2348 C CA . ASN A 1 315 ? -22.278 -14.414 58.058 1.00 90.50 315 ASN A CA 1
ATOM 2349 C C . ASN A 1 315 ? -23.747 -14.052 57.740 1.00 90.50 315 ASN A C 1
ATOM 2351 O O . ASN A 1 315 ? -24.498 -14.932 57.329 1.00 90.50 315 ASN A O 1
ATOM 2355 N N . PRO A 1 316 ? -24.201 -12.822 58.051 1.00 94.69 316 PRO A N 1
ATOM 2356 C CA . PRO A 1 316 ? -25.570 -12.398 57.769 1.00 94.69 316 PRO A CA 1
ATOM 2357 C C . PRO A 1 316 ? -25.803 -12.183 56.269 1.00 94.69 316 PRO A C 1
ATOM 2359 O O . PRO A 1 316 ? -24.858 -11.994 55.504 1.00 94.69 316 PRO A O 1
ATOM 2362 N N . ASP A 1 317 ? -27.071 -12.165 55.873 1.00 97.31 317 ASP A N 1
ATOM 2363 C CA . ASP A 1 317 ? -27.502 -11.687 54.561 1.00 97.31 317 ASP A CA 1
ATOM 2364 C C . ASP A 1 317 ? -27.244 -10.191 54.380 1.00 97.31 317 ASP A C 1
ATOM 2366 O O . ASP A 1 317 ? -27.052 -9.438 55.342 1.00 97.31 317 ASP A O 1
ATOM 2370 N N . THR A 1 318 ? -27.241 -9.747 53.126 1.00 96.75 318 THR A N 1
ATOM 2371 C CA . THR A 1 318 ? -26.952 -8.355 52.781 1.00 96.75 318 THR A CA 1
ATOM 2372 C C . THR A 1 318 ? -28.240 -7.541 52.798 1.00 96.75 318 THR A C 1
ATOM 2374 O O . THR A 1 318 ? -29.172 -7.841 52.058 1.00 96.75 318 THR A O 1
ATOM 2377 N N . LEU A 1 319 ? -28.298 -6.475 53.598 1.00 96.31 319 LEU A N 1
ATOM 2378 C CA . LEU A 1 319 ? -29.397 -5.509 53.527 1.00 96.31 319 LEU A CA 1
ATOM 2379 C C . LEU A 1 319 ? -29.308 -4.762 52.187 1.00 96.31 319 LEU A C 1
ATOM 2381 O O . LEU A 1 319 ? -28.380 -3.978 51.987 1.00 96.31 319 LEU A O 1
ATOM 2385 N N . ALA A 1 320 ? -30.238 -5.044 51.275 1.00 94.94 320 ALA A N 1
ATOM 2386 C CA . ALA A 1 320 ? -30.295 -4.442 49.945 1.00 94.94 320 ALA A CA 1
ATOM 2387 C C . ALA A 1 320 ? -30.957 -3.059 49.996 1.00 94.94 320 ALA A C 1
ATOM 2389 O O . ALA A 1 320 ? -30.453 -2.118 49.391 1.00 94.94 320 ALA A O 1
ATOM 2390 N N . ASP A 1 321 ? -32.026 -2.926 50.784 1.00 95.12 321 ASP A N 1
ATOM 2391 C CA . ASP A 1 321 ? -32.686 -1.652 51.057 1.00 95.12 321 ASP A CA 1
ATOM 2392 C C . ASP A 1 321 ? -33.205 -1.614 52.502 1.00 95.12 321 ASP A C 1
ATOM 2394 O O . ASP A 1 321 ? -33.766 -2.587 53.015 1.00 95.12 321 ASP A O 1
ATOM 2398 N N . ALA A 1 322 ? -32.984 -0.483 53.172 1.00 88.06 322 ALA A N 1
ATOM 2399 C CA . ALA A 1 322 ? -33.237 -0.301 54.596 1.00 88.06 322 ALA A CA 1
ATOM 2400 C C . ALA A 1 322 ? -34.681 0.102 54.945 1.00 88.06 322 ALA A C 1
ATOM 2402 O O . ALA A 1 322 ? -34.993 0.215 56.133 1.00 88.06 322 ALA A O 1
ATOM 2403 N N . GLY A 1 323 ? -35.560 0.354 53.971 1.00 83.31 323 GLY A N 1
ATOM 2404 C CA . GLY A 1 323 ? -36.935 0.721 54.292 1.00 83.31 323 GLY A CA 1
ATOM 2405 C C . GLY A 1 323 ? -37.741 1.271 53.125 1.00 83.31 323 GLY A C 1
ATOM 2406 O O . GLY A 1 323 ? -37.583 2.433 52.761 1.00 83.31 323 GLY A O 1
ATOM 2407 N N . CYS A 1 324 ? -38.716 0.495 52.661 1.00 92.81 324 CYS A N 1
ATOM 2408 C CA . CYS A 1 324 ? -39.756 0.943 51.745 1.00 92.81 324 CYS A CA 1
ATOM 2409 C C . CYS A 1 324 ? -41.111 0.975 52.467 1.00 92.81 324 CYS A C 1
ATOM 2411 O O . CYS A 1 324 ? -41.492 0.013 53.136 1.00 92.81 324 CYS A O 1
ATOM 2413 N N . SER A 1 325 ? -41.816 2.107 52.389 1.00 96.81 325 SER A N 1
ATOM 2414 C CA . SER A 1 325 ? -43.149 2.273 52.976 1.00 96.81 325 SER A CA 1
ATOM 2415 C C . SER A 1 325 ? -44.201 2.119 51.893 1.00 96.81 325 SER A C 1
ATOM 2417 O O . SER A 1 325 ? -44.140 2.803 50.878 1.00 96.81 325 SER A O 1
ATOM 2419 N N . THR A 1 326 ? -45.202 1.296 52.169 1.00 97.38 326 THR A N 1
ATOM 2420 C CA . THR A 1 326 ? -46.377 1.121 51.309 1.00 97.38 326 THR A CA 1
ATOM 2421 C C . THR A 1 326 ? -47.162 2.425 51.179 1.00 97.38 326 THR A C 1
ATOM 2423 O O . THR A 1 326 ? -47.400 3.127 52.172 1.00 97.38 326 THR A O 1
ATOM 2426 N N . ASP A 1 327 ? -47.514 2.778 49.949 1.00 97.69 327 ASP A N 1
ATOM 2427 C CA . ASP A 1 327 ? -48.223 4.004 49.597 1.00 97.69 327 ASP A CA 1
ATOM 2428 C C . ASP A 1 327 ? -49.754 3.854 49.705 1.00 97.69 327 ASP A C 1
ATOM 2430 O O . ASP A 1 327 ? -50.260 2.890 50.276 1.00 97.69 327 ASP A O 1
ATOM 2434 N N . GLN A 1 328 ? -50.517 4.834 49.202 1.00 97.44 328 GLN A N 1
ATOM 2435 C CA . GLN A 1 328 ? -51.990 4.821 49.263 1.00 97.44 328 GLN A CA 1
ATOM 2436 C C . GLN A 1 328 ? -52.628 3.662 48.488 1.00 97.44 328 GLN A C 1
ATOM 2438 O O . GLN A 1 328 ? -53.737 3.256 48.837 1.00 97.44 328 GLN A O 1
ATOM 2443 N N . ASP A 1 329 ? -51.929 3.132 47.486 1.00 97.19 329 ASP A N 1
ATOM 2444 C CA . ASP A 1 329 ? -52.337 1.963 46.713 1.00 97.19 329 ASP A CA 1
ATOM 2445 C C . ASP A 1 329 ? -51.792 0.666 47.337 1.00 97.19 329 ASP A C 1
ATOM 2447 O O . ASP A 1 329 ? -52.002 -0.423 46.808 1.00 97.19 329 ASP A O 1
ATOM 2451 N N . GLY A 1 330 ? -51.181 0.759 48.526 1.00 96.56 330 GLY A N 1
ATOM 2452 C CA . GLY A 1 330 ? -50.617 -0.367 49.262 1.00 96.56 330 GLY A CA 1
ATOM 2453 C C . GLY A 1 330 ? -49.291 -0.841 48.680 1.00 96.56 330 GLY A C 1
ATOM 2454 O O . GLY A 1 330 ? -48.825 -1.910 49.066 1.00 96.56 330 GLY A O 1
ATOM 2455 N N . GLN A 1 331 ? -48.679 -0.070 47.779 1.00 97.75 331 GLN A N 1
ATOM 2456 C CA . GLN A 1 331 ? -47.529 -0.506 47.000 1.00 97.75 331 GLN A CA 1
ATOM 2457 C C . GLN A 1 331 ? -46.214 0.037 47.526 1.00 97.75 331 GLN A C 1
ATOM 2459 O O . GLN A 1 331 ? -46.131 1.161 48.022 1.00 97.75 331 GLN A O 1
ATOM 2464 N N . CYS A 1 332 ? -45.166 -0.772 47.413 1.00 96.00 332 CYS A N 1
ATOM 2465 C CA . CYS A 1 332 ? -43.800 -0.329 47.641 1.00 96.00 332 CYS A CA 1
ATOM 2466 C C . CYS A 1 332 ? -42.853 -1.081 46.691 1.00 96.00 332 CYS A C 1
ATOM 2468 O O . CYS A 1 332 ? -42.911 -2.308 46.615 1.00 96.00 332 CYS A O 1
ATOM 2470 N N . THR A 1 333 ? -41.998 -0.366 45.959 1.00 96.75 333 THR A N 1
ATOM 2471 C CA . THR A 1 333 ? -41.141 -0.951 44.909 1.00 96.75 333 THR A CA 1
ATOM 2472 C C . THR A 1 333 ? -39.665 -0.772 45.239 1.00 96.75 333 THR A C 1
ATOM 2474 O O . THR A 1 333 ? -39.266 0.260 45.782 1.00 96.75 333 THR A O 1
ATOM 2477 N N . PHE A 1 334 ? -38.873 -1.787 44.904 1.00 97.12 334 PHE A N 1
ATOM 2478 C CA . PHE A 1 334 ? -37.416 -1.784 44.924 1.00 97.12 334 PHE A CA 1
ATOM 2479 C C . PHE A 1 334 ? -36.913 -1.972 43.492 1.00 97.12 334 PHE A C 1
ATOM 2481 O O . PHE A 1 334 ? -37.176 -3.011 42.887 1.00 97.12 334 PHE A O 1
ATOM 2488 N N . ASP A 1 335 ? -36.215 -0.975 42.957 1.00 95.19 335 ASP A N 1
ATOM 2489 C CA . ASP A 1 335 ? -35.708 -0.961 41.581 1.00 95.19 335 ASP A CA 1
ATOM 2490 C C . ASP A 1 335 ? -34.211 -1.311 41.519 1.00 95.19 335 ASP A C 1
ATOM 2492 O O . ASP A 1 335 ? -33.524 -1.361 42.542 1.00 95.19 335 ASP A O 1
ATOM 2496 N N . ASP A 1 336 ? -33.699 -1.534 40.305 1.00 93.94 336 ASP A N 1
ATOM 2497 C CA . ASP A 1 336 ? -32.278 -1.769 40.010 1.00 93.94 336 ASP A CA 1
ATOM 2498 C C . ASP A 1 336 ? -31.635 -2.921 40.809 1.00 93.94 336 ASP A C 1
ATOM 2500 O O . ASP A 1 336 ? -30.441 -2.911 41.125 1.00 93.94 336 ASP A O 1
ATOM 2504 N N . LEU A 1 337 ? -32.419 -3.957 41.112 1.00 95.38 337 LEU A N 1
ATOM 2505 C CA . LEU A 1 337 ? -31.966 -5.125 41.854 1.00 95.38 337 LEU A CA 1
ATOM 2506 C C . LEU A 1 337 ? -31.093 -6.024 40.968 1.00 95.38 337 LEU A C 1
ATOM 2508 O O . LEU A 1 337 ? -31.556 -6.480 39.920 1.00 95.38 337 LEU A O 1
ATOM 2512 N N . PRO A 1 338 ? -29.855 -6.360 41.380 1.00 95.31 338 PRO A N 1
ATOM 2513 C CA . PRO A 1 338 ? -29.094 -7.425 40.739 1.00 95.31 338 PRO A CA 1
ATOM 2514 C C . PRO A 1 338 ? -29.870 -8.743 40.746 1.00 95.31 338 PRO A C 1
ATOM 2516 O O . PRO A 1 338 ? -30.609 -9.024 41.692 1.00 95.31 338 PRO A O 1
ATOM 2519 N N . LEU A 1 339 ? -29.639 -9.599 39.753 1.00 95.56 339 LEU A N 1
ATOM 2520 C CA . LEU A 1 339 ? -30.237 -10.935 39.745 1.00 95.56 339 LEU A CA 1
ATOM 2521 C C . LEU A 1 339 ? -29.863 -11.718 41.024 1.00 95.56 339 LEU A C 1
ATOM 2523 O O . LEU A 1 339 ? -28.729 -11.630 41.529 1.00 95.56 339 LEU A O 1
ATOM 2527 N N . GLY A 1 340 ? -30.826 -12.462 41.567 1.00 96.25 340 GLY A N 1
ATOM 2528 C CA . GLY A 1 340 ? -30.663 -13.267 42.776 1.00 96.25 340 GLY A CA 1
ATOM 2529 C C . GLY A 1 340 ? -31.920 -13.373 43.638 1.00 96.25 340 GLY A C 1
ATOM 2530 O O . GLY A 1 340 ? -32.996 -12.905 43.270 1.00 96.25 340 GLY A O 1
ATOM 2531 N N . GLU A 1 341 ? -31.758 -13.994 44.804 1.00 97.94 341 GLU A N 1
ATOM 2532 C CA . GLU A 1 341 ? -32.831 -14.249 45.765 1.00 97.94 341 GLU A CA 1
ATOM 2533 C C . GLU A 1 341 ? -32.915 -13.160 46.844 1.00 97.94 341 GLU A C 1
ATOM 2535 O O . GLU A 1 341 ? -31.902 -12.697 47.379 1.00 97.94 341 GLU A O 1
ATOM 2540 N N . TYR A 1 342 ? -34.143 -12.774 47.186 1.00 97.88 342 TYR A N 1
ATOM 2541 C CA . TYR A 1 342 ? -34.439 -11.698 48.126 1.00 97.88 342 TYR A CA 1
ATOM 2542 C C . TYR A 1 342 ? -35.494 -12.087 49.162 1.00 97.88 342 TYR A C 1
ATOM 2544 O O . TYR A 1 342 ? -36.454 -12.791 48.866 1.00 97.88 342 TYR A O 1
ATOM 2552 N N . TYR A 1 343 ? -35.374 -11.548 50.371 1.00 98.00 343 TYR A N 1
ATOM 2553 C CA . TYR A 1 343 ? -36.374 -11.639 51.427 1.00 98.00 343 TYR A CA 1
ATOM 2554 C C . TYR A 1 343 ? -36.921 -10.258 51.761 1.00 98.00 343 TYR A C 1
ATOM 2556 O O . TYR A 1 343 ? -36.173 -9.293 51.924 1.00 98.00 343 TYR A O 1
ATOM 2564 N N . LEU A 1 344 ? -38.234 -10.192 51.951 1.00 97.88 344 LEU A N 1
ATOM 2565 C CA . LEU A 1 344 ? -38.904 -9.039 52.533 1.00 97.88 344 LEU A CA 1
ATOM 2566 C C . LEU A 1 344 ? -39.057 -9.250 54.033 1.00 97.88 344 LEU A C 1
ATOM 2568 O O . LEU A 1 344 ? -39.528 -10.302 54.470 1.00 97.88 344 LEU A O 1
ATOM 2572 N N . ARG A 1 345 ? -38.712 -8.235 54.822 1.00 97.44 345 ARG A N 1
ATOM 2573 C CA . ARG A 1 345 ? -38.942 -8.226 56.266 1.00 97.44 345 ARG A CA 1
ATOM 2574 C C . ARG A 1 345 ? -39.781 -7.023 56.654 1.00 97.44 345 ARG A C 1
ATOM 2576 O O . ARG A 1 345 ? -39.317 -5.891 56.577 1.00 97.44 345 ARG A O 1
ATOM 2583 N N . GLU A 1 346 ? -40.993 -7.268 57.130 1.00 97.25 346 GLU A N 1
ATOM 2584 C CA . GLU A 1 346 ? -41.844 -6.212 57.671 1.00 97.25 346 GLU A CA 1
ATOM 2585 C C . GLU A 1 346 ? -41.300 -5.743 59.026 1.00 97.25 346 GLU A C 1
ATOM 2587 O O . GLU A 1 346 ? -41.128 -6.532 59.959 1.00 97.25 346 GLU A O 1
ATOM 2592 N N . ILE A 1 347 ? -41.005 -4.452 59.148 1.00 96.25 347 ILE A N 1
ATOM 2593 C CA . ILE A 1 347 ? -40.423 -3.868 60.364 1.00 96.25 347 ILE A CA 1
ATOM 2594 C C . ILE A 1 347 ? -41.383 -2.928 61.094 1.00 96.25 347 ILE A C 1
ATOM 2596 O O . ILE A 1 347 ? -41.198 -2.675 62.286 1.00 96.25 347 ILE A O 1
ATOM 2600 N N . ALA A 1 348 ? -42.426 -2.439 60.419 1.00 94.88 348 ALA A N 1
ATOM 2601 C CA . ALA A 1 348 ? -43.478 -1.639 61.034 1.00 94.88 348 ALA A CA 1
ATOM 2602 C C . ALA A 1 348 ? -44.817 -1.820 60.314 1.00 94.88 348 ALA A C 1
ATOM 2604 O O . ALA A 1 348 ? -44.863 -2.004 59.100 1.00 94.88 348 ALA A O 1
ATOM 2605 N N . VAL A 1 349 ? -45.905 -1.706 61.076 1.00 94.94 349 VAL A N 1
ATOM 2606 C CA . VAL A 1 349 ? -47.284 -1.748 60.576 1.00 94.94 349 VAL A CA 1
ATOM 2607 C C . VAL A 1 349 ? -48.007 -0.437 60.897 1.00 94.94 349 VAL A C 1
ATOM 2609 O O . VAL A 1 349 ? -47.670 0.208 61.896 1.00 94.94 349 VAL A O 1
ATOM 2612 N N . PRO A 1 350 ? -49.009 -0.038 60.095 1.00 93.56 350 PRO A N 1
ATOM 2613 C CA . PRO A 1 350 ? -49.816 1.144 60.377 1.00 93.56 350 PRO A CA 1
ATOM 2614 C C . PRO A 1 350 ? -50.710 0.951 61.613 1.00 93.56 350 PRO A C 1
ATOM 2616 O O . PRO A 1 350 ? -50.961 -0.167 62.074 1.00 93.56 350 PRO A O 1
ATOM 2619 N N . GLU A 1 351 ? -51.214 2.060 62.160 1.00 91.19 351 GLU A N 1
ATOM 2620 C CA . GLU A 1 351 ? -52.082 2.051 63.341 1.00 91.19 351 GLU A CA 1
ATOM 2621 C C . GLU A 1 351 ? -53.310 1.147 63.137 1.00 91.19 351 GLU A C 1
ATOM 2623 O O . GLU A 1 351 ? -53.982 1.189 62.107 1.00 91.19 351 GLU A O 1
ATOM 2628 N N . GLY A 1 352 ? -53.616 0.326 64.144 1.00 91.50 352 GLY A N 1
ATOM 2629 C CA . GLY A 1 352 ? -54.749 -0.598 64.102 1.00 91.50 352 GLY A CA 1
ATOM 2630 C C . GLY A 1 352 ? -54.461 -1.945 63.434 1.00 91.50 352 GLY A C 1
ATOM 2631 O O . GLY A 1 352 ? -55.378 -2.762 63.361 1.00 91.50 352 GLY A O 1
ATOM 2632 N N . TYR A 1 353 ? -53.222 -2.214 63.012 1.00 93.62 353 TYR A N 1
ATOM 2633 C CA . TYR A 1 353 ? -52.767 -3.517 62.507 1.00 93.62 353 TYR A CA 1
ATOM 2634 C C . TYR A 1 353 ? -51.745 -4.164 63.441 1.00 93.62 353 TYR A C 1
ATOM 2636 O O . TYR A 1 353 ? -51.170 -3.512 64.314 1.00 93.62 353 TYR A O 1
ATOM 2644 N N . VAL A 1 354 ? -51.545 -5.470 63.277 1.00 93.88 354 VAL A N 1
ATOM 2645 C CA . VAL A 1 354 ? -50.596 -6.258 64.072 1.00 93.88 354 VAL A CA 1
ATOM 2646 C C . VAL A 1 354 ? -49.446 -6.707 63.182 1.00 93.88 354 VAL A C 1
ATOM 2648 O O . VAL A 1 354 ? -49.682 -7.247 62.104 1.00 93.88 354 VAL A O 1
ATOM 2651 N N . LEU A 1 355 ? -48.210 -6.508 63.651 1.00 92.94 355 LEU A N 1
ATOM 2652 C CA . LEU A 1 355 ? -47.026 -7.056 62.993 1.00 92.94 355 LEU A CA 1
ATOM 2653 C C . LEU A 1 355 ? -47.091 -8.596 63.032 1.00 92.94 355 LEU A C 1
ATOM 2655 O O . LEU A 1 355 ? -47.277 -9.151 64.124 1.00 92.94 355 LEU A O 1
ATOM 2659 N N . PRO A 1 356 ? -46.937 -9.298 61.895 1.00 92.00 356 PRO A N 1
ATOM 2660 C CA . PRO A 1 356 ? -46.982 -10.753 61.846 1.00 92.00 356 PRO A CA 1
ATOM 2661 C C . PRO A 1 356 ? -45.971 -11.409 62.792 1.00 92.00 356 PRO A C 1
ATOM 2663 O O . PRO A 1 356 ? -44.848 -10.936 62.967 1.00 92.00 356 PRO A O 1
ATOM 2666 N N . ALA A 1 357 ? -46.344 -12.557 63.367 1.00 92.00 357 ALA A N 1
ATOM 2667 C CA . ALA A 1 357 ? -45.446 -13.328 64.232 1.00 92.00 357 ALA A CA 1
ATOM 2668 C C . ALA A 1 357 ? -44.184 -13.813 63.491 1.00 92.00 357 ALA A C 1
ATOM 2670 O O . ALA A 1 357 ? -43.128 -13.950 64.107 1.00 92.00 357 ALA A O 1
ATOM 2671 N N . ASN A 1 358 ? -44.300 -14.057 62.181 1.00 92.75 358 ASN A N 1
ATOM 2672 C CA . ASN A 1 358 ? -43.172 -14.220 61.274 1.00 92.75 358 ASN A CA 1
ATOM 2673 C C . ASN A 1 358 ? -43.186 -13.063 60.257 1.00 92.75 358 ASN A C 1
ATOM 2675 O O . ASN A 1 358 ? -43.957 -13.135 59.301 1.00 92.75 358 ASN A O 1
ATOM 2679 N N . PRO A 1 359 ? -42.387 -12.002 60.462 1.00 94.25 359 PRO A N 1
ATOM 2680 C CA . PRO A 1 359 ? -42.389 -10.826 59.593 1.00 94.25 359 PRO A CA 1
ATOM 2681 C C . PRO A 1 359 ? -41.569 -11.012 58.308 1.00 94.25 359 PRO A C 1
ATOM 2683 O O . PRO A 1 359 ? -41.451 -10.071 57.531 1.00 94.25 359 PRO A O 1
ATOM 2686 N N . VAL A 1 360 ? -40.954 -12.183 58.103 1.00 96.88 360 VAL A N 1
ATOM 2687 C CA . VAL A 1 360 ? -40.104 -12.474 56.943 1.00 96.88 360 VAL A CA 1
ATOM 2688 C C . VAL A 1 360 ? -40.883 -13.274 55.905 1.00 96.88 360 VAL A C 1
ATOM 2690 O O . VAL A 1 360 ? -41.537 -14.264 56.240 1.00 96.88 360 VAL A O 1
ATOM 2693 N N . SER A 1 361 ? -40.757 -12.874 54.643 1.00 96.69 361 SER A N 1
ATOM 2694 C CA . SER A 1 361 ? -41.346 -13.538 53.485 1.00 96.69 361 SER A CA 1
ATOM 2695 C C . SER A 1 361 ? -40.319 -13.678 52.355 1.00 96.69 361 SER A C 1
ATOM 2697 O O . SER A 1 361 ? -39.486 -12.791 52.178 1.00 96.69 361 SER A O 1
ATOM 2699 N N . GLY A 1 362 ? -40.365 -14.783 51.606 1.00 95.56 362 GLY A N 1
ATOM 2700 C CA . GLY A 1 362 ? -39.397 -15.127 50.552 1.00 95.56 362 GLY A CA 1
ATOM 2701 C C . GLY A 1 362 ? -38.790 -16.537 50.711 1.00 95.56 362 GLY A C 1
ATOM 2702 O O . GLY A 1 362 ? -39.251 -17.299 51.571 1.00 95.56 362 GLY A O 1
ATOM 2703 N N . PRO A 1 363 ? -37.763 -16.892 49.912 1.00 96.62 363 PRO A N 1
ATOM 2704 C CA . PRO A 1 363 ? -37.079 -16.015 48.961 1.00 96.62 363 PRO A CA 1
ATOM 2705 C C . PRO A 1 363 ? -37.917 -15.708 47.709 1.00 96.62 363 PRO A C 1
ATOM 2707 O O . PRO A 1 363 ? -38.750 -16.508 47.288 1.00 96.62 363 PRO A O 1
ATOM 2710 N N . TYR A 1 364 ? -37.678 -14.536 47.130 1.00 97.50 364 TYR A N 1
ATOM 2711 C CA . TYR A 1 364 ? -38.195 -14.069 45.847 1.00 97.50 364 TYR A CA 1
ATOM 2712 C C . TYR A 1 364 ? -37.033 -13.935 44.876 1.00 97.50 364 TYR A C 1
ATOM 2714 O O . TYR A 1 364 ? -36.054 -13.260 45.185 1.00 97.50 364 TYR A O 1
ATOM 2722 N N . GLU A 1 365 ? -37.128 -14.578 43.721 1.00 97.25 365 GLU A N 1
ATOM 2723 C CA . GLU A 1 365 ? -36.022 -14.640 42.771 1.00 97.25 365 GLU A CA 1
ATOM 2724 C C . GLU A 1 365 ? -36.206 -13.611 41.651 1.00 97.25 365 GLU A C 1
ATOM 2726 O O . GLU A 1 365 ? -37.170 -13.670 40.884 1.00 97.25 365 GLU A O 1
ATOM 2731 N N . VAL A 1 366 ? -35.264 -12.673 41.550 1.00 97.12 366 VAL A N 1
ATOM 2732 C CA . VAL A 1 366 ? -35.117 -11.782 40.396 1.00 97.12 366 VAL A CA 1
ATOM 2733 C C . VAL A 1 366 ? -34.195 -12.480 39.399 1.00 97.12 366 VAL A C 1
ATOM 2735 O O . VAL A 1 366 ? -33.019 -12.721 39.683 1.00 97.12 366 VAL A O 1
ATOM 2738 N N . THR A 1 367 ? -34.737 -12.825 38.238 1.00 96.00 367 THR A N 1
ATOM 2739 C CA . THR A 1 367 ? -34.078 -13.577 37.164 1.00 96.00 367 THR A CA 1
ATOM 2740 C C . THR A 1 367 ? -34.061 -12.753 35.882 1.00 96.00 367 THR A C 1
ATOM 2742 O O . THR A 1 367 ? -34.765 -11.757 35.765 1.00 96.00 367 THR A O 1
ATOM 2745 N N . GLU A 1 368 ? -33.284 -13.178 34.889 1.00 92.69 368 GLU A N 1
ATOM 2746 C CA . GLU A 1 368 ? -33.292 -12.544 33.564 1.00 92.69 368 GLU A CA 1
ATOM 2747 C C . GLU A 1 368 ? -34.664 -12.663 32.866 1.00 92.69 368 GLU A C 1
ATOM 2749 O O . GLU A 1 368 ? -35.043 -11.791 32.095 1.00 92.69 368 GLU A O 1
ATOM 2754 N N . GLU A 1 369 ? -35.446 -13.710 33.162 1.00 93.44 369 GLU A N 1
ATOM 2755 C CA . GLU A 1 369 ? -36.784 -13.904 32.579 1.00 93.44 369 GLU A CA 1
ATOM 2756 C C . GLU A 1 369 ? -37.805 -12.892 33.116 1.00 93.44 369 GLU A C 1
ATOM 2758 O O . GLU A 1 369 ? -38.676 -12.448 32.373 1.00 93.44 369 GLU A O 1
ATOM 2763 N N . ASN A 1 370 ? -37.696 -12.513 34.393 1.00 94.19 370 ASN A N 1
ATOM 2764 C CA . ASN A 1 370 ? -38.633 -11.591 35.038 1.00 94.19 370 ASN A CA 1
ATOM 2765 C C . ASN A 1 370 ? -38.065 -10.179 35.252 1.00 94.19 370 ASN A C 1
ATOM 2767 O O . ASN A 1 370 ? -38.767 -9.335 35.800 1.00 94.19 370 ASN A O 1
ATOM 2771 N N . SER A 1 371 ? -36.835 -9.889 34.813 1.00 92.00 371 SER A N 1
ATOM 2772 C CA . SER A 1 371 ? -36.192 -8.595 35.070 1.00 92.00 371 SER A CA 1
ATOM 2773 C C . SER A 1 371 ? -36.895 -7.418 34.390 1.00 92.00 371 SER A C 1
ATOM 2775 O O . SER A 1 371 ? -36.863 -6.314 34.923 1.00 92.00 371 SER A O 1
ATOM 2777 N N . GLU A 1 372 ? -37.551 -7.641 33.243 1.00 91.44 372 GLU A N 1
ATOM 2778 C CA . GLU A 1 372 ? -38.319 -6.593 32.549 1.00 91.44 372 GLU A CA 1
ATOM 2779 C C . GLU A 1 372 ? -39.676 -6.299 33.213 1.00 91.44 372 GLU A C 1
ATOM 2781 O O . GLU A 1 372 ? -40.098 -5.145 33.258 1.00 91.44 372 GLU A O 1
ATOM 2786 N N . GLU A 1 373 ? -40.369 -7.328 33.714 1.00 94.31 373 GLU A N 1
ATOM 2787 C CA . GLU A 1 373 ? -41.703 -7.192 34.326 1.00 94.31 373 GLU A CA 1
ATOM 2788 C C . GLU A 1 373 ? -41.638 -6.892 35.833 1.00 94.31 373 GLU A C 1
ATOM 2790 O O . GLU A 1 373 ? -42.562 -6.293 36.386 1.00 94.31 373 GLU A O 1
ATOM 2795 N N . GLY A 1 374 ? -40.543 -7.281 36.488 1.00 93.75 374 GLY A N 1
ATOM 2796 C CA . GLY A 1 374 ? -40.384 -7.247 37.935 1.00 93.75 374 GLY A CA 1
ATOM 2797 C C . GLY A 1 374 ? -41.083 -8.411 38.644 1.00 93.75 374 GLY A C 1
ATOM 2798 O O . GLY A 1 374 ? -41.925 -9.124 38.096 1.00 93.75 374 GLY A O 1
ATOM 2799 N N . VAL A 1 375 ? -40.731 -8.619 39.910 1.00 97.31 375 VAL A N 1
ATOM 2800 C CA . VAL A 1 375 ? -41.370 -9.607 40.785 1.00 97.31 375 VAL A CA 1
ATOM 2801 C C . VAL A 1 375 ? -42.456 -8.918 41.602 1.00 97.31 375 VAL A C 1
ATOM 2803 O O . VAL A 1 375 ? -42.163 -8.017 42.380 1.00 97.31 375 VAL A O 1
ATOM 2806 N N . THR A 1 376 ? -43.708 -9.361 41.472 1.00 97.31 376 THR A N 1
ATOM 2807 C CA . THR A 1 376 ? -44.810 -8.877 42.321 1.00 97.31 376 THR A CA 1
ATOM 2808 C C . THR A 1 376 ? -45.052 -9.832 43.486 1.00 97.31 376 THR A C 1
ATOM 2810 O O . THR A 1 376 ? -45.185 -11.042 43.296 1.00 97.31 376 THR A O 1
ATOM 2813 N N . VAL A 1 377 ? -45.122 -9.285 44.697 1.00 97.31 377 VAL A N 1
ATOM 2814 C CA . VAL A 1 377 ? -45.339 -10.025 45.941 1.00 97.31 377 VAL A CA 1
ATOM 2815 C C . VAL A 1 377 ? -46.577 -9.488 46.643 1.00 97.31 377 VAL A C 1
ATOM 2817 O O . VAL A 1 377 ? -46.640 -8.305 46.941 1.00 97.31 377 VAL A O 1
ATOM 2820 N N . GLU A 1 378 ? -47.524 -10.351 47.001 1.00 97.44 378 GLU A N 1
ATOM 2821 C CA . GLU A 1 378 ? -48.719 -9.957 47.755 1.00 97.44 378 GLU A CA 1
ATOM 2822 C C . GLU A 1 378 ? -48.594 -10.363 49.232 1.00 97.44 378 GLU A C 1
ATOM 2824 O O . GLU A 1 378 ? -48.435 -11.546 49.543 1.00 97.44 378 GLU A O 1
ATOM 2829 N N . LEU A 1 379 ? -48.709 -9.409 50.167 1.00 97.06 379 LEU A N 1
ATOM 2830 C CA . LEU A 1 379 ? -48.711 -9.686 51.614 1.00 97.06 379 LEU A CA 1
ATOM 2831 C C . LEU A 1 379 ? -49.867 -8.978 52.326 1.00 97.06 379 LEU A C 1
ATOM 2833 O O . LEU A 1 379 ? -50.150 -7.806 52.095 1.00 97.06 379 LEU A O 1
ATOM 2837 N N . ALA A 1 380 ? -50.480 -9.631 53.313 1.00 96.44 380 ALA A N 1
ATOM 2838 C CA . ALA A 1 380 ? -51.622 -9.079 54.046 1.00 96.44 380 ALA A CA 1
ATOM 2839 C C . ALA A 1 380 ? -51.377 -8.996 55.560 1.00 96.44 380 ALA A C 1
ATOM 2841 O O . ALA A 1 380 ? -50.664 -9.831 56.106 1.00 96.44 380 ALA A O 1
ATOM 2842 N N . ASN A 1 381 ? -51.942 -7.980 56.230 1.00 95.44 381 ASN A N 1
ATOM 2843 C CA . ASN A 1 381 ? -51.894 -7.859 57.697 1.00 95.44 381 ASN A CA 1
ATOM 2844 C C . ASN A 1 381 ? -53.281 -7.976 58.306 1.00 95.44 381 ASN A C 1
ATOM 2846 O O . ASN A 1 381 ? -54.258 -7.430 57.791 1.00 95.44 381 ASN A O 1
ATOM 2850 N N . ASP A 1 382 ? -53.334 -8.622 59.465 1.00 94.62 382 ASP A N 1
ATOM 2851 C CA . ASP A 1 382 ? -54.524 -8.659 60.296 1.00 94.62 382 ASP A CA 1
ATOM 2852 C C . ASP A 1 382 ? -54.698 -7.344 61.064 1.00 94.62 382 ASP A C 1
ATOM 2854 O O . ASP A 1 382 ? -53.745 -6.755 61.593 1.00 94.62 382 ASP A O 1
ATOM 2858 N N . ARG A 1 383 ? -55.953 -6.898 61.179 1.00 92.25 383 ARG A N 1
ATOM 2859 C CA . ARG A 1 383 ? -56.314 -5.807 62.092 1.00 92.25 383 ARG A CA 1
ATOM 2860 C C . ARG A 1 383 ? -56.096 -6.252 63.537 1.00 92.25 383 ARG A C 1
ATOM 2862 O O . ARG A 1 383 ? -56.460 -7.366 63.911 1.00 92.25 383 ARG A O 1
ATOM 2869 N N . GLY A 1 384 ? -55.605 -5.346 64.374 1.00 82.19 384 GLY A N 1
ATOM 2870 C CA . GLY A 1 384 ? -55.594 -5.532 65.819 1.00 82.19 384 GLY A CA 1
ATOM 2871 C C . GLY A 1 384 ? -57.009 -5.712 66.354 1.00 82.19 384 GLY A C 1
ATOM 2872 O O . GLY A 1 384 ? -57.949 -5.046 65.907 1.00 82.19 384 GLY A O 1
ATOM 2873 N N . GLU A 1 385 ? -57.184 -6.622 67.315 1.00 70.31 385 GLU A N 1
ATOM 2874 C CA . GLU A 1 385 ? -58.460 -6.714 68.014 1.00 70.31 385 GLU A CA 1
ATOM 2875 C C . GLU A 1 385 ? -58.778 -5.347 68.641 1.00 70.31 385 GLU A C 1
ATOM 2877 O O . GLU A 1 385 ? -57.935 -4.800 69.358 1.00 70.31 385 GLU A O 1
ATOM 2882 N N . PRO A 1 386 ? -59.978 -4.773 68.420 1.00 51.12 386 PRO A N 1
ATOM 2883 C CA . PRO A 1 386 ? -60.371 -3.584 69.151 1.00 51.12 386 PRO A CA 1
ATOM 2884 C C . PRO A 1 386 ? -60.356 -3.953 70.628 1.00 51.12 386 PRO A C 1
ATOM 2886 O O . PRO A 1 386 ? -61.060 -4.877 71.041 1.00 51.12 386 PRO A O 1
ATOM 2889 N N . CYS A 1 387 ? -59.539 -3.253 71.407 1.00 47.53 387 CYS A N 1
ATOM 2890 C CA . CYS A 1 387 ? -59.376 -3.484 72.830 1.00 47.53 387 CYS A CA 1
ATOM 2891 C C . CYS A 1 387 ? -60.753 -3.618 73.510 1.00 47.53 387 CYS A C 1
ATOM 2893 O O . CYS A 1 387 ? -61.495 -2.645 73.666 1.00 47.53 387 CYS A O 1
ATOM 2895 N N . LYS A 1 388 ? -61.138 -4.837 73.903 1.00 42.31 388 LYS A N 1
ATOM 2896 C CA . LYS A 1 388 ? -62.395 -5.084 74.619 1.00 42.31 388 LYS A CA 1
ATOM 2897 C C . LYS A 1 388 ? -62.149 -4.992 76.123 1.00 42.31 388 LYS A C 1
ATOM 2899 O O . LYS A 1 388 ? -61.908 -6.000 76.777 1.00 42.31 388 LYS A O 1
ATOM 2904 N N . GLY A 1 389 ? -62.248 -3.787 76.688 1.00 44.09 389 GLY A N 1
ATOM 2905 C CA . GLY A 1 389 ? -62.217 -3.590 78.143 1.00 44.09 389 GLY A CA 1
ATOM 2906 C C . GLY A 1 389 ? -61.880 -2.166 78.589 1.00 44.09 389 GLY A C 1
ATOM 2907 O O . GLY A 1 389 ? -61.283 -1.396 77.847 1.00 44.09 389 GLY A O 1
ATOM 2908 N N . LYS A 1 390 ? -62.268 -1.816 79.825 1.00 41.34 390 LYS A N 1
ATOM 2909 C CA . LYS A 1 390 ? -62.175 -0.468 80.431 1.00 41.34 390 LYS A CA 1
ATOM 2910 C C . LYS A 1 390 ? -60.756 0.067 80.701 1.00 41.34 390 LYS A C 1
ATOM 2912 O O . LYS A 1 390 ? -60.650 1.174 81.215 1.00 41.34 390 LYS A O 1
ATOM 2917 N N . ASP A 1 391 ? -59.704 -0.653 80.330 1.00 47.62 391 ASP A N 1
ATOM 2918 C CA . ASP A 1 391 ? -58.312 -0.259 80.583 1.00 47.62 391 ASP A CA 1
ATOM 2919 C C . ASP A 1 391 ? -57.538 0.020 79.286 1.00 47.62 391 ASP A C 1
ATOM 2921 O O . ASP A 1 391 ? -56.382 -0.360 79.135 1.00 47.62 391 ASP A O 1
ATOM 2925 N N . CYS A 1 392 ? -58.167 0.719 78.339 1.00 49.97 392 CYS A N 1
ATOM 2926 C CA . CYS A 1 392 ? -57.444 1.351 77.236 1.00 49.97 392 CYS A CA 1
ATOM 2927 C C . CYS A 1 392 ? -56.909 2.690 77.736 1.00 49.97 392 CYS A C 1
ATOM 2929 O O . CYS A 1 392 ? -57.622 3.696 77.710 1.00 49.97 392 CYS A O 1
ATOM 2931 N N . LYS A 1 393 ? -55.682 2.700 78.255 1.00 42.19 393 LYS A N 1
ATOM 2932 C CA . LYS A 1 393 ? -54.937 3.948 78.368 1.00 42.19 393 LYS A CA 1
ATOM 2933 C C . LYS A 1 393 ? -54.206 4.178 77.057 1.00 42.19 393 LYS A C 1
ATOM 2935 O O . LYS A 1 393 ? -53.424 3.349 76.613 1.00 42.19 393 LYS A O 1
ATOM 2940 N N . ASP A 1 394 ? -54.567 5.300 76.466 1.00 47.69 394 ASP A N 1
ATOM 2941 C CA . ASP A 1 394 ? -53.879 6.002 75.402 1.00 47.69 394 ASP A CA 1
ATOM 2942 C C . ASP A 1 394 ? -52.424 6.262 75.827 1.00 47.69 394 ASP A C 1
ATOM 2944 O O . ASP A 1 394 ? -52.164 7.151 76.639 1.00 47.69 394 ASP A O 1
ATOM 2948 N N . ASP A 1 395 ? -51.484 5.455 75.334 1.00 38.00 395 ASP A N 1
ATOM 2949 C CA . ASP A 1 395 ? -50.054 5.754 75.435 1.00 38.00 395 ASP A CA 1
ATOM 2950 C C . ASP A 1 395 ? -49.630 6.543 74.189 1.00 38.00 395 ASP A C 1
ATOM 2952 O O . ASP A 1 395 ? -48.812 6.126 73.368 1.00 38.00 395 ASP A O 1
ATOM 2956 N N . THR A 1 396 ? -50.180 7.753 74.063 1.00 46.66 396 THR A N 1
ATOM 2957 C CA . THR A 1 396 ? -49.517 8.826 73.326 1.00 46.66 396 THR A CA 1
ATOM 2958 C C . THR A 1 396 ? -48.095 9.016 73.857 1.00 46.66 396 THR A C 1
ATOM 2960 O O . THR A 1 396 ? -47.908 9.318 75.035 1.00 46.66 396 THR A O 1
ATOM 2963 N N . HIS A 1 397 ? -47.132 8.930 72.933 1.00 41.25 397 HIS A N 1
ATOM 2964 C CA . HIS A 1 397 ? -45.805 9.565 72.894 1.00 41.25 397 HIS A CA 1
ATOM 2965 C C . HIS A 1 397 ? -44.606 8.611 72.843 1.00 41.25 397 HIS A C 1
ATOM 2967 O O . HIS A 1 397 ? -43.992 8.301 73.862 1.00 41.25 397 HIS A O 1
ATOM 2973 N N . LYS A 1 398 ? -44.123 8.364 71.617 1.00 40.62 398 LYS A N 1
ATOM 2974 C CA . LYS A 1 398 ? -42.750 8.732 71.216 1.00 40.62 398 LYS A CA 1
ATOM 2975 C C . LYS A 1 398 ? -42.552 8.562 69.705 1.00 40.62 398 LYS A C 1
ATOM 2977 O O . LYS A 1 398 ? -42.155 7.507 69.238 1.00 40.62 398 LYS A O 1
ATOM 2982 N N . ALA A 1 399 ? -42.749 9.647 68.962 1.00 36.12 399 ALA A N 1
ATOM 2983 C CA . ALA A 1 399 ? -42.025 9.871 67.716 1.00 36.12 399 ALA A CA 1
ATOM 2984 C C . ALA A 1 399 ? -41.035 11.005 67.988 1.00 36.12 399 ALA A C 1
ATOM 2986 O O . ALA A 1 399 ? -41.421 12.146 68.262 1.00 36.12 399 ALA A O 1
ATOM 2987 N N . ALA A 1 400 ? -39.755 10.647 68.029 1.00 35.56 400 ALA A N 1
ATOM 2988 C CA . ALA A 1 400 ? -38.659 11.592 68.084 1.00 35.56 400 ALA A CA 1
ATOM 2989 C C . ALA A 1 400 ? -38.581 12.321 66.737 1.00 35.56 400 ALA A C 1
ATOM 2991 O O . ALA A 1 400 ? -38.561 11.691 65.687 1.00 35.56 400 ALA A O 1
ATOM 2992 N N . ARG A 1 401 ? -38.531 13.654 66.785 1.00 38.66 401 ARG A N 1
ATOM 2993 C CA . ARG A 1 401 ? -37.912 14.443 65.719 1.00 38.66 401 ARG A CA 1
ATOM 2994 C C . ARG A 1 401 ? -36.402 14.225 65.816 1.00 38.66 401 ARG A C 1
ATOM 2996 O O . ARG A 1 401 ? -35.839 14.483 66.883 1.00 38.66 401 ARG A O 1
ATOM 3003 N N . GLY A 1 402 ? -35.794 13.785 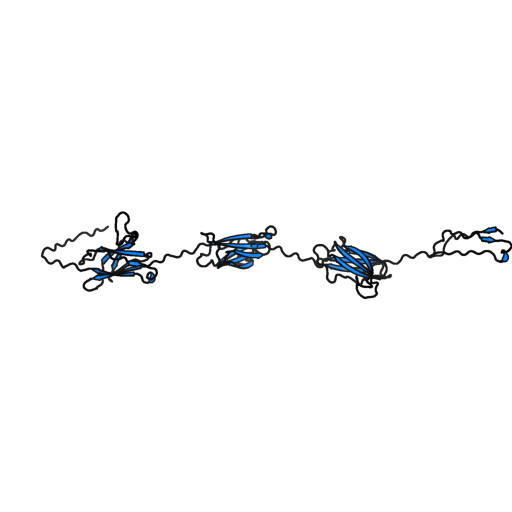64.725 1.00 36.78 402 GLY A N 1
ATOM 3004 C CA . GLY A 1 402 ? -34.355 13.695 64.501 1.00 36.78 402 GLY A CA 1
ATOM 3005 C C . GLY A 1 402 ? -34.127 13.585 63.014 1.00 36.78 402 GLY A C 1
ATOM 3006 O O . GLY A 1 402 ? -34.564 12.546 62.484 1.00 36.78 402 GLY A O 1
#

Solvent-accessible surface area (backbone atoms only — not comparable to full-atom values): 23332 Å² total; per-residue (Å²): 122,51,77,44,71,49,68,66,88,71,49,61,95,66,35,40,66,46,87,78,38,62,50,68,82,41,75,44,44,85,92,36,58,94,78,57,80,87,85,89,84,79,65,51,70,53,82,75,79,78,71,55,22,41,47,35,39,40,30,24,36,65,86,80,62,47,54,36,43,55,30,30,32,41,35,33,33,70,68,62,87,60,93,68,94,38,91,58,81,96,66,38,37,44,78,73,50,76,41,62,18,43,82,78,4,54,34,76,46,81,42,61,64,45,42,30,35,40,33,57,81,40,47,26,93,66,35,42,68,50,88,78,37,67,43,64,84,40,77,43,39,83,91,41,17,88,81,33,43,76,42,79,46,64,30,50,69,51,82,75,78,79,69,55,22,40,47,33,39,40,29,25,35,65,87,80,62,48,54,37,43,55,28,31,33,39,37,33,33,69,69,60,90,58,93,71,92,38,89,65,75,97,65,37,38,41,80,74,50,76,44,63,18,41,80,77,4,54,35,75,47,81,42,61,64,45,42,28,36,40,34,58,80,40,45,25,94,66,34,44,67,52,87,79,37,66,44,68,82,41,76,44,38,83,92,41,17,89,82,33,45,77,41,78,45,66,31,48,69,52,83,76,79,80,76,44,17,33,42,36,38,44,28,24,32,63,86,80,66,46,55,33,45,52,32,28,30,31,35,31,32,72,68,60,94,59,94,68,93,36,93,57,77,99,68,37,39,42,78,73,39,91,66,42,55,19,36,85,76,3,38,32,77,46,71,78,35,65,64,45,42,29,32,43,32,59,78,46,55,34,92,65,44,44,75,58,96,69,41,66,48,72,78,43,72,38,39,86,89,39,22,86,80,32,45,78,43,81,51,64,38,49,68,46,78,76,81,88,61,98,80,77,73,85,80,85,81,86,83,80,89,129